Protein AF-A0A5J4UZJ6-F1 (afdb_monomer_lite)

Structure (mmCIF, N/CA/C/O backbone):
data_AF-A0A5J4UZJ6-F1
#
_entry.id   AF-A0A5J4UZJ6-F1
#
loop_
_atom_site.group_PDB
_atom_site.id
_atom_site.type_symbol
_atom_site.label_atom_id
_atom_site.label_alt_id
_atom_site.label_comp_id
_atom_site.label_asym_id
_atom_site.label_entity_id
_atom_site.label_seq_id
_atom_site.pdbx_PDB_ins_code
_atom_site.Cartn_x
_atom_site.Cartn_y
_atom_site.Cartn_z
_atom_site.occupancy
_atom_site.B_iso_or_equiv
_atom_site.auth_seq_id
_atom_site.auth_comp_id
_atom_site.auth_asym_id
_atom_site.auth_atom_id
_atom_site.pdbx_PDB_model_num
ATOM 1 N N . MET A 1 1 ? -66.848 -3.314 4.788 1.00 41.88 1 MET A N 1
ATOM 2 C CA . MET A 1 1 ? -65.732 -2.626 4.099 1.00 41.88 1 MET A CA 1
ATOM 3 C C . MET A 1 1 ? -64.999 -1.683 5.074 1.00 41.88 1 MET A C 1
ATOM 5 O O . MET A 1 1 ? -64.893 -0.493 4.833 1.00 41.88 1 MET A O 1
ATOM 9 N N . LYS A 1 2 ? -64.545 -2.209 6.225 1.00 41.62 2 LYS A N 1
ATOM 10 C CA . LYS A 1 2 ? -63.845 -1.473 7.305 1.00 41.62 2 LYS A CA 1
ATOM 11 C C . LYS A 1 2 ? -62.669 -2.293 7.874 1.00 41.62 2 LYS A C 1
ATOM 13 O O . LYS A 1 2 ? -62.368 -2.218 9.054 1.00 41.62 2 LYS A O 1
ATOM 18 N N . LEU A 1 3 ? -62.040 -3.117 7.031 1.00 38.03 3 LEU A N 1
ATOM 19 C CA . LEU A 1 3 ? -60.885 -3.943 7.417 1.00 38.03 3 LEU A CA 1
ATOM 20 C C . LEU A 1 3 ? -59.631 -3.695 6.559 1.00 38.03 3 LEU A C 1
ATOM 22 O O . LEU A 1 3 ? -58.577 -4.225 6.872 1.00 38.03 3 LEU A O 1
ATOM 26 N N . PHE A 1 4 ? -59.714 -2.868 5.511 1.00 39.38 4 PHE A N 1
ATOM 27 C CA . PHE A 1 4 ? -58.600 -2.650 4.575 1.00 39.38 4 PHE A CA 1
ATOM 28 C C . PHE A 1 4 ? -57.738 -1.411 4.876 1.00 39.38 4 PHE A C 1
ATOM 30 O O . PHE A 1 4 ? -56.701 -1.230 4.253 1.00 39.38 4 PHE A O 1
ATOM 37 N N . GLY A 1 5 ? -58.127 -0.577 5.849 1.00 36.84 5 GLY A N 1
ATOM 38 C CA . GLY A 1 5 ? -57.369 0.624 6.232 1.00 36.84 5 GLY A CA 1
ATOM 39 C C . GLY A 1 5 ? -56.274 0.393 7.279 1.00 36.84 5 GLY A C 1
ATOM 40 O O . GLY A 1 5 ? -55.450 1.272 7.484 1.00 36.84 5 GLY A O 1
ATOM 41 N N . ILE A 1 6 ? -56.251 -0.773 7.936 1.00 41.78 6 ILE A N 1
ATOM 42 C CA . ILE A 1 6 ? -55.268 -1.084 8.993 1.00 41.78 6 ILE A CA 1
ATOM 43 C C . ILE A 1 6 ? -54.065 -1.862 8.431 1.00 41.78 6 ILE A C 1
ATOM 45 O O . ILE A 1 6 ? -52.971 -1.765 8.972 1.00 41.78 6 ILE A O 1
ATOM 49 N N . LEU A 1 7 ? -54.207 -2.552 7.291 1.00 38.56 7 LEU A N 1
ATOM 50 C CA . LEU A 1 7 ? -53.098 -3.312 6.699 1.00 38.56 7 LEU A CA 1
ATOM 51 C C . LEU A 1 7 ? -52.068 -2.432 5.966 1.00 38.56 7 LEU A C 1
ATOM 53 O O . LEU A 1 7 ? -50.896 -2.781 5.922 1.00 38.56 7 LEU A O 1
ATOM 57 N N . VAL A 1 8 ? -52.478 -1.272 5.437 1.00 41.06 8 VAL A N 1
ATOM 58 C CA . VAL A 1 8 ? -51.562 -0.334 4.754 1.00 41.06 8 VAL A CA 1
ATOM 59 C C . VAL A 1 8 ? -50.721 0.468 5.758 1.00 41.06 8 VAL A C 1
ATOM 61 O O . VAL A 1 8 ? -49.598 0.844 5.448 1.00 41.06 8 VAL A O 1
ATOM 64 N N . ALA A 1 9 ? -51.203 0.646 6.992 1.00 35.94 9 ALA A N 1
ATOM 65 C CA . ALA A 1 9 ? -50.406 1.221 8.078 1.00 35.94 9 ALA A CA 1
ATOM 66 C C . ALA A 1 9 ? -49.424 0.208 8.704 1.00 35.94 9 ALA A C 1
ATOM 68 O O . ALA A 1 9 ? -48.411 0.619 9.256 1.00 35.94 9 ALA A O 1
ATOM 69 N N . LEU A 1 10 ? -49.679 -1.105 8.583 1.00 35.75 10 LEU A N 1
ATOM 70 C CA . LEU A 1 10 ? -48.757 -2.147 9.060 1.00 35.75 10 LEU A CA 1
ATOM 71 C C . LEU A 1 10 ? -47.649 -2.514 8.058 1.00 35.75 10 LEU A C 1
ATOM 73 O O . LEU A 1 10 ? -46.630 -3.050 8.473 1.00 35.75 10 LEU A O 1
ATOM 77 N N . PHE A 1 11 ? -47.799 -2.196 6.769 1.00 38.03 11 PHE A N 1
ATOM 78 C CA . PHE A 1 11 ? -46.729 -2.384 5.774 1.00 38.03 11 PHE A CA 1
ATOM 79 C C . PHE A 1 11 ? -45.725 -1.220 5.705 1.00 38.03 11 PHE A C 1
ATOM 81 O O . PHE A 1 11 ? -44.694 -1.357 5.059 1.00 38.03 11 PHE A O 1
ATOM 88 N N . ALA A 1 12 ? -45.978 -0.109 6.404 1.00 37.81 12 ALA A N 1
ATOM 89 C CA . ALA A 1 12 ? -45.024 0.995 6.572 1.00 37.81 12 ALA A CA 1
ATOM 90 C C . ALA A 1 12 ? -44.080 0.811 7.783 1.00 37.81 12 ALA A C 1
ATOM 92 O O . ALA A 1 12 ? -43.342 1.726 8.132 1.00 37.81 12 ALA A O 1
ATOM 93 N N . LEU A 1 13 ? -44.099 -0.365 8.424 1.00 35.41 13 LEU A N 1
ATOM 94 C CA . LEU A 1 13 ? -43.159 -0.771 9.480 1.00 35.41 13 LEU A CA 1
ATOM 95 C C . LEU A 1 13 ? -41.904 -1.477 8.928 1.00 35.41 13 LEU A C 1
ATOM 97 O O . LEU A 1 13 ? -41.103 -2.004 9.692 1.00 35.41 13 LEU A O 1
ATOM 101 N N . SER A 1 14 ? -41.696 -1.475 7.609 1.00 39.59 14 SER A N 1
ATOM 102 C CA . SER A 1 14 ? -40.425 -1.880 7.007 1.00 39.59 14 SER A CA 1
ATOM 103 C C . SER A 1 14 ? -39.364 -0.795 7.245 1.00 39.59 14 SER A C 1
ATOM 105 O O . SER A 1 14 ? -39.393 0.238 6.581 1.00 39.59 14 SER A O 1
ATOM 107 N N . CYS A 1 15 ? -38.452 -1.040 8.192 1.00 44.94 15 CYS A N 1
ATOM 108 C CA . CYS A 1 15 ? -37.263 -0.236 8.506 1.00 44.94 15 CYS A CA 1
ATOM 109 C C . CYS A 1 15 ? -37.521 1.273 8.663 1.00 44.94 15 CYS A C 1
ATOM 111 O O . CYS A 1 15 ? -37.192 2.063 7.779 1.00 44.94 15 CYS A O 1
ATOM 113 N N . ALA A 1 16 ? -38.039 1.700 9.818 1.00 47.34 16 ALA A N 1
ATOM 114 C CA . ALA A 1 16 ? -37.974 3.107 10.206 1.00 47.34 16 ALA A CA 1
ATOM 115 C C . ALA A 1 16 ? -36.500 3.511 10.401 1.00 47.34 16 ALA A C 1
ATOM 117 O O . ALA A 1 16 ? -35.931 3.311 11.466 1.00 47.34 16 ALA A O 1
ATOM 118 N N . GLN A 1 17 ? -35.853 4.025 9.355 1.00 59.16 17 GLN A N 1
ATOM 119 C CA . GLN A 1 17 ? -34.511 4.593 9.450 1.00 59.16 17 GLN A CA 1
ATOM 120 C C . GLN A 1 17 ? -34.620 5.976 10.098 1.00 59.16 17 GLN A C 1
ATOM 122 O O . GLN A 1 17 ? -35.209 6.889 9.522 1.00 59.16 17 GLN A O 1
ATOM 127 N N . TYR A 1 18 ? -34.075 6.120 11.304 1.00 69.25 18 TYR A N 1
ATOM 128 C CA . TYR A 1 18 ? -33.950 7.411 11.975 1.00 69.25 18 TYR A CA 1
ATOM 129 C C . TYR A 1 18 ? -32.582 8.005 11.636 1.00 69.25 18 TYR A C 1
ATOM 131 O O . TYR A 1 18 ? -31.552 7.479 12.060 1.00 69.25 18 TYR A O 1
ATOM 139 N N . GLU A 1 19 ? -32.585 9.077 10.841 1.00 85.31 19 GLU A N 1
ATOM 140 C CA . GLU A 1 19 ? -31.400 9.881 10.536 1.00 85.31 19 GLU A CA 1
ATOM 141 C C . GLU A 1 19 ? -31.436 11.170 11.365 1.00 85.31 19 GLU A C 1
ATOM 143 O O . GLU A 1 19 ? -32.436 11.891 11.377 1.00 85.31 19 GLU A O 1
ATOM 148 N N . HIS A 1 20 ? -30.360 11.430 12.103 1.00 90.56 20 HIS A N 1
ATOM 149 C CA . HIS A 1 20 ? -30.192 12.598 12.953 1.00 90.56 20 HIS A CA 1
ATOM 150 C C . HIS A 1 20 ? -29.047 13.453 12.416 1.00 90.56 20 HIS A C 1
ATOM 152 O O . HIS A 1 20 ? -27.886 13.045 12.456 1.00 90.56 20 HIS A O 1
ATOM 158 N N . GLU A 1 21 ? -29.376 14.632 11.902 1.00 95.31 21 GLU A N 1
ATOM 159 C CA . GLU A 1 21 ? -28.384 15.577 11.399 1.00 95.31 21 GLU A CA 1
ATOM 160 C C . GLU A 1 21 ? -27.681 16.295 12.554 1.00 95.31 21 GLU A C 1
ATOM 162 O O . GLU A 1 21 ? -28.330 16.752 13.496 1.00 95.31 21 GLU A O 1
ATOM 167 N N . VAL A 1 22 ? -26.355 16.412 12.470 1.00 97.00 22 VAL A N 1
ATOM 168 C CA . VAL A 1 22 ? -25.527 17.110 13.459 1.00 97.00 22 VAL A CA 1
ATOM 169 C C . VAL A 1 22 ? -24.540 18.047 12.768 1.00 97.00 22 VAL A C 1
ATOM 171 O O . VAL A 1 22 ? -23.818 17.658 11.850 1.00 97.00 22 VAL A O 1
ATOM 174 N N . ALA A 1 23 ? -24.482 19.290 13.232 1.00 96.75 23 ALA A N 1
ATOM 175 C CA . ALA A 1 23 ? -23.608 20.340 12.717 1.00 96.75 23 ALA A CA 1
ATOM 176 C C . ALA A 1 23 ? -22.619 20.871 13.773 1.00 96.75 23 ALA A C 1
ATOM 178 O O . ALA A 1 23 ? -21.791 21.730 13.465 1.00 96.75 23 ALA A O 1
ATOM 179 N N . ASN A 1 24 ? -22.699 20.402 15.023 1.00 97.69 24 ASN A N 1
ATOM 180 C CA . ASN A 1 24 ? -21.819 20.814 16.121 1.00 97.69 24 ASN A CA 1
ATOM 181 C C . ASN A 1 24 ? -21.677 19.735 17.220 1.00 97.69 24 ASN A C 1
ATOM 183 O O . ASN A 1 24 ? -22.418 18.753 17.249 1.00 97.69 24 ASN A O 1
ATOM 187 N N . ASP A 1 25 ? -20.741 19.944 18.159 1.00 97.00 25 ASP A N 1
ATOM 188 C CA . ASP A 1 25 ? -20.462 19.022 19.279 1.00 97.00 25 ASP A CA 1
ATOM 189 C C . ASP A 1 25 ? -21.683 18.767 20.176 1.00 97.00 25 ASP A C 1
ATOM 191 O O . ASP A 1 25 ? -21.915 17.638 20.604 1.00 97.00 25 ASP A O 1
ATOM 195 N N . SER A 1 26 ? -22.491 19.796 20.452 1.00 96.50 26 SER A N 1
ATOM 196 C CA . SER A 1 26 ? -23.665 19.647 21.324 1.00 96.50 26 SER A CA 1
ATOM 197 C C . SER A 1 26 ? -24.721 18.736 20.698 1.00 96.50 26 SER A C 1
ATOM 199 O O . SER A 1 26 ? -25.264 17.869 21.382 1.00 96.50 26 SER A O 1
ATOM 201 N N . GLU A 1 27 ? -24.968 18.887 19.398 1.00 96.75 27 GLU A N 1
ATOM 202 C CA . GLU A 1 27 ? -25.868 18.022 18.629 1.00 96.75 27 GLU A CA 1
ATOM 203 C C . GLU A 1 27 ? -25.327 16.596 18.515 1.00 96.75 27 GLU A C 1
ATOM 205 O O . GLU A 1 27 ? -26.072 15.647 18.747 1.00 96.75 27 GLU A O 1
ATOM 210 N N . LEU A 1 28 ? -24.023 16.424 18.264 1.00 96.12 28 LEU A N 1
ATOM 211 C CA . LEU A 1 28 ? -23.394 15.100 18.239 1.00 96.12 28 LEU A CA 1
ATOM 212 C C . LEU A 1 28 ? -23.562 14.370 19.580 1.00 96.12 28 LEU A C 1
ATOM 214 O O . LEU A 1 28 ? -23.939 13.198 19.610 1.00 96.12 28 LEU A O 1
ATOM 218 N N . ARG A 1 29 ? -23.334 15.058 20.705 1.00 94.25 29 ARG A N 1
ATOM 219 C CA . ARG A 1 29 ? -23.558 14.492 22.045 1.00 94.25 29 ARG A CA 1
ATOM 220 C C . ARG A 1 29 ? -25.012 14.128 22.275 1.00 94.25 29 ARG A C 1
ATOM 222 O O . ARG A 1 29 ? -25.282 13.035 22.763 1.00 94.25 29 ARG A O 1
ATOM 229 N N . ALA A 1 30 ? -25.933 15.027 21.934 1.00 91.81 30 ALA A N 1
ATOM 230 C CA . ALA A 1 30 ? -27.361 14.774 22.073 1.00 91.81 30 ALA A CA 1
ATOM 231 C C . ALA A 1 30 ? -27.783 13.543 21.257 1.00 91.81 30 ALA A C 1
ATOM 233 O O . ALA A 1 30 ? -28.530 12.707 21.759 1.00 91.81 30 ALA A O 1
ATOM 234 N N . ALA A 1 31 ? -27.233 13.375 20.051 1.00 92.00 31 ALA A N 1
ATOM 235 C CA . ALA A 1 31 ? -27.482 12.216 19.206 1.00 92.00 31 ALA A CA 1
ATOM 236 C C . ALA A 1 31 ? -27.078 10.898 19.887 1.00 92.00 31 ALA A C 1
ATOM 238 O O . ALA A 1 31 ? -27.849 9.945 19.843 1.00 92.00 31 ALA A O 1
ATOM 239 N N . PHE A 1 32 ? -25.915 10.850 20.550 1.00 90.69 32 PHE A N 1
ATOM 240 C CA . PHE A 1 32 ? -25.475 9.674 21.314 1.00 90.69 32 PHE A CA 1
ATOM 241 C C . PHE A 1 32 ? -26.234 9.481 22.635 1.00 90.69 32 PHE A C 1
ATOM 243 O O . PHE A 1 32 ? -26.457 8.350 23.041 1.00 90.69 32 PHE A O 1
ATOM 250 N N . ILE A 1 33 ? -26.673 10.544 23.312 1.00 88.56 33 ILE A N 1
ATOM 251 C CA . ILE A 1 33 ? -27.533 10.404 24.502 1.00 88.56 33 ILE A CA 1
ATOM 252 C C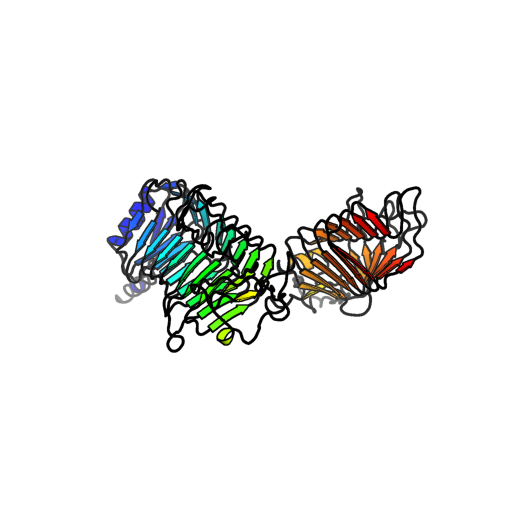 . ILE A 1 33 ? -28.865 9.758 24.105 1.00 88.56 33 ILE A C 1
ATOM 254 O O . ILE A 1 33 ? -29.314 8.812 24.752 1.00 88.56 33 ILE A O 1
ATOM 258 N N . ASN A 1 34 ? -29.451 10.196 22.990 1.00 84.44 34 ASN A N 1
ATOM 259 C CA . ASN A 1 34 ? -30.730 9.680 22.511 1.00 84.44 34 ASN A CA 1
ATOM 260 C C . ASN A 1 34 ? -30.681 8.182 22.160 1.00 84.44 34 ASN A C 1
ATOM 262 O O . ASN A 1 34 ? -31.701 7.507 22.297 1.00 84.44 34 ASN A O 1
ATOM 266 N N . THR A 1 35 ? -29.516 7.630 21.789 1.00 79.19 35 THR A N 1
ATOM 267 C CA . THR A 1 35 ? -29.385 6.177 21.546 1.00 79.19 35 THR A CA 1
ATOM 268 C C . THR A 1 35 ? -29.541 5.333 22.811 1.00 79.19 35 THR A C 1
ATOM 270 O O . THR A 1 35 ? -29.879 4.152 22.717 1.00 79.19 35 THR A O 1
ATOM 273 N N . THR A 1 36 ? -29.323 5.921 23.992 1.00 74.25 36 THR A N 1
ATOM 274 C CA . THR A 1 36 ? -29.398 5.216 25.282 1.00 74.25 36 THR A CA 1
ATOM 275 C C . THR A 1 36 ? -30.802 5.171 25.879 1.00 74.25 36 THR A C 1
ATOM 277 O O . THR A 1 36 ? -31.103 4.256 26.641 1.00 74.25 36 THR A O 1
ATOM 280 N N . GLU A 1 37 ? -31.676 6.122 25.541 1.00 69.50 37 GLU A N 1
ATOM 281 C CA . GLU A 1 37 ? -32.950 6.288 26.249 1.00 69.50 37 GLU A CA 1
ATOM 282 C C . GLU A 1 37 ? -34.117 5.554 25.573 1.00 69.50 37 GLU A C 1
ATOM 284 O O . GLU A 1 37 ? -35.001 5.049 26.266 1.00 69.50 37 GLU A O 1
ATOM 289 N N . TRP A 1 38 ? -34.135 5.464 24.240 1.00 58.12 38 TRP A N 1
ATOM 290 C CA . TRP A 1 38 ? -35.293 4.993 23.471 1.00 58.12 38 TRP A CA 1
ATOM 291 C C . TRP A 1 38 ? -34.843 4.324 22.172 1.00 58.12 38 TRP A C 1
ATOM 293 O O . TRP A 1 38 ? -34.723 4.999 21.150 1.00 58.12 38 TRP A O 1
ATOM 303 N N . PHE A 1 39 ? -34.595 3.008 22.166 1.00 63.34 39 PHE A N 1
ATOM 304 C CA . PHE A 1 39 ? -34.316 2.360 20.884 1.00 63.34 39 PHE A CA 1
ATOM 305 C C . PHE A 1 39 ? -34.577 0.860 20.821 1.00 63.34 39 PHE A C 1
ATOM 307 O O . PHE A 1 39 ? -34.096 0.105 21.669 1.00 63.34 39 PHE A O 1
ATOM 314 N N . ASP A 1 40 ? -35.294 0.478 19.764 1.00 69.06 40 ASP A N 1
ATOM 315 C CA . ASP A 1 40 ? -35.468 -0.889 19.288 1.00 69.06 40 ASP A CA 1
ATOM 316 C C . ASP A 1 40 ? -34.116 -1.419 18.766 1.00 69.06 40 ASP A C 1
ATOM 318 O O . ASP A 1 40 ? -33.532 -0.780 17.885 1.00 69.06 40 ASP A O 1
ATOM 322 N N . PRO A 1 41 ? -33.591 -2.536 19.302 1.00 66.69 41 PRO A N 1
ATOM 323 C CA . PRO A 1 41 ? -32.314 -3.111 18.871 1.00 66.69 41 PRO A CA 1
ATOM 324 C C . PRO A 1 41 ? -32.288 -3.520 17.385 1.00 66.69 41 PRO A C 1
ATOM 326 O O . PRO A 1 41 ? -31.211 -3.679 16.811 1.00 66.69 41 PRO A O 1
ATOM 329 N N . GLU A 1 42 ? -33.444 -3.649 16.722 1.00 70.81 42 GLU A N 1
ATOM 330 C CA . GLU A 1 42 ? -33.506 -3.997 15.296 1.00 70.81 42 GLU A CA 1
ATOM 331 C C . GLU A 1 42 ? -33.276 -2.804 14.348 1.00 70.81 42 GLU A C 1
ATOM 333 O O . GLU A 1 42 ? -33.013 -2.997 13.155 1.00 70.81 42 GLU A O 1
ATOM 338 N N . VAL A 1 43 ? -33.342 -1.564 14.842 1.00 80.75 43 VAL A N 1
ATOM 339 C CA . VAL A 1 43 ? -33.182 -0.358 14.017 1.00 80.75 43 VAL A CA 1
ATOM 340 C C . VAL A 1 43 ? -31.715 0.090 14.014 1.00 80.75 43 VAL A C 1
ATOM 342 O O . VAL A 1 43 ? -30.989 -0.114 14.976 1.00 80.75 43 VAL A O 1
ATOM 345 N N . GLN A 1 44 ? -31.237 0.693 12.922 1.00 85.19 44 GLN A N 1
ATOM 346 C CA . GLN A 1 44 ? -29.920 1.340 12.883 1.00 85.19 44 GLN A CA 1
ATOM 347 C C . GLN A 1 44 ? -30.074 2.843 13.138 1.00 85.19 44 GLN A C 1
ATOM 349 O O . GLN A 1 44 ? -30.811 3.523 12.422 1.00 85.19 44 GLN A O 1
ATOM 354 N N . TRP A 1 45 ? -29.374 3.366 14.144 1.00 90.31 45 TRP A N 1
ATOM 355 C CA . TRP A 1 45 ? -29.339 4.788 14.472 1.00 90.31 45 TRP A CA 1
ATOM 356 C C . TRP A 1 45 ? -28.307 5.506 13.607 1.00 90.31 45 TRP A C 1
ATOM 358 O O . TRP A 1 45 ? -27.107 5.262 13.743 1.00 90.31 45 TRP A O 1
ATOM 368 N N . ARG A 1 46 ? -28.753 6.382 12.705 1.00 93.06 46 ARG A N 1
ATOM 369 C CA . ARG A 1 46 ? -27.875 7.051 11.738 1.00 93.06 46 ARG A CA 1
ATOM 370 C C . ARG A 1 46 ? -27.658 8.500 12.162 1.00 93.06 46 ARG A C 1
ATOM 372 O O . ARG A 1 46 ? -28.612 9.250 12.326 1.00 93.06 46 ARG A O 1
ATOM 379 N N . ILE A 1 47 ? -26.405 8.890 12.354 1.00 95.75 47 ILE A N 1
ATOM 380 C CA . ILE A 1 47 ? -25.982 10.244 12.705 1.00 95.75 47 ILE A CA 1
ATOM 381 C C . ILE A 1 47 ? -25.263 10.821 11.487 1.00 95.75 47 ILE A C 1
ATOM 383 O O . ILE A 1 47 ? -24.164 10.371 11.147 1.00 95.75 47 ILE A O 1
ATOM 387 N N . TYR A 1 48 ? -25.883 11.806 10.840 1.00 96.94 48 TYR A N 1
ATOM 388 C CA . TYR A 1 48 ? -25.344 12.452 9.651 1.00 96.94 48 TYR A CA 1
ATOM 389 C C . TYR A 1 48 ? -24.652 13.768 10.015 1.00 96.94 48 TYR A C 1
ATOM 391 O O . TYR A 1 48 ? -25.284 14.730 10.448 1.00 96.94 48 TYR A O 1
ATOM 399 N N . VAL A 1 49 ? -23.335 13.818 9.840 1.00 97.50 49 VAL A N 1
ATOM 400 C CA . VAL A 1 49 ? -22.506 14.993 10.114 1.00 97.50 49 VAL A CA 1
ATOM 401 C C . VAL A 1 49 ? -22.567 15.942 8.918 1.00 97.50 49 VAL A C 1
ATOM 403 O O . VAL A 1 49 ? -21.986 15.673 7.864 1.00 97.50 49 VAL A O 1
ATOM 406 N N . THR A 1 50 ? -23.264 17.066 9.079 1.00 97.19 50 THR A N 1
ATOM 407 C CA . THR A 1 50 ? -23.547 18.026 7.998 1.00 97.19 50 THR A CA 1
ATOM 408 C C . THR A 1 50 ? -22.572 19.201 7.953 1.00 97.19 50 THR A C 1
ATOM 410 O O . THR A 1 50 ? -22.442 19.850 6.915 1.00 97.19 50 THR A O 1
ATOM 413 N N . ALA A 1 51 ? -21.834 19.454 9.038 1.00 97.00 51 ALA A N 1
ATOM 414 C CA . ALA A 1 51 ? -20.795 20.478 9.104 1.00 97.00 51 ALA A CA 1
ATOM 415 C C . ALA A 1 51 ? -19.552 19.982 9.852 1.00 97.00 51 ALA A C 1
ATOM 417 O O . ALA A 1 51 ? -19.630 19.085 10.687 1.00 97.00 51 ALA A O 1
ATOM 418 N N . SER A 1 52 ? -18.401 20.589 9.559 1.00 98.19 52 SER A N 1
ATOM 419 C CA . SER A 1 52 ? -17.158 20.328 10.290 1.00 98.19 52 SER A CA 1
ATOM 420 C C . SER A 1 52 ? -17.119 21.111 11.606 1.00 98.19 52 SER A C 1
ATOM 422 O O . SER A 1 52 ? -17.443 22.300 11.623 1.00 98.19 52 SER A O 1
ATOM 424 N N . PHE A 1 53 ? -16.691 20.481 12.702 1.00 98.38 53 PHE A N 1
ATOM 425 C CA . PHE A 1 53 ? -16.650 21.114 14.026 1.00 98.38 53 PHE A CA 1
ATOM 426 C C . PHE A 1 53 ? -15.576 20.529 14.949 1.00 98.38 53 PHE A C 1
ATOM 428 O O . PHE A 1 53 ? -14.950 19.509 14.661 1.00 98.38 53 PHE A O 1
ATOM 435 N N . VAL A 1 54 ? -15.364 21.213 16.074 1.00 98.25 54 VAL A N 1
ATOM 436 C CA . VAL A 1 54 ? -14.413 20.834 17.124 1.00 98.25 54 VAL A CA 1
ATOM 437 C C . VAL A 1 54 ? -15.155 20.205 18.301 1.00 98.25 54 VAL A C 1
ATOM 439 O O . VAL A 1 54 ? -16.235 20.667 18.665 1.00 98.25 54 VAL A O 1
ATOM 442 N N . VAL A 1 55 ? -14.560 19.173 18.897 1.00 98.06 55 VAL A N 1
ATOM 443 C CA . VAL A 1 55 ? -15.039 18.489 20.100 1.00 98.06 55 VAL A CA 1
ATOM 444 C C . VAL A 1 55 ? -14.014 18.663 21.222 1.00 98.06 55 VAL A C 1
ATOM 446 O O . VAL A 1 55 ? -12.891 18.170 21.122 1.00 98.06 55 VAL A O 1
ATOM 449 N N . ASP A 1 56 ? -14.399 19.344 22.302 1.00 96.25 56 ASP A N 1
ATOM 450 C CA . ASP A 1 56 ? -13.493 19.681 23.416 1.00 96.25 56 ASP A CA 1
ATOM 451 C C . ASP A 1 56 ? -13.544 18.685 24.587 1.00 96.25 56 ASP A C 1
ATOM 453 O O . ASP A 1 56 ? -12.669 18.683 25.455 1.00 96.25 56 ASP A O 1
ATOM 457 N N . THR A 1 57 ? -14.564 17.825 24.642 1.00 96.19 57 THR A N 1
ATOM 458 C CA . THR A 1 57 ? -14.721 16.828 25.714 1.00 96.19 57 THR A CA 1
ATOM 459 C C . THR A 1 57 ? -14.935 15.431 25.144 1.00 96.19 57 THR A C 1
ATOM 461 O O . THR A 1 57 ? -15.453 15.269 24.046 1.00 96.19 57 THR A O 1
ATOM 464 N N . GLN A 1 58 ? -14.524 14.386 25.858 1.00 97.56 58 GLN A N 1
ATOM 465 C CA . GLN A 1 58 ? -14.718 13.015 25.379 1.00 97.56 58 GLN A CA 1
ATOM 466 C C . GLN A 1 58 ? -16.213 12.687 25.215 1.00 97.56 58 GLN A C 1
ATOM 468 O O . GLN A 1 58 ? -17.047 13.125 26.012 1.00 97.56 58 GLN A O 1
ATOM 473 N N . ILE A 1 59 ? -16.551 11.900 24.194 1.00 97.12 59 ILE A N 1
ATOM 474 C CA . ILE A 1 59 ? -17.858 11.257 24.027 1.00 97.12 59 ILE A CA 1
ATOM 475 C C . ILE A 1 59 ? -17.689 9.793 24.447 1.00 97.12 59 ILE A C 1
ATOM 477 O O . ILE A 1 59 ? -16.969 9.035 23.798 1.00 97.12 59 ILE A O 1
ATOM 481 N N . SER A 1 60 ? -18.292 9.414 25.577 1.00 96.62 60 SER A N 1
ATOM 482 C CA . SER A 1 60 ? -18.041 8.123 26.228 1.00 96.62 60 SER A CA 1
ATOM 483 C C . SER A 1 60 ? -19.334 7.420 26.618 1.00 96.62 60 SER A C 1
ATOM 485 O O . SER A 1 60 ? -20.109 7.956 27.409 1.00 96.62 60 SER A O 1
ATOM 487 N N . PHE A 1 61 ? -19.550 6.222 26.074 1.00 94.12 61 PHE A N 1
ATOM 488 C CA . PHE A 1 61 ? -20.711 5.374 26.342 1.00 94.12 61 PHE A CA 1
ATOM 489 C C . PHE A 1 61 ? -20.296 3.898 26.278 1.00 94.12 61 PHE A C 1
ATOM 491 O O . PHE A 1 61 ? -20.101 3.346 25.200 1.00 94.12 61 PHE A O 1
ATOM 498 N N . THR A 1 62 ? -20.141 3.251 27.435 1.00 89.94 62 THR A N 1
ATOM 499 C CA . THR A 1 62 ? -19.614 1.872 27.536 1.00 89.94 62 THR A CA 1
ATOM 500 C C . THR A 1 62 ? -20.677 0.794 27.742 1.00 89.94 62 THR A C 1
ATOM 502 O O . THR A 1 62 ? -20.318 -0.364 27.922 1.00 89.94 62 THR A O 1
ATOM 505 N N . ASN A 1 63 ? -21.957 1.176 27.741 1.00 87.00 63 ASN A N 1
ATOM 506 C CA . ASN A 1 63 ? -23.099 0.284 27.961 1.00 87.00 63 ASN A CA 1
ATOM 507 C C . ASN A 1 63 ? -24.117 0.429 26.814 1.00 87.00 63 ASN A C 1
ATOM 509 O O . ASN A 1 63 ? -25.310 0.607 27.051 1.00 87.00 63 ASN A O 1
ATOM 513 N N . LEU A 1 64 ? -23.639 0.463 25.568 1.00 90.56 64 LEU A N 1
ATOM 514 C CA . LEU A 1 64 ? -24.477 0.559 24.368 1.00 90.56 64 LEU A CA 1
ATOM 515 C C . LEU A 1 64 ? -24.921 -0.833 23.895 1.00 90.56 64 LEU A C 1
ATOM 517 O O . LEU A 1 64 ? -24.778 -1.168 22.721 1.00 90.56 64 LEU A O 1
ATOM 521 N N . ASP A 1 65 ? -25.421 -1.647 24.823 1.00 90.69 65 ASP A N 1
ATOM 522 C CA . ASP A 1 65 ? -25.779 -3.037 24.546 1.00 90.69 65 ASP A CA 1
ATOM 523 C C . ASP A 1 65 ? -26.866 -3.123 23.459 1.00 90.69 65 ASP A C 1
ATOM 525 O O . ASP A 1 65 ? -27.844 -2.363 23.481 1.00 90.69 65 ASP A O 1
ATOM 529 N N . GLU A 1 66 ? -26.672 -4.039 22.506 1.00 90.56 66 GLU A N 1
ATOM 530 C CA . GLU A 1 66 ? -27.574 -4.322 21.380 1.00 90.56 66 GLU A CA 1
ATOM 531 C C . GLU A 1 66 ? -27.880 -3.088 20.502 1.00 90.56 66 GLU A C 1
ATOM 533 O O . GLU A 1 66 ? -28.937 -2.994 19.872 1.00 90.56 66 GLU A O 1
ATOM 538 N N . LYS A 1 67 ? -26.993 -2.081 20.485 1.00 90.12 67 LYS A N 1
ATOM 539 C CA . LYS A 1 67 ? -27.176 -0.872 19.668 1.00 90.12 67 LYS A CA 1
ATOM 540 C C . LYS A 1 67 ? -26.438 -0.968 18.349 1.00 90.12 67 LYS A C 1
ATOM 542 O O . LYS A 1 67 ? -25.305 -1.423 18.284 1.00 90.12 67 LYS A O 1
ATOM 547 N N . ARG A 1 68 ? -27.065 -0.431 17.303 1.00 92.44 68 ARG A N 1
ATOM 548 C CA . ARG A 1 68 ? -26.488 -0.313 15.963 1.00 92.44 68 ARG A CA 1
ATOM 549 C C . ARG A 1 68 ? -26.411 1.158 15.594 1.00 92.44 68 ARG A C 1
ATOM 551 O O . ARG A 1 68 ? -27.444 1.801 15.425 1.00 92.44 68 ARG A O 1
ATOM 558 N N . ILE A 1 69 ? -25.206 1.709 15.508 1.00 93.69 69 ILE A N 1
ATOM 559 C CA . ILE A 1 69 ? -24.957 3.140 15.314 1.00 93.69 69 ILE A CA 1
ATOM 560 C C . ILE A 1 69 ? -24.120 3.339 14.053 1.00 93.69 69 ILE A C 1
ATOM 562 O O . ILE A 1 69 ? -23.058 2.744 13.904 1.00 93.69 69 ILE A O 1
ATOM 566 N N . MET A 1 70 ? -24.567 4.217 13.160 1.00 95.38 70 MET A N 1
ATOM 567 C CA . MET A 1 70 ? -23.812 4.657 11.991 1.00 95.38 70 MET A CA 1
ATOM 568 C C . MET A 1 70 ? -23.532 6.151 12.100 1.00 95.38 70 MET A C 1
ATOM 570 O O . MET A 1 70 ? -24.455 6.955 12.047 1.00 95.38 70 MET A O 1
ATOM 574 N N . LEU A 1 71 ? -22.264 6.525 12.199 1.00 96.31 71 LEU A N 1
ATOM 575 C CA . LEU A 1 71 ? -21.804 7.905 12.125 1.00 96.31 71 LEU A CA 1
ATOM 576 C C . LEU A 1 71 ? -21.230 8.147 10.723 1.00 96.31 71 LEU A C 1
ATOM 578 O O 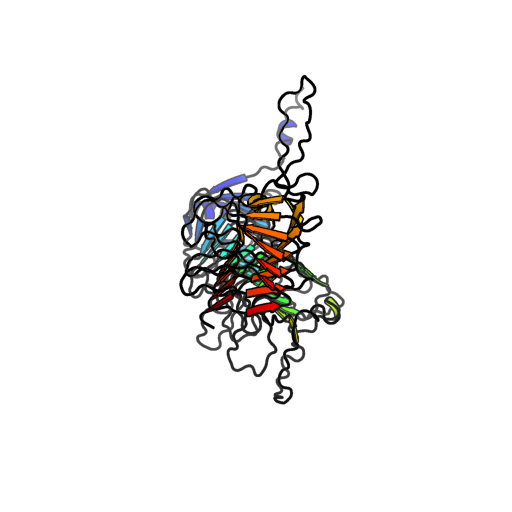. LEU A 1 71 ? -20.260 7.497 10.331 1.00 96.31 71 LEU A O 1
ATOM 582 N N . HIS A 1 72 ? -21.828 9.050 9.945 1.00 95.19 72 HIS A N 1
ATOM 583 C CA . HIS A 1 72 ? -21.413 9.260 8.557 1.00 95.19 72 HIS A CA 1
ATOM 584 C C . HIS A 1 72 ? -21.445 10.721 8.112 1.00 95.19 72 HIS A C 1
ATOM 586 O O . HIS A 1 72 ? -22.160 11.540 8.680 1.00 95.19 72 HIS A O 1
ATOM 592 N N . GLY A 1 73 ? -20.689 11.033 7.060 1.00 91.81 73 GLY A N 1
ATOM 593 C CA . GLY A 1 73 ? -20.710 12.326 6.374 1.00 91.81 73 GLY A CA 1
ATOM 594 C C . GLY A 1 73 ? -19.331 12.743 5.878 1.00 91.81 73 GLY A C 1
ATOM 595 O O . GLY A 1 73 ? -18.331 12.385 6.475 1.00 91.81 73 GLY A O 1
ATOM 596 N N . ALA A 1 74 ? -19.261 13.542 4.813 1.00 88.19 74 ALA A N 1
ATOM 597 C CA . ALA A 1 74 ? -17.997 13.963 4.189 1.00 88.19 74 ALA A CA 1
ATOM 598 C C . ALA A 1 74 ? -17.261 15.099 4.942 1.00 88.19 74 ALA A C 1
ATOM 600 O O . ALA A 1 74 ? -16.514 15.870 4.341 1.00 88.19 74 ALA A O 1
ATOM 601 N N . GLN A 1 75 ? -17.538 15.263 6.236 1.00 95.81 75 GLN A N 1
ATOM 602 C CA . GLN A 1 75 ? -17.083 16.386 7.059 1.00 95.81 75 GLN A CA 1
ATOM 603 C C . GLN A 1 75 ? -15.944 15.981 8.000 1.00 95.81 75 GLN A C 1
ATOM 605 O O . GLN A 1 75 ? -15.606 14.803 8.140 1.00 95.81 75 GLN A O 1
ATOM 610 N N . THR A 1 76 ? -15.366 16.978 8.669 1.00 97.31 76 THR A N 1
ATOM 611 C CA . THR A 1 76 ? -14.274 16.787 9.623 1.00 97.31 76 THR A CA 1
ATOM 612 C C . THR A 1 76 ? -14.736 17.008 11.058 1.00 97.31 76 THR A C 1
ATOM 614 O O . THR A 1 76 ? -15.270 18.069 11.386 1.00 97.31 76 THR A O 1
ATOM 617 N N . ILE A 1 77 ? -14.454 16.047 11.939 1.00 98.38 77 ILE A N 1
ATOM 618 C CA . ILE A 1 77 ? -14.560 16.221 13.391 1.00 98.38 77 ILE A CA 1
ATOM 619 C C . ILE A 1 77 ? -13.147 16.337 13.964 1.00 98.38 77 ILE A C 1
ATOM 621 O O . ILE A 1 77 ? -12.336 15.412 13.879 1.00 98.38 77 ILE A O 1
ATOM 625 N N . THR A 1 78 ? -12.860 17.478 14.581 1.00 98.38 78 THR A N 1
ATOM 626 C CA . THR A 1 78 ? -11.562 17.756 15.197 1.00 98.38 78 THR A CA 1
ATOM 627 C C . THR A 1 78 ? -11.649 17.556 16.705 1.00 98.38 78 THR A C 1
ATOM 629 O O . THR A 1 78 ? -12.325 18.307 17.402 1.00 98.38 78 THR A O 1
ATOM 632 N N . SER A 1 79 ? -10.939 16.565 17.234 1.00 98.06 79 SER A N 1
ATOM 633 C CA . SER A 1 79 ? -10.761 16.374 18.672 1.00 98.06 79 SER A CA 1
ATOM 634 C C . SER A 1 79 ? -9.774 17.401 19.222 1.00 98.06 79 SER A C 1
ATOM 636 O O . SER A 1 79 ? -8.632 17.482 18.767 1.00 98.06 79 SER A O 1
ATOM 638 N N . ASN A 1 80 ? -10.208 18.161 20.223 1.00 96.88 80 ASN A N 1
ATOM 639 C CA . ASN A 1 80 ? -9.409 19.110 20.998 1.00 96.88 80 ASN A CA 1
ATOM 640 C C . ASN A 1 80 ? -9.295 18.658 22.471 1.00 96.88 80 ASN A C 1
ATOM 642 O O . ASN A 1 80 ? -9.040 19.444 23.383 1.00 96.88 80 ASN A O 1
ATOM 646 N N . ILE A 1 81 ? -9.479 17.358 22.713 1.00 96.44 81 ILE A N 1
ATOM 647 C CA . ILE A 1 81 ? -9.441 16.745 24.042 1.00 96.44 81 ILE A CA 1
ATOM 648 C C . ILE A 1 81 ? -7.989 16.503 24.461 1.00 96.44 81 ILE A C 1
ATOM 650 O O . ILE A 1 81 ? -7.213 15.896 23.733 1.00 96.44 81 ILE A O 1
ATOM 654 N N . GLN A 1 82 ? -7.624 16.932 25.670 1.00 94.75 82 GLN A N 1
ATOM 655 C CA . GLN A 1 82 ? -6.224 16.954 26.124 1.00 94.75 82 GLN A CA 1
ATOM 656 C C . GLN A 1 82 ? -5.772 15.732 26.938 1.00 94.75 82 GLN A C 1
ATOM 658 O O . GLN A 1 82 ? -4.584 15.606 27.226 1.00 94.75 82 GLN A O 1
ATOM 663 N N . ALA A 1 83 ? -6.679 14.824 27.316 1.00 93.88 83 ALA A N 1
ATOM 664 C CA . ALA A 1 83 ? -6.333 13.690 28.188 1.00 93.88 83 ALA A CA 1
ATOM 665 C C . ALA A 1 83 ? -6.835 12.312 27.723 1.00 93.88 83 ALA A C 1
ATOM 667 O O . ALA A 1 83 ? -6.274 11.288 28.127 1.00 93.88 83 ALA A O 1
ATOM 668 N N . LEU A 1 84 ? -7.892 12.274 26.912 1.00 96.69 84 LEU A N 1
ATOM 669 C CA . LEU A 1 84 ? -8.680 11.080 26.601 1.00 96.69 84 LEU A CA 1
ATOM 670 C C . LEU A 1 84 ? -8.973 11.013 25.095 1.00 96.69 84 LEU A C 1
ATOM 672 O O . LEU A 1 84 ? -8.956 12.061 24.448 1.00 96.69 84 LEU A O 1
ATOM 676 N N . PRO A 1 85 ? -9.253 9.821 24.536 1.00 97.19 85 PRO A N 1
ATOM 677 C CA . PRO A 1 85 ? -9.628 9.709 23.133 1.00 97.19 85 PRO A CA 1
ATOM 678 C C . PRO A 1 85 ? -10.968 10.398 22.860 1.00 97.19 85 PRO A C 1
ATOM 680 O O . PRO A 1 85 ? -11.786 10.520 23.775 1.00 97.19 85 PRO A O 1
ATOM 683 N N . LEU A 1 86 ? -11.211 10.794 21.606 1.00 98.25 86 LEU A N 1
ATOM 684 C CA . LEU A 1 86 ? -12.477 11.408 21.176 1.00 98.25 86 LEU A CA 1
ATOM 685 C C . LEU A 1 86 ? -13.698 10.559 21.537 1.00 98.25 86 LEU A C 1
ATOM 687 O O . LEU A 1 86 ? -14.610 11.032 22.218 1.00 98.25 86 LEU A O 1
ATOM 691 N N . PHE A 1 87 ? -13.669 9.300 21.120 1.00 98.25 87 PHE A N 1
ATOM 692 C CA . PHE A 1 87 ? -14.713 8.318 21.335 1.00 98.25 87 PHE A CA 1
ATOM 693 C C . PHE A 1 87 ? -14.222 7.205 22.253 1.00 98.25 87 PHE A C 1
ATOM 695 O O . PHE A 1 87 ? -13.169 6.601 22.026 1.00 98.25 87 PHE A O 1
ATOM 702 N N . GLN A 1 88 ? -15.014 6.903 23.278 1.00 97.75 88 GLN A N 1
ATOM 703 C CA . GLN A 1 88 ? -14.855 5.710 24.098 1.00 97.75 88 GLN A CA 1
ATOM 704 C C . GLN A 1 88 ? -16.172 4.947 24.140 1.00 97.75 88 GLN A C 1
ATOM 706 O O . GLN A 1 88 ? -17.107 5.338 24.835 1.00 97.75 88 GLN A O 1
ATOM 711 N N . PHE A 1 89 ? -16.236 3.852 23.394 1.00 97.12 89 PHE A N 1
ATOM 712 C CA . PHE A 1 89 ? -17.466 3.098 23.212 1.00 97.12 89 PHE A CA 1
ATOM 713 C C . PHE A 1 89 ? -17.313 1.642 23.621 1.00 97.12 89 PHE A C 1
ATOM 715 O O . PHE A 1 89 ? -16.236 1.055 23.508 1.00 97.12 89 PHE A O 1
ATOM 722 N N . GLY A 1 90 ? -18.411 1.072 24.099 1.00 94.81 90 GLY A N 1
ATOM 723 C CA . GLY A 1 90 ? -18.516 -0.353 24.344 1.00 94.81 90 GLY A CA 1
ATOM 724 C C . GLY A 1 90 ? -19.937 -0.794 24.652 1.00 94.81 90 GLY A C 1
ATOM 725 O O . GLY A 1 90 ? -20.808 0.028 24.946 1.00 94.81 90 GLY A O 1
ATOM 726 N N . GLY A 1 91 ? -20.146 -2.098 24.548 1.00 91.69 91 GLY A N 1
ATOM 727 C CA . GLY A 1 91 ? -21.418 -2.769 24.783 1.00 91.69 91 GLY A CA 1
ATOM 728 C C . GLY A 1 91 ? -21.362 -4.212 24.288 1.00 91.69 91 GLY A C 1
ATOM 729 O O . GLY A 1 91 ? -20.537 -4.565 23.438 1.00 91.69 91 GLY A O 1
ATOM 730 N N . LEU A 1 92 ? -22.209 -5.070 24.842 1.00 90.31 92 LEU A N 1
ATOM 731 C CA . LEU A 1 92 ? -22.477 -6.394 24.288 1.00 90.31 92 LEU A CA 1
ATOM 732 C C . LEU A 1 92 ? -23.296 -6.224 23.006 1.00 90.31 92 LEU A C 1
ATOM 734 O O . LEU A 1 92 ? -24.267 -5.477 22.998 1.00 90.31 92 LEU A O 1
ATOM 738 N N . ASP A 1 93 ? -22.886 -6.875 21.919 1.00 89.44 93 ASP A N 1
ATOM 739 C CA . ASP A 1 93 ? -23.565 -6.797 20.615 1.00 89.44 93 ASP A CA 1
ATOM 740 C C . ASP A 1 93 ? -23.764 -5.356 20.080 1.00 89.44 93 ASP A C 1
ATOM 742 O O . ASP A 1 93 ? -24.723 -5.062 19.369 1.00 89.44 93 ASP A O 1
ATOM 746 N N . LEU A 1 94 ? -22.846 -4.440 20.421 1.00 94.25 94 LEU A N 1
ATOM 747 C CA . LEU A 1 94 ? -22.771 -3.092 19.847 1.00 94.25 94 LEU A CA 1
ATOM 748 C C . LEU A 1 94 ? -22.216 -3.156 18.419 1.00 94.25 94 LEU A C 1
ATOM 750 O O . LEU A 1 94 ? -21.111 -3.642 18.234 1.00 94.25 94 LEU A O 1
ATOM 754 N N . GLU A 1 95 ? -22.900 -2.579 17.436 1.00 95.50 95 GLU A N 1
ATOM 755 C CA . GLU A 1 95 ? -22.381 -2.340 16.084 1.00 95.50 95 GLU A CA 1
ATOM 756 C C . GLU A 1 95 ? -22.137 -0.836 15.894 1.00 95.50 95 GLU A C 1
ATOM 758 O O . GLU A 1 95 ? -23.077 -0.039 15.923 1.00 95.50 95 GLU A O 1
ATOM 763 N N . LEU A 1 96 ? -20.884 -0.425 15.683 1.00 96.50 96 LEU A N 1
ATOM 764 C CA . LEU A 1 96 ? -20.521 0.950 15.337 1.00 96.50 96 LEU A CA 1
ATOM 765 C C . LEU A 1 96 ? -19.932 1.005 13.930 1.00 96.50 96 LEU A C 1
ATOM 767 O O . LEU A 1 96 ? -18.846 0.487 13.691 1.00 96.50 96 LEU A O 1
ATOM 771 N N . THR A 1 97 ? -20.604 1.717 13.030 1.00 96.19 97 THR A N 1
ATOM 772 C CA . THR A 1 97 ? -20.113 2.019 11.683 1.00 96.19 97 THR A CA 1
ATOM 773 C C . THR A 1 97 ? -19.701 3.487 11.568 1.00 96.19 97 THR A C 1
ATOM 775 O O . THR A 1 97 ? -20.482 4.379 11.892 1.00 96.19 97 THR A O 1
ATOM 778 N N . ILE A 1 98 ? -18.501 3.754 11.055 1.00 95.44 98 ILE A N 1
ATOM 779 C CA . ILE A 1 98 ? -18.013 5.085 10.671 1.00 95.44 98 ILE A CA 1
ATOM 780 C C . ILE A 1 98 ? -17.803 5.112 9.157 1.00 95.44 98 ILE A C 1
ATOM 782 O O . ILE A 1 98 ? -17.162 4.216 8.608 1.00 95.44 98 ILE A O 1
ATOM 786 N N . LYS A 1 99 ? -18.323 6.138 8.477 1.00 93.00 99 LYS A N 1
ATOM 787 C CA . LYS A 1 99 ? -18.270 6.230 7.013 1.00 93.00 99 LYS A CA 1
ATOM 788 C C . LYS A 1 99 ? -18.022 7.652 6.515 1.00 93.00 99 LYS A C 1
ATOM 790 O O . LYS A 1 99 ? -18.708 8.581 6.928 1.00 93.00 99 LYS A O 1
ATOM 795 N N . GLU A 1 100 ? -17.093 7.795 5.571 1.00 88.94 100 GLU A N 1
ATOM 796 C CA . GLU A 1 100 ? -16.779 9.033 4.831 1.00 88.94 100 GLU A CA 1
ATOM 797 C C . GLU A 1 100 ? -16.272 10.209 5.683 1.00 88.94 100 GLU A C 1
ATOM 799 O O . GLU A 1 100 ? -16.076 11.302 5.158 1.00 88.94 100 GLU A O 1
ATOM 804 N N . LEU A 1 101 ? -15.986 9.987 6.967 1.00 92.75 101 LEU A N 1
ATOM 805 C CA . LEU A 1 101 ? -15.614 11.042 7.907 1.00 92.75 101 LEU A CA 1
ATOM 806 C C . LEU A 1 101 ? -14.110 11.240 8.012 1.00 92.75 101 LEU A C 1
ATOM 808 O O . LEU A 1 101 ? -13.332 10.287 8.010 1.00 92.75 101 LEU A O 1
ATOM 812 N N . SER A 1 102 ? -13.706 12.493 8.201 1.00 95.31 102 SER A N 1
ATOM 813 C CA . SER A 1 102 ? -12.340 12.819 8.604 1.00 95.31 102 SER A CA 1
ATOM 814 C C . SER A 1 102 ? -12.278 13.091 10.104 1.00 95.31 102 SER A C 1
ATOM 816 O O . SER A 1 102 ? -13.028 13.920 10.617 1.00 95.31 102 SER A O 1
ATOM 818 N N . LEU A 1 103 ? -11.383 12.412 10.819 1.00 97.62 103 LEU A N 1
ATOM 819 C CA . LEU A 1 103 ? -11.163 12.615 12.251 1.00 97.62 103 LEU A CA 1
ATOM 820 C C . LEU A 1 103 ? -9.737 13.120 12.498 1.00 97.62 103 LEU A C 1
ATOM 822 O O . LEU A 1 103 ? -8.769 12.516 12.033 1.00 97.62 103 LEU A O 1
ATOM 826 N N . ILE A 1 104 ? -9.610 14.214 13.251 1.00 97.25 104 ILE A N 1
ATOM 827 C CA . ILE A 1 104 ? -8.318 14.844 13.564 1.00 97.25 104 ILE A CA 1
ATOM 828 C C . ILE A 1 104 ? -8.082 14.829 15.072 1.00 97.25 104 ILE A C 1
ATOM 830 O O . ILE A 1 104 ? -8.903 15.335 15.832 1.00 97.25 104 ILE A O 1
ATOM 834 N N . ASP A 1 105 ? -6.945 14.294 15.512 1.00 96.75 105 ASP A N 1
ATOM 835 C CA . ASP A 1 105 ? -6.515 14.311 16.914 1.00 96.75 105 ASP A CA 1
ATOM 836 C C . ASP A 1 105 ? -5.524 15.453 17.194 1.00 96.75 105 ASP A C 1
ATOM 838 O O . ASP A 1 105 ? -4.314 15.306 17.006 1.00 96.75 105 ASP A O 1
ATOM 842 N N . SER A 1 106 ? -6.026 16.601 17.660 1.00 96.06 106 SER A N 1
ATOM 843 C CA . SER A 1 106 ? -5.216 17.826 17.814 1.00 96.06 106 SER A CA 1
ATOM 844 C C . SER A 1 106 ? -4.231 17.790 18.982 1.00 96.06 106 SER A C 1
ATOM 846 O O . SER A 1 106 ? -3.323 18.617 19.033 1.00 96.06 106 SER A O 1
ATOM 848 N N . TYR A 1 107 ? -4.395 16.857 19.924 1.00 95.06 107 TYR A N 1
ATOM 849 C CA . TYR A 1 107 ? -3.532 16.737 21.105 1.00 95.06 107 TYR A CA 1
ATOM 850 C C . TYR A 1 107 ? -2.905 15.351 21.267 1.00 95.06 107 TYR A C 1
ATOM 852 O O . TYR A 1 107 ? -2.249 15.096 22.281 1.00 95.06 107 TYR A O 1
ATOM 860 N N . GLY A 1 108 ? -3.070 14.462 20.286 1.00 95.19 108 GL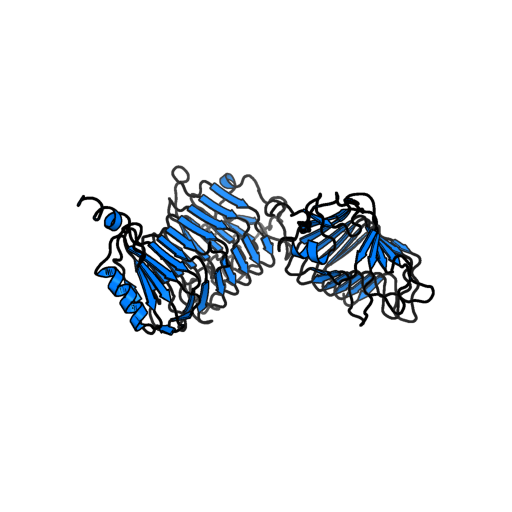Y A N 1
ATOM 861 C CA . GLY A 1 108 ? -2.449 13.140 20.299 1.00 95.19 108 GLY A CA 1
ATOM 862 C C . GLY A 1 108 ? -2.984 12.246 21.414 1.00 95.19 108 GLY A C 1
ATOM 863 O O . GLY A 1 108 ? -2.209 11.513 22.024 1.00 95.19 108 GLY A O 1
ATOM 864 N N . GLN A 1 109 ? -4.267 12.350 21.764 1.00 96.69 109 GLN A N 1
ATOM 865 C CA . GLN A 1 109 ? -4.872 11.569 22.849 1.00 96.69 109 GLN A CA 1
ATOM 866 C C . GLN A 1 109 ? -5.613 10.311 22.384 1.00 96.69 109 GLN A C 1
ATOM 868 O O . GLN A 1 109 ? -6.055 9.519 23.221 1.00 96.69 109 GLN A O 1
ATOM 873 N N . GLY A 1 110 ? -5.680 10.094 21.074 1.00 96.81 110 GLY A N 1
ATOM 874 C CA . GLY A 1 110 ? -6.425 9.039 20.410 1.00 96.81 110 GLY A CA 1
ATOM 875 C C . GLY A 1 110 ? -7.780 9.517 19.890 1.00 96.81 110 GLY A C 1
ATOM 876 O O . GLY A 1 110 ? -8.323 10.541 20.308 1.00 96.81 110 GLY A O 1
ATOM 877 N N . LEU A 1 111 ? -8.360 8.745 18.976 1.00 98.00 111 LEU A N 1
ATOM 878 C CA . LEU A 1 111 ? -9.661 9.045 18.377 1.00 98.00 111 LEU A CA 1
ATOM 879 C C . LEU A 1 111 ? -10.721 8.049 18.823 1.00 98.00 111 LEU A C 1
ATOM 881 O O . LEU A 1 111 ? -11.796 8.454 19.240 1.00 98.00 111 LEU A O 1
ATOM 885 N N . ILE A 1 112 ? -10.432 6.755 18.764 1.00 98.44 112 ILE A N 1
ATOM 886 C CA . ILE A 1 112 ? -11.408 5.701 19.022 1.00 98.44 112 ILE A CA 1
ATOM 887 C C . ILE A 1 112 ? -10.803 4.696 19.990 1.00 98.44 112 ILE A C 1
ATOM 889 O O . ILE A 1 112 ? -9.754 4.112 19.728 1.00 98.44 112 ILE A O 1
ATOM 893 N N . ASN A 1 113 ? -11.499 4.464 21.097 1.00 98.31 113 ASN A N 1
ATOM 894 C CA . ASN A 1 113 ? -11.279 3.331 21.980 1.00 98.31 113 ASN A CA 1
ATOM 895 C C . ASN A 1 113 ? -12.580 2.527 22.074 1.00 98.31 113 ASN A C 1
ATOM 897 O O . ASN A 1 113 ? -13.532 2.963 22.719 1.00 98.31 113 ASN A O 1
ATOM 9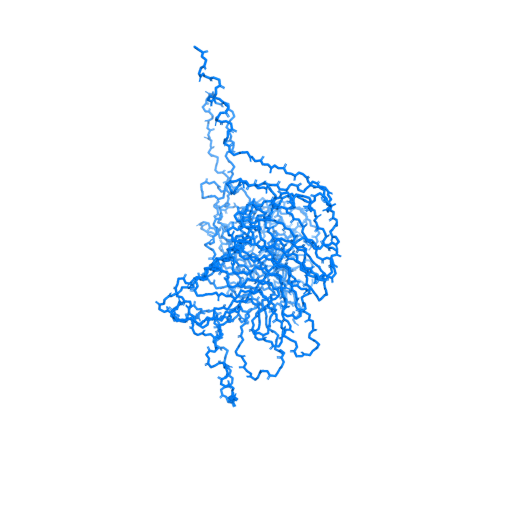01 N N . PHE A 1 114 ? -12.614 1.383 21.400 1.00 98.25 114 PHE A N 1
ATOM 902 C CA . PHE A 1 114 ? -13.786 0.531 21.243 1.00 98.25 114 PHE A CA 1
ATOM 903 C C . PHE A 1 114 ? -13.587 -0.804 21.971 1.00 98.25 114 PHE A C 1
ATOM 905 O O . PHE A 1 114 ? -12.516 -1.413 21.888 1.00 98.25 114 PHE A O 1
ATOM 912 N N . ILE A 1 115 ? -14.592 -1.242 22.727 1.00 96.19 115 ILE A N 1
ATOM 913 C CA . ILE A 1 115 ? -14.511 -2.428 23.585 1.00 96.19 115 ILE A CA 1
ATOM 914 C C . ILE A 1 115 ? -15.777 -3.261 23.414 1.00 96.19 115 ILE A C 1
ATOM 916 O O . ILE A 1 115 ? -16.845 -2.795 23.801 1.00 96.19 115 ILE A O 1
ATOM 920 N N . SER A 1 116 ? -15.634 -4.516 22.970 1.00 93.38 116 SER A N 1
ATOM 921 C CA . SER A 1 116 ? -16.751 -5.447 22.725 1.00 93.38 116 SER A CA 1
ATOM 922 C C . SER A 1 116 ? -17.687 -5.009 21.585 1.00 93.38 116 SER A C 1
ATOM 924 O O . SER A 1 116 ? -17.853 -3.821 21.328 1.00 93.38 116 SER A O 1
ATOM 926 N N . GLY A 1 117 ? -18.265 -5.976 20.868 1.00 94.31 117 GLY A N 1
ATOM 927 C CA . GLY A 1 117 ? -19.114 -5.734 19.694 1.00 94.31 117 GLY A CA 1
ATOM 928 C C . GLY A 1 117 ? -18.340 -5.617 18.373 1.00 94.31 117 GLY A C 1
ATOM 929 O O . GLY A 1 117 ? -17.185 -6.033 18.281 1.00 94.31 117 GLY A O 1
ATOM 930 N N . GLU A 1 118 ? -18.972 -5.042 17.356 1.00 96.88 118 GLU A N 1
ATOM 931 C CA . GLU A 1 118 ? -18.453 -4.834 16.005 1.00 96.88 118 GLU A CA 1
ATOM 932 C C . GLU A 1 118 ? -18.084 -3.360 15.756 1.00 96.88 118 GLU A C 1
ATOM 934 O O . GLU A 1 118 ? -18.904 -2.455 15.924 1.00 96.88 118 GLU A O 1
ATOM 939 N N . LEU A 1 119 ? -16.849 -3.114 15.313 1.00 97.94 119 LEU A N 1
ATOM 940 C CA . LEU A 1 119 ? -16.383 -1.816 14.823 1.00 97.94 119 LEU A CA 1
ATOM 941 C C . LEU A 1 119 ? -16.121 -1.899 13.320 1.00 97.94 119 LEU A C 1
ATOM 943 O O . LEU A 1 119 ? -15.198 -2.590 12.885 1.00 97.94 119 LEU A O 1
ATOM 947 N N . ARG A 1 120 ? -16.854 -1.106 12.541 1.00 97.50 120 ARG A N 1
ATOM 948 C CA . ARG A 1 120 ? -16.650 -0.940 11.104 1.00 97.50 120 ARG A CA 1
ATOM 949 C C . ARG A 1 120 ? -16.277 0.499 10.770 1.00 97.50 120 ARG A C 1
ATOM 951 O O . ARG A 1 120 ? -16.981 1.432 11.135 1.00 97.50 120 ARG A O 1
ATOM 958 N N . ILE A 1 121 ? -15.179 0.704 10.057 1.00 97.31 121 ILE A N 1
ATOM 959 C CA . ILE A 1 121 ? -14.764 2.020 9.561 1.00 97.31 121 ILE A CA 1
ATOM 960 C C . ILE A 1 121 ? -14.602 1.908 8.050 1.00 97.31 121 ILE A C 1
ATOM 962 O O . ILE A 1 121 ? -13.553 1.490 7.594 1.00 97.31 121 ILE A O 1
ATOM 966 N N . GLU A 1 122 ? -15.622 2.256 7.270 1.00 90.12 122 GLU A N 1
ATOM 967 C CA . GLU A 1 122 ? -15.647 1.963 5.828 1.00 90.12 122 GLU A CA 1
ATOM 968 C C . GLU A 1 122 ? -14.693 2.848 5.013 1.00 90.12 122 GLU A C 1
ATOM 970 O O . GLU A 1 122 ? -14.047 2.391 4.071 1.00 90.12 122 GLU A O 1
ATOM 975 N N . SER A 1 123 ? -14.626 4.136 5.345 1.00 85.25 123 SER A N 1
ATOM 976 C CA . SER A 1 123 ? -13.836 5.135 4.623 1.00 85.25 123 SER A CA 1
ATOM 977 C C . SER A 1 123 ? -13.637 6.385 5.475 1.00 85.25 123 SER A C 1
ATOM 979 O O . SER A 1 123 ? -14.385 6.623 6.428 1.00 85.25 123 SER A O 1
ATOM 981 N N . GLY A 1 124 ? -12.636 7.192 5.126 1.00 87.88 124 GLY A N 1
ATOM 982 C CA . GLY A 1 124 ? -12.319 8.418 5.848 1.00 87.88 124 GLY A CA 1
ATOM 983 C C . GLY A 1 124 ? -10.829 8.729 5.878 1.00 87.88 124 GLY A C 1
ATOM 984 O O . GLY A 1 124 ? -10.012 7.987 5.326 1.00 87.88 124 GLY A O 1
ATOM 985 N N . THR A 1 125 ? -10.489 9.810 6.573 1.00 91.75 125 THR A N 1
ATOM 986 C CA . THR A 1 125 ? -9.102 10.238 6.787 1.00 91.75 125 THR A CA 1
ATOM 987 C C . THR A 1 125 ? -8.856 10.459 8.272 1.00 91.75 125 THR A C 1
ATOM 989 O O . THR A 1 125 ? -9.573 11.218 8.921 1.00 91.75 125 THR A O 1
ATOM 992 N N . PHE A 1 126 ? -7.829 9.816 8.817 1.00 96.75 126 PHE A N 1
ATOM 993 C CA . PHE A 1 126 ? -7.490 9.881 10.234 1.00 96.75 126 PHE A CA 1
ATOM 994 C C . PHE A 1 126 ? -6.094 10.473 10.384 1.00 96.75 126 PHE A C 1
ATOM 996 O O . PHE A 1 126 ? -5.106 9.899 9.925 1.00 96.75 126 PHE A O 1
ATOM 1003 N N . THR A 1 127 ? -6.006 11.630 11.031 1.00 93.56 127 THR A N 1
ATOM 1004 C CA . THR A 1 127 ? -4.733 12.321 11.263 1.00 93.56 127 THR A CA 1
ATOM 1005 C C . THR A 1 127 ? -4.596 12.723 12.723 1.00 93.56 127 THR A C 1
ATOM 1007 O O . THR A 1 127 ? -5.536 12.655 13.518 1.00 93.56 127 THR A O 1
ATOM 1010 N N . GLY A 1 128 ? -3.391 13.129 13.099 1.00 90.94 128 GLY A N 1
ATOM 1011 C CA . GLY A 1 128 ? -3.094 13.583 14.445 1.00 90.94 128 GLY A CA 1
ATOM 1012 C C . GLY A 1 128 ? -1.829 14.419 14.472 1.00 90.94 128 GLY A C 1
ATOM 1013 O O . GLY A 1 128 ? -1.300 14.828 13.437 1.00 90.94 128 GLY A O 1
ATOM 1014 N N . ILE A 1 129 ? -1.328 14.676 15.672 1.00 88.88 129 ILE A N 1
ATOM 1015 C CA . ILE A 1 129 ? -0.109 15.459 15.843 1.00 88.88 129 ILE A CA 1
ATOM 1016 C C . ILE A 1 129 ? 1.151 14.676 15.471 1.00 88.88 129 ILE A C 1
ATOM 1018 O O . ILE A 1 129 ? 1.276 13.465 15.655 1.00 88.88 129 ILE A O 1
ATOM 1022 N N . THR A 1 130 ? 2.165 15.414 15.038 1.00 86.62 130 THR A N 1
ATOM 1023 C CA . THR A 1 130 ? 3.478 14.872 14.683 1.00 86.62 130 THR A CA 1
ATOM 1024 C C . THR A 1 130 ? 4.399 14.703 15.894 1.00 86.62 130 THR A C 1
ATOM 1026 O O . THR A 1 130 ? 5.612 14.631 15.718 1.00 86.62 130 THR A O 1
ATOM 1029 N N . THR A 1 131 ? 3.868 14.690 17.122 1.00 85.31 131 THR A N 1
ATOM 1030 C CA . THR A 1 131 ? 4.657 14.571 18.359 1.00 85.31 131 THR A CA 1
ATOM 1031 C C . THR A 1 131 ? 3.883 13.846 19.460 1.00 85.31 131 THR A C 1
ATOM 1033 O O . THR A 1 131 ? 2.896 14.372 19.952 1.00 85.31 131 THR A O 1
ATOM 1036 N N . ASN A 1 132 ? 4.386 12.707 19.935 1.00 86.75 132 ASN A N 1
ATOM 1037 C CA . ASN A 1 132 ? 3.888 11.997 21.124 1.00 86.75 132 ASN A CA 1
ATOM 1038 C C . ASN A 1 132 ? 2.399 11.607 21.078 1.00 86.75 132 ASN A C 1
ATOM 1040 O O . ASN A 1 132 ? 1.700 11.686 22.087 1.00 86.75 132 ASN A O 1
ATOM 1044 N N . SER A 1 133 ? 1.901 11.197 19.912 1.00 93.50 133 SER A N 1
ATOM 1045 C CA . SER A 1 133 ? 0.525 10.725 19.791 1.00 93.50 133 SER A CA 1
ATOM 1046 C C . SER A 1 133 ? 0.333 9.390 20.509 1.00 93.50 133 SER A C 1
ATOM 1048 O O . SER A 1 133 ? 1.157 8.477 20.385 1.00 93.50 133 SER A O 1
ATOM 1050 N N . LYS A 1 134 ? -0.791 9.258 21.211 1.00 95.69 134 LYS A N 1
ATOM 1051 C CA . LYS A 1 134 ? -1.363 7.977 21.630 1.00 95.69 134 LYS A CA 1
ATOM 1052 C C . LYS A 1 134 ? -1.963 7.247 20.431 1.00 95.69 134 LYS A C 1
ATOM 1054 O O . LYS A 1 134 ? -2.020 7.781 19.320 1.00 95.69 134 LYS A O 1
ATOM 1059 N N . THR A 1 135 ? -2.404 6.014 20.666 1.00 96.81 135 THR A N 1
ATOM 1060 C CA . THR A 1 135 ? -3.055 5.210 19.636 1.00 96.81 135 THR A CA 1
ATOM 1061 C C . THR A 1 135 ? -4.315 5.877 19.098 1.00 96.81 135 THR A C 1
ATOM 1063 O O . THR A 1 135 ? -5.189 6.231 19.888 1.00 96.81 135 THR A O 1
ATOM 1066 N N . LEU A 1 136 ? -4.429 6.013 17.771 1.00 97.31 136 LEU A N 1
ATOM 1067 C CA . LEU A 1 136 ? -5.611 6.628 17.160 1.00 97.31 136 LEU A CA 1
ATOM 1068 C C . LEU A 1 136 ? -6.835 5.730 17.278 1.00 97.31 136 LEU A C 1
ATOM 1070 O O . LEU A 1 136 ? -7.869 6.183 17.757 1.00 97.31 136 LEU A O 1
ATOM 1074 N N . ILE A 1 137 ? -6.720 4.478 16.839 1.00 98.44 137 ILE A N 1
ATOM 1075 C CA . ILE A 1 137 ? -7.818 3.516 16.826 1.00 98.44 137 ILE A CA 1
ATOM 1076 C C . ILE A 1 137 ? -7.392 2.304 17.641 1.00 98.44 137 ILE A C 1
ATOM 1078 O O . ILE A 1 137 ? -6.458 1.585 17.287 1.00 98.44 137 ILE A O 1
ATOM 1082 N N . LYS A 1 138 ? -8.087 2.077 18.748 1.00 98.38 138 LYS A N 1
ATOM 1083 C CA . LYS A 1 138 ? -7.919 0.906 19.597 1.00 98.38 138 LYS A CA 1
ATOM 1084 C C . LYS A 1 138 ? -9.227 0.135 19.650 1.00 98.38 138 LYS A C 1
ATOM 1086 O O . LYS A 1 138 ? -10.247 0.702 20.030 1.00 98.38 138 LYS A O 1
ATOM 1091 N N . ALA A 1 139 ? -9.170 -1.155 19.343 1.00 98.06 139 ALA A N 1
ATOM 1092 C CA . ALA A 1 139 ? -10.288 -2.074 19.513 1.00 98.06 139 ALA A CA 1
ATOM 1093 C C . ALA A 1 139 ? -9.863 -3.266 20.378 1.00 98.06 139 ALA A C 1
ATOM 1095 O O . ALA A 1 139 ? -8.770 -3.813 20.208 1.00 98.06 139 ALA A O 1
ATOM 1096 N N . THR A 1 140 ? -10.697 -3.632 21.353 1.00 96.38 140 THR A N 1
ATOM 1097 C CA . THR A 1 140 ? -10.419 -4.726 22.294 1.00 96.38 140 THR A CA 1
ATOM 1098 C C . THR A 1 140 ? -11.603 -5.679 22.388 1.00 96.38 140 THR A C 1
ATOM 1100 O O . THR A 1 140 ? -12.704 -5.244 22.715 1.00 96.38 140 THR A O 1
ATOM 1103 N N . ASN A 1 141 ? -11.358 -6.978 22.185 1.00 94.25 141 ASN A N 1
ATOM 1104 C CA . ASN A 1 141 ? -12.381 -8.035 22.218 1.00 94.25 141 ASN A CA 1
ATOM 1105 C C . ASN A 1 141 ? -13.567 -7.759 21.277 1.00 94.25 141 ASN A C 1
ATOM 1107 O O . ASN A 1 141 ? -14.717 -7.971 21.650 1.00 94.25 141 ASN A O 1
ATOM 1111 N N . SER A 1 142 ? -13.277 -7.251 20.081 1.00 94.56 142 SER A N 1
ATOM 1112 C CA . SER A 1 142 ? -14.277 -6.831 19.096 1.00 94.56 142 SER A CA 1
ATOM 1113 C C . SER A 1 142 ? -14.106 -7.578 17.776 1.00 94.56 142 SER A C 1
ATOM 1115 O O . SER A 1 142 ? -13.030 -8.113 17.503 1.00 94.56 142 SER A O 1
ATOM 1117 N N . ASP A 1 143 ? -15.139 -7.563 16.944 1.00 96.31 143 ASP A N 1
ATOM 1118 C CA . ASP A 1 143 ? -15.025 -7.856 15.517 1.00 96.31 143 ASP A CA 1
ATOM 1119 C C . ASP A 1 143 ? -14.752 -6.545 14.778 1.00 96.31 143 ASP A C 1
ATOM 1121 O O . ASP A 1 143 ? -15.436 -5.546 14.989 1.00 96.31 143 ASP A O 1
ATOM 1125 N N . VAL A 1 144 ? -13.680 -6.494 13.989 1.00 97.88 144 VAL A N 1
ATOM 1126 C CA . VAL A 1 144 ? -13.175 -5.233 13.439 1.00 97.88 144 VAL A CA 1
ATOM 1127 C C . VAL A 1 144 ? -13.046 -5.313 11.930 1.00 97.88 144 VAL A C 1
ATOM 1129 O O . VAL A 1 144 ? -12.373 -6.200 11.414 1.00 97.88 144 VAL A O 1
ATOM 1132 N N . THR A 1 145 ? -13.615 -4.325 11.244 1.00 97.81 145 THR A N 1
ATOM 1133 C CA . THR A 1 145 ? -13.384 -4.057 9.822 1.00 97.81 145 THR A CA 1
ATOM 1134 C C . THR A 1 145 ? -12.933 -2.610 9.647 1.00 97.81 145 THR A C 1
ATOM 1136 O O . THR A 1 145 ? -13.660 -1.683 9.994 1.00 97.81 145 THR A O 1
ATOM 1139 N N . ILE A 1 146 ? -11.733 -2.390 9.113 1.00 97.31 146 ILE A N 1
ATOM 1140 C CA . ILE A 1 146 ? -11.224 -1.055 8.769 1.00 97.31 146 ILE A CA 1
ATOM 1141 C C . ILE A 1 146 ? -10.956 -1.007 7.268 1.00 97.31 146 ILE A C 1
ATOM 1143 O O . ILE A 1 146 ? -10.252 -1.852 6.716 1.00 97.31 146 ILE A O 1
ATOM 1147 N N . GLY A 1 147 ? -11.515 0.014 6.635 1.00 86.06 147 GLY A N 1
ATOM 1148 C CA . GLY A 1 147 ? -11.717 0.119 5.202 1.00 86.06 147 GLY A CA 1
ATOM 1149 C C . GLY A 1 147 ? -12.914 -0.719 4.739 1.00 86.06 147 GLY A C 1
ATOM 1150 O O . GLY A 1 147 ? -13.873 -0.865 5.491 1.00 86.06 147 GLY A O 1
ATOM 1151 N N . ASP A 1 148 ? -12.861 -1.258 3.517 1.00 76.44 148 ASP A N 1
ATOM 1152 C CA . ASP A 1 148 ? -13.975 -1.924 2.797 1.00 76.44 148 ASP A CA 1
ATOM 1153 C C . ASP A 1 148 ? -14.936 -0.986 2.027 1.00 76.44 148 ASP A C 1
ATOM 1155 O O . ASP A 1 148 ? -15.847 -1.431 1.329 1.00 76.44 148 ASP A O 1
ATOM 1159 N N . GLY A 1 149 ? -14.703 0.328 2.076 1.00 63.53 149 GLY A N 1
ATOM 1160 C CA . GLY A 1 149 ? -15.402 1.307 1.244 1.00 63.53 149 GLY A CA 1
ATOM 1161 C C . GLY A 1 149 ? -14.965 1.316 -0.231 1.00 63.53 149 GLY A C 1
ATOM 1162 O O . GLY A 1 149 ? -14.026 0.640 -0.662 1.00 63.53 149 GLY A O 1
ATOM 1163 N N . LEU A 1 150 ? -15.651 2.137 -1.038 1.00 61.28 150 LEU A N 1
ATOM 1164 C CA . LEU A 1 150 ? -15.258 2.394 -2.434 1.00 61.28 150 LEU A CA 1
ATOM 1165 C C . LEU A 1 150 ? -13.919 3.137 -2.527 1.00 61.28 150 LEU A C 1
ATOM 1167 O O . LEU A 1 150 ? -13.137 2.880 -3.440 1.00 61.28 150 LEU A O 1
ATOM 1171 N N . ASN A 1 151 ? -13.665 4.029 -1.569 1.00 64.94 151 ASN A N 1
ATOM 1172 C CA . ASN A 1 151 ? -12.468 4.857 -1.501 1.00 64.94 151 ASN A CA 1
ATOM 1173 C C . ASN A 1 151 ? -11.465 4.277 -0.502 1.00 64.94 151 ASN A C 1
ATOM 1175 O O . ASN A 1 151 ? -11.862 3.700 0.510 1.00 64.94 151 ASN A O 1
ATOM 1179 N N . LEU A 1 152 ? -10.175 4.496 -0.768 1.00 70.44 152 LEU A N 1
ATOM 1180 C CA . LEU A 1 152 ? -9.100 4.172 0.165 1.00 70.44 152 LEU A CA 1
ATOM 1181 C C . LEU A 1 152 ? -9.288 4.956 1.475 1.00 70.44 152 LEU A C 1
ATOM 1183 O O . LEU A 1 152 ? -9.450 6.177 1.446 1.00 70.44 152 LEU A O 1
ATOM 1187 N N . LEU A 1 153 ? -9.246 4.263 2.613 1.00 87.25 153 LEU A N 1
ATOM 1188 C CA . LEU A 1 153 ? -9.148 4.900 3.926 1.00 87.25 153 LEU A CA 1
ATOM 1189 C C . LEU A 1 153 ? -7.691 5.279 4.191 1.00 87.25 153 LEU A C 1
ATOM 1191 O O . LEU A 1 153 ? -6.804 4.449 3.997 1.00 87.25 153 LEU A O 1
ATOM 1195 N N . THR A 1 154 ? -7.438 6.489 4.687 1.00 89.25 154 THR A N 1
ATOM 1196 C CA . THR A 1 154 ? -6.067 6.981 4.892 1.00 89.25 154 THR A CA 1
ATOM 1197 C C . THR A 1 154 ? -5.774 7.293 6.356 1.00 89.25 154 THR A C 1
ATOM 1199 O O . THR A 1 154 ? -6.543 7.991 7.018 1.00 89.25 154 THR A O 1
ATOM 1202 N N . ILE A 1 155 ? -4.625 6.821 6.850 1.00 96.94 155 ILE A N 1
ATOM 1203 C CA . ILE A 1 155 ? -4.045 7.202 8.142 1.00 96.94 155 ILE A CA 1
ATOM 1204 C C . ILE A 1 155 ? -2.614 7.677 7.915 1.00 96.94 155 ILE A C 1
ATOM 1206 O O . ILE A 1 155 ? -1.774 6.905 7.446 1.00 96.94 155 ILE A O 1
ATOM 1210 N N . GLU A 1 156 ? -2.313 8.932 8.248 1.00 93.75 156 GLU A N 1
ATOM 1211 C CA . GLU A 1 156 ? -1.044 9.521 7.817 1.00 93.75 156 GLU A CA 1
ATOM 1212 C C . GLU A 1 156 ? -0.428 10.569 8.744 1.00 93.75 156 GLU A C 1
ATOM 1214 O O . GLU A 1 156 ? -1.121 11.261 9.486 1.00 93.75 156 GLU A O 1
ATOM 1219 N N . ASN A 1 157 ? 0.896 10.724 8.617 1.00 91.25 157 ASN A N 1
ATOM 1220 C CA . ASN A 1 157 ? 1.687 11.847 9.136 1.00 91.25 157 ASN A CA 1
ATOM 1221 C C . ASN A 1 157 ? 1.654 12.019 10.668 1.00 91.25 157 ASN A C 1
ATOM 1223 O O . ASN A 1 157 ? 1.580 13.135 11.176 1.00 91.25 157 ASN A O 1
ATOM 1227 N N . ILE A 1 158 ? 1.765 10.918 11.417 1.00 93.94 158 ILE A N 1
ATOM 1228 C CA . ILE A 1 158 ? 1.707 10.918 12.890 1.00 93.94 158 ILE A CA 1
ATOM 1229 C C . ILE A 1 158 ? 3.005 10.387 13.486 1.00 93.94 158 ILE A C 1
ATOM 1231 O O . ILE A 1 158 ? 3.615 9.449 12.963 1.00 93.94 158 ILE A O 1
ATOM 1235 N N . GLN A 1 159 ? 3.403 10.964 14.623 1.00 94.06 159 GLN A N 1
ATOM 1236 C CA . GLN A 1 159 ? 4.493 10.438 15.437 1.00 94.06 159 GLN A CA 1
ATOM 1237 C C . GLN A 1 159 ? 3.977 9.913 16.780 1.00 94.06 159 GLN A C 1
ATOM 1239 O O . GLN A 1 159 ? 3.526 10.688 17.623 1.00 94.06 159 GLN A O 1
ATOM 1244 N N . PHE A 1 160 ? 4.093 8.607 17.000 1.00 93.88 160 PHE A N 1
ATOM 1245 C CA . PHE A 1 160 ? 3.590 7.911 18.179 1.00 93.88 160 PHE A CA 1
ATOM 1246 C C . PHE A 1 160 ? 4.592 7.886 19.331 1.00 93.88 160 PHE A C 1
ATOM 1248 O O . PHE A 1 160 ? 5.786 7.631 19.137 1.00 93.88 160 PHE A O 1
ATOM 1255 N N . GLY A 1 161 ? 4.077 8.130 20.534 1.00 91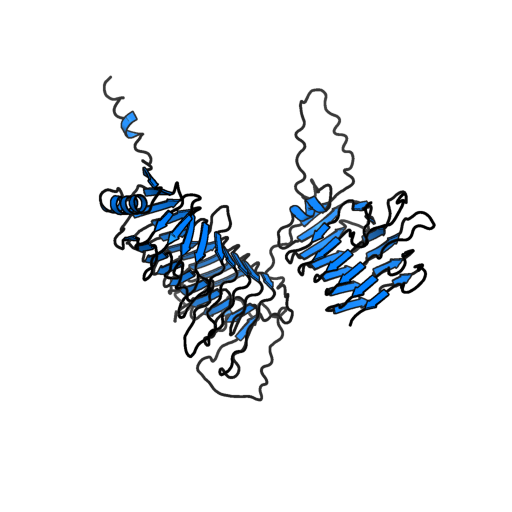.00 161 GLY A N 1
ATOM 1256 C CA . GLY A 1 161 ? 4.802 7.937 21.785 1.00 91.00 161 GLY A CA 1
ATOM 1257 C C . GLY A 1 161 ? 4.954 6.456 22.165 1.00 91.00 161 GLY A C 1
ATOM 1258 O O . GLY A 1 161 ? 4.598 5.559 21.390 1.00 91.00 161 GLY A O 1
ATOM 1259 N N . PRO A 1 162 ? 5.469 6.174 23.372 1.00 88.25 162 PRO A N 1
ATOM 1260 C CA . PRO A 1 162 ? 5.584 4.815 23.890 1.00 88.25 162 PRO A CA 1
ATOM 1261 C C . PRO A 1 162 ? 4.247 4.065 23.870 1.00 88.25 162 PRO A C 1
ATOM 1263 O O . PRO A 1 162 ? 3.179 4.644 24.081 1.00 88.25 162 PRO A O 1
ATOM 1266 N N . LEU A 1 163 ? 4.315 2.753 23.630 1.00 88.56 163 LEU A N 1
ATOM 1267 C CA . LEU A 1 163 ? 3.164 1.838 23.615 1.00 88.56 163 LEU A CA 1
ATOM 1268 C C . LEU A 1 163 ? 1.976 2.285 22.730 1.00 88.56 163 LEU A C 1
ATOM 1270 O O . LEU A 1 163 ? 0.832 1.945 23.027 1.00 88.56 163 LEU A O 1
ATOM 1274 N N . SER A 1 164 ? 2.244 3.038 21.658 1.00 92.62 164 SER A N 1
ATOM 1275 C CA . SER A 1 164 ? 1.221 3.644 20.794 1.00 92.62 164 SER A CA 1
ATOM 1276 C C . SER A 1 164 ? 1.482 3.379 19.305 1.00 92.62 164 SER A C 1
ATOM 1278 O O . SER A 1 164 ? 2.625 3.165 18.900 1.00 92.62 164 SER A O 1
ATOM 1280 N N . CYS A 1 165 ? 0.419 3.382 18.496 1.00 95.62 165 CYS A N 1
ATOM 1281 C CA . CYS A 1 165 ? 0.429 3.130 17.045 1.00 95.62 165 CYS A CA 1
ATOM 1282 C C . CYS A 1 165 ? -0.852 3.666 16.380 1.00 95.62 165 CYS A C 1
ATOM 1284 O O . CYS A 1 165 ? -1.782 4.049 17.077 1.00 95.62 165 CYS A O 1
ATOM 1286 N N . ALA A 1 166 ? -0.965 3.671 15.053 1.00 97.75 166 ALA A N 1
ATOM 1287 C CA . ALA A 1 166 ? -2.198 4.111 14.396 1.00 97.75 166 ALA A CA 1
ATOM 1288 C C . ALA A 1 166 ? -3.378 3.194 14.736 1.00 97.75 166 ALA A C 1
ATOM 1290 O O . ALA A 1 166 ? -4.407 3.674 15.214 1.00 97.75 166 ALA A O 1
ATOM 1291 N N . VAL A 1 167 ? -3.209 1.885 14.546 1.00 98.56 167 VAL A N 1
ATOM 1292 C CA . VAL A 1 167 ? -4.247 0.890 14.831 1.00 98.56 167 VAL A CA 1
ATOM 1293 C C . VAL A 1 167 ? -3.706 -0.185 15.769 1.00 98.56 167 VAL A C 1
ATOM 1295 O O . VAL A 1 167 ? -2.689 -0.824 15.481 1.00 98.56 167 VAL A O 1
ATOM 1298 N N . LEU A 1 168 ? -4.399 -0.382 16.893 1.00 98.00 168 LEU A N 1
ATOM 1299 C CA . LEU A 1 168 ? -4.142 -1.441 17.866 1.00 98.00 168 LEU A CA 1
ATOM 1300 C C . LEU A 1 168 ? -5.368 -2.343 18.002 1.00 98.00 168 LEU A C 1
ATOM 1302 O O . LEU A 1 168 ? -6.400 -1.911 18.519 1.00 98.00 168 LEU A O 1
ATOM 1306 N N . LEU A 1 169 ? -5.222 -3.607 17.613 1.00 97.50 169 LEU A N 1
ATOM 1307 C CA . LEU A 1 169 ? -6.261 -4.625 17.764 1.00 97.50 169 LEU A CA 1
ATOM 1308 C C . LEU A 1 169 ? -5.809 -5.654 18.798 1.00 97.50 169 LEU A C 1
ATOM 1310 O O . LEU A 1 169 ? -4.732 -6.233 18.662 1.00 97.50 169 LEU A O 1
ATOM 1314 N N . ALA A 1 170 ? -6.604 -5.875 19.842 1.00 94.44 170 ALA A N 1
ATOM 1315 C CA . ALA A 1 170 ? -6.252 -6.796 20.921 1.00 94.44 170 ALA A CA 1
ATOM 1316 C C . ALA A 1 170 ? -7.411 -7.739 21.252 1.00 94.44 170 ALA A C 1
ATOM 1318 O O . ALA A 1 170 ? -8.519 -7.291 21.534 1.00 94.44 170 ALA A O 1
ATOM 1319 N N . GLY A 1 171 ? -7.164 -9.050 21.217 1.00 90.44 171 GLY A N 1
ATOM 1320 C CA . GLY A 1 171 ? -8.166 -10.068 21.558 1.00 90.44 171 GLY A CA 1
ATOM 1321 C C . GLY A 1 171 ? -9.387 -10.097 20.631 1.00 90.44 171 GLY A C 1
ATOM 1322 O O . GLY A 1 171 ? -10.414 -10.653 21.000 1.00 90.44 171 GLY A O 1
ATOM 1323 N N . CYS A 1 172 ? -9.298 -9.474 19.454 1.00 92.75 172 CYS A N 1
ATOM 1324 C CA . CYS A 1 172 ? -10.382 -9.423 18.473 1.00 92.75 172 CYS A CA 1
ATOM 1325 C C . CYS A 1 172 ? -10.644 -10.818 17.891 1.00 92.75 172 CYS A C 1
ATOM 1327 O O . CYS A 1 172 ? -9.693 -11.567 17.662 1.00 92.75 172 CYS A O 1
ATOM 1329 N N . LYS A 1 173 ? -11.907 -11.177 17.651 1.00 90.75 173 LYS A N 1
ATOM 1330 C CA . LYS A 1 173 ? -12.253 -12.480 17.061 1.00 90.75 173 LYS A CA 1
ATOM 1331 C C . LYS A 1 173 ? -12.100 -12.447 15.538 1.00 90.75 173 LYS A C 1
ATOM 1333 O O . LYS A 1 173 ? -11.508 -13.364 14.978 1.00 90.75 173 LYS A O 1
ATOM 1338 N N . SER A 1 174 ? -12.502 -11.367 14.877 1.00 93.88 174 SER A N 1
ATOM 1339 C CA . SER A 1 174 ? -12.081 -11.077 13.501 1.00 93.88 174 SER A CA 1
ATOM 1340 C C . SER A 1 174 ? -11.419 -9.709 13.366 1.00 93.88 174 SER A C 1
ATOM 1342 O O . SER A 1 174 ? -11.852 -8.740 13.988 1.00 93.88 174 SER A O 1
ATOM 1344 N N . ALA A 1 175 ? -10.392 -9.626 12.522 1.00 96.38 175 ALA A N 1
ATOM 1345 C CA . ALA A 1 175 ? -9.727 -8.385 12.145 1.00 96.38 175 ALA A CA 1
ATOM 1346 C C . ALA A 1 175 ? -9.548 -8.319 10.621 1.00 96.38 175 ALA A C 1
ATOM 1348 O O . ALA A 1 175 ? -8.675 -8.984 10.064 1.00 96.38 175 ALA A O 1
ATOM 1349 N N . THR A 1 176 ? -10.354 -7.488 9.966 1.00 97.62 176 THR A N 1
ATOM 1350 C CA . THR A 1 176 ? -10.307 -7.230 8.524 1.00 97.62 176 THR A CA 1
ATOM 1351 C C . THR A 1 176 ? -9.773 -5.826 8.268 1.00 97.62 176 THR A C 1
ATOM 1353 O O . THR A 1 176 ? -10.350 -4.842 8.727 1.00 97.62 176 THR A O 1
ATOM 1356 N N . ILE A 1 177 ? -8.682 -5.719 7.517 1.00 97.94 177 ILE A N 1
ATOM 1357 C CA . ILE A 1 177 ? -8.100 -4.457 7.057 1.00 97.94 177 ILE A CA 1
ATOM 1358 C C . ILE A 1 177 ? -8.109 -4.494 5.532 1.00 97.94 177 ILE A C 1
ATOM 1360 O O . ILE A 1 177 ? -7.393 -5.295 4.942 1.00 97.94 177 ILE A O 1
ATOM 1364 N N . ASN A 1 178 ? -8.931 -3.666 4.892 1.00 92.12 178 ASN A N 1
ATOM 1365 C CA . ASN A 1 178 ? -9.151 -3.738 3.449 1.00 92.12 178 ASN A CA 1
ATOM 1366 C C . ASN A 1 178 ? -9.101 -2.352 2.802 1.00 92.12 178 ASN A C 1
ATOM 1368 O O . ASN A 1 178 ? -9.886 -1.496 3.188 1.00 92.12 178 ASN A O 1
ATOM 1372 N N . LYS A 1 179 ? -8.249 -2.116 1.796 1.00 84.81 179 LYS A N 1
ATOM 1373 C CA . LYS A 1 179 ? -8.119 -0.792 1.140 1.00 84.81 179 LYS A CA 1
ATOM 1374 C C . LYS A 1 179 ? -7.807 0.334 2.131 1.00 84.81 179 LYS A C 1
ATOM 1376 O O . LYS A 1 179 ? -8.488 1.362 2.191 1.00 84.81 179 LYS A O 1
ATOM 1381 N N . VAL A 1 180 ? -6.746 0.134 2.906 1.00 91.56 180 VAL A N 1
ATOM 1382 C CA . VAL A 1 180 ? -6.257 1.117 3.885 1.00 91.56 180 VAL A CA 1
ATOM 1383 C C . VAL A 1 180 ? -4.827 1.521 3.556 1.00 91.56 180 VAL A C 1
ATOM 1385 O O . VAL A 1 180 ? -3.973 0.652 3.383 1.00 91.56 180 VAL A O 1
ATOM 1388 N N . GLY A 1 181 ? -4.574 2.826 3.496 1.00 91.56 181 GLY A N 1
ATOM 1389 C CA . GLY A 1 181 ? -3.253 3.424 3.352 1.00 91.56 181 GLY A CA 1
ATOM 1390 C C . GLY A 1 181 ? -2.699 3.919 4.690 1.00 91.56 181 GLY A C 1
ATOM 1391 O O . GLY A 1 181 ? -3.306 4.767 5.345 1.00 91.56 181 GLY A O 1
ATOM 1392 N N . PHE A 1 182 ? -1.533 3.407 5.079 1.00 97.44 182 PHE A N 1
ATOM 1393 C CA . PHE A 1 182 ? -0.764 3.804 6.256 1.00 97.44 182 PHE A CA 1
ATOM 1394 C C . PHE A 1 182 ? 0.509 4.533 5.815 1.00 97.44 182 PHE A C 1
ATOM 1396 O O . PHE A 1 182 ? 1.470 3.889 5.373 1.00 97.44 182 PHE A O 1
ATOM 1403 N N . TYR A 1 183 ? 0.528 5.862 5.950 1.00 92.19 183 TYR A N 1
ATOM 1404 C CA . TYR A 1 183 ? 1.570 6.704 5.358 1.00 92.19 183 TYR A CA 1
ATOM 1405 C C . TYR A 1 183 ? 2.368 7.504 6.385 1.00 92.19 183 TYR A C 1
ATOM 1407 O O . TYR A 1 183 ? 1.823 8.255 7.194 1.00 92.19 183 TYR A O 1
ATOM 1415 N N . ASN A 1 184 ? 3.696 7.434 6.294 1.00 91.88 184 ASN A N 1
ATOM 1416 C CA . ASN A 1 184 ? 4.614 8.273 7.071 1.00 91.88 184 ASN A CA 1
ATOM 1417 C C . ASN A 1 184 ? 4.390 8.216 8.595 1.00 91.88 184 ASN A C 1
ATOM 1419 O O . ASN A 1 184 ? 4.622 9.203 9.297 1.00 91.88 184 ASN A O 1
ATOM 1423 N N . LEU A 1 185 ? 3.965 7.066 9.121 1.00 96.56 185 LEU A N 1
ATOM 1424 C CA . LEU A 1 185 ? 3.740 6.866 10.549 1.00 96.56 185 LEU A CA 1
ATOM 1425 C C . LEU A 1 185 ? 5.050 6.509 11.238 1.00 96.56 185 LEU A C 1
ATOM 1427 O O . LEU A 1 185 ? 5.790 5.633 10.790 1.00 96.56 185 LEU A O 1
ATOM 1431 N N . ARG A 1 186 ? 5.377 7.196 12.331 1.00 93.88 186 ARG A N 1
ATOM 1432 C CA . ARG A 1 186 ? 6.696 7.062 12.962 1.00 93.88 186 ARG A CA 1
ATOM 1433 C C . ARG A 1 186 ? 6.572 6.888 14.457 1.00 93.88 186 ARG A C 1
ATOM 1435 O O . ARG A 1 186 ? 5.687 7.465 15.070 1.00 93.88 186 ARG A O 1
ATOM 1442 N N . THR A 1 187 ? 7.482 6.155 15.077 1.00 90.38 187 THR A N 1
ATOM 1443 C CA . THR A 1 187 ? 7.668 6.277 16.526 1.00 90.38 187 THR A CA 1
ATOM 1444 C C . THR A 1 187 ? 8.515 7.511 16.827 1.00 90.38 187 THR A C 1
ATOM 1446 O O . THR A 1 187 ? 9.265 8.006 15.975 1.00 90.38 187 THR A O 1
ATOM 1449 N N . GLN A 1 188 ? 8.427 8.021 18.051 1.00 86.19 188 GLN A N 1
ATOM 1450 C CA . GLN A 1 188 ? 9.368 9.031 18.515 1.00 86.19 188 GLN A CA 1
ATOM 1451 C C . GLN A 1 188 ? 10.813 8.530 18.471 1.00 86.19 188 GLN A C 1
ATOM 1453 O O . GLN A 1 188 ? 11.093 7.330 18.553 1.00 86.19 188 GLN A O 1
ATOM 1458 N N . THR A 1 189 ? 11.737 9.472 18.291 1.00 73.94 189 THR A N 1
ATOM 1459 C CA . THR A 1 189 ? 13.163 9.205 18.464 1.00 73.94 189 THR A CA 1
ATOM 1460 C C . THR A 1 189 ? 13.402 8.906 19.938 1.00 73.94 189 THR A C 1
ATOM 1462 O O . THR A 1 189 ? 13.033 9.713 20.788 1.00 73.94 189 THR A O 1
ATOM 1465 N N . GLN A 1 190 ? 13.999 7.752 20.232 1.00 64.88 190 GLN A N 1
ATOM 1466 C CA . GLN A 1 190 ? 14.168 7.278 21.602 1.00 64.88 190 GLN A CA 1
ATOM 1467 C C . GLN A 1 190 ? 14.859 8.288 22.528 1.00 64.88 190 GLN A C 1
ATOM 1469 O O . GLN A 1 190 ? 15.943 8.791 22.229 1.00 64.88 190 GLN A O 1
ATOM 1474 N N . LEU A 1 191 ? 14.261 8.475 23.707 1.00 59.84 191 LEU A N 1
ATOM 1475 C CA . LEU A 1 191 ? 14.846 9.126 24.878 1.00 59.84 191 LEU A CA 1
ATOM 1476 C C . LEU A 1 191 ? 14.881 8.124 26.057 1.00 59.84 191 LEU A C 1
ATOM 1478 O O . LEU A 1 191 ? 14.266 8.359 27.088 1.00 59.84 191 LEU A O 1
ATOM 1482 N N . GLY A 1 192 ? 15.568 6.979 25.918 1.00 64.38 192 GLY A N 1
ATOM 1483 C CA . GLY A 1 192 ? 15.760 5.999 27.011 1.00 64.38 192 GLY A CA 1
ATOM 1484 C C . GLY A 1 192 ? 15.213 4.587 26.742 1.00 64.38 192 GLY A C 1
ATOM 1485 O O . GLY A 1 192 ? 15.151 4.158 25.591 1.00 64.38 192 GLY A O 1
ATOM 1486 N N . ASP A 1 193 ? 14.824 3.867 27.806 1.00 65.00 193 ASP A N 1
ATOM 1487 C CA . ASP A 1 193 ? 14.416 2.439 27.803 1.00 65.00 193 ASP A CA 1
ATOM 1488 C C . ASP A 1 193 ? 12.934 2.204 27.436 1.00 65.00 193 ASP A C 1
ATOM 1490 O O . ASP A 1 193 ? 12.322 1.183 27.766 1.00 65.00 193 ASP A O 1
ATOM 1494 N N . GLU A 1 194 ? 12.309 3.175 26.779 1.00 69.81 194 GLU A N 1
ATOM 1495 C CA . GLU A 1 194 ? 10.892 3.122 26.438 1.00 69.81 194 GLU A CA 1
ATOM 1496 C C . GLU A 1 194 ? 10.595 2.056 25.372 1.00 69.81 194 GLU A C 1
ATOM 1498 O O . GLU A 1 194 ? 11.319 1.899 24.379 1.00 69.81 194 GLU A O 1
ATOM 1503 N N . LYS A 1 195 ? 9.479 1.339 25.567 1.00 77.00 195 LYS A N 1
ATOM 1504 C CA . LYS A 1 195 ? 8.964 0.339 24.625 1.00 77.00 195 LYS A CA 1
ATOM 1505 C C . LYS A 1 195 ? 7.946 0.971 23.684 1.00 77.00 195 LYS A C 1
ATOM 1507 O O . LYS A 1 195 ? 7.003 1.631 24.119 1.00 77.00 195 LYS A O 1
ATOM 1512 N N . TYR A 1 196 ? 8.105 0.693 22.398 1.00 80.62 196 TYR A N 1
ATOM 1513 C CA . TYR A 1 196 ? 7.240 1.193 21.336 1.00 80.62 196 TYR A CA 1
ATOM 1514 C C . TYR A 1 196 ? 6.521 0.035 20.643 1.00 80.62 196 TYR A C 1
ATOM 1516 O O . TYR A 1 196 ? 7.029 -1.091 20.615 1.00 80.62 196 TYR A O 1
ATOM 1524 N N . LEU A 1 197 ? 5.350 0.330 20.078 1.00 88.19 197 LEU A N 1
ATOM 1525 C CA . LEU A 1 197 ? 4.648 -0.558 19.153 1.00 88.19 197 LEU A CA 1
ATOM 1526 C C . LEU A 1 197 ? 5.037 -0.219 17.710 1.00 88.19 197 LEU A C 1
ATOM 1528 O O . LEU A 1 197 ? 5.593 0.847 17.440 1.00 88.19 197 LEU A O 1
ATOM 1532 N N . THR A 1 198 ? 4.744 -1.132 16.785 1.00 89.94 198 THR A N 1
ATOM 1533 C CA . THR A 1 198 ? 4.876 -0.859 15.347 1.00 89.94 198 THR A CA 1
ATOM 1534 C C . THR A 1 198 ? 3.918 0.276 14.975 1.00 89.94 198 THR A C 1
ATOM 1536 O O . THR A 1 198 ? 2.736 0.179 15.307 1.00 89.94 198 THR A O 1
ATOM 1539 N N . PRO A 1 199 ? 4.386 1.352 14.313 1.00 92.75 199 PRO A N 1
ATOM 1540 C CA . PRO A 1 199 ? 3.644 2.608 14.244 1.00 92.75 199 PRO A CA 1
ATOM 1541 C C . PRO A 1 199 ? 2.380 2.542 13.381 1.00 92.75 199 PRO A C 1
ATOM 1543 O O . PRO A 1 199 ? 1.456 3.301 13.654 1.00 92.75 199 PRO A O 1
ATOM 1546 N N . ALA A 1 200 ? 2.302 1.661 12.379 1.00 97.38 200 ALA A N 1
ATOM 1547 C CA . ALA A 1 200 ? 1.113 1.534 11.536 1.00 97.38 200 ALA A CA 1
ATOM 1548 C C . ALA A 1 200 ? 0.071 0.573 12.134 1.00 97.38 200 ALA A C 1
ATOM 1550 O O . ALA A 1 200 ? -0.930 1.028 12.690 1.00 97.38 200 ALA A O 1
ATOM 1551 N N . LEU A 1 201 ? 0.309 -0.740 12.081 1.00 98.19 201 LEU A N 1
ATOM 1552 C CA . LEU A 1 201 ? -0.657 -1.738 12.548 1.00 98.19 201 LEU A CA 1
ATOM 1553 C C . LEU A 1 201 ? -0.010 -2.734 13.515 1.00 98.19 201 LEU A C 1
ATOM 1555 O O . LEU A 1 201 ? 0.978 -3.392 13.188 1.00 98.19 201 LEU A O 1
ATOM 1559 N N . THR A 1 202 ? -0.588 -2.845 14.714 1.00 96.44 202 THR A N 1
ATOM 1560 C CA . THR A 1 202 ? -0.206 -3.837 15.729 1.00 96.44 202 THR A CA 1
ATOM 1561 C C . THR A 1 202 ? -1.425 -4.680 16.104 1.00 96.44 202 THR A C 1
ATOM 1563 O O . THR A 1 202 ? -2.448 -4.138 16.529 1.00 96.44 202 THR A O 1
ATOM 1566 N N . ILE A 1 203 ? -1.307 -6.004 15.981 1.00 94.88 203 ILE A N 1
ATOM 1567 C CA . ILE A 1 203 ? -2.363 -6.962 16.326 1.00 94.88 203 ILE A CA 1
ATOM 1568 C C . ILE A 1 203 ? -1.852 -7.955 17.374 1.00 94.88 203 ILE A C 1
ATOM 1570 O O . ILE A 1 203 ? -0.877 -8.667 17.140 1.00 94.88 203 ILE A O 1
ATOM 1574 N N . PHE A 1 204 ? -2.547 -8.027 18.509 1.00 92.50 204 PHE A N 1
ATOM 1575 C CA . PHE A 1 204 ? -2.391 -9.068 19.524 1.00 92.50 204 PHE A CA 1
ATOM 1576 C C . PHE A 1 204 ? -3.589 -10.021 19.446 1.00 92.50 204 PHE A C 1
ATOM 1578 O O . PHE A 1 204 ? -4.665 -9.737 19.981 1.00 92.50 204 PHE A O 1
ATOM 1585 N N . ALA A 1 205 ? -3.409 -11.132 18.741 1.00 88.38 205 ALA A N 1
ATOM 1586 C CA . ALA A 1 205 ? -4.443 -12.111 18.439 1.00 88.38 205 ALA A CA 1
ATOM 1587 C C . ALA A 1 205 ? -4.703 -13.086 19.604 1.00 88.38 205 ALA A C 1
ATOM 1589 O O . ALA A 1 205 ? -3.789 -13.484 20.334 1.00 88.38 205 ALA A O 1
ATOM 1590 N N . SER A 1 206 ? -5.967 -13.485 19.755 1.00 84.00 206 SER A N 1
ATOM 1591 C CA . SER A 1 206 ? -6.420 -14.571 20.626 1.00 84.00 206 SER A CA 1
ATOM 1592 C C . SER A 1 206 ? -6.329 -15.931 19.912 1.00 84.00 206 SER A C 1
ATOM 1594 O O . SER A 1 206 ? -5.880 -16.042 18.771 1.00 84.00 206 SER A O 1
ATOM 1596 N N . ASN A 1 207 ? -6.754 -16.993 20.595 1.00 78.69 207 ASN A N 1
ATOM 1597 C CA . ASN A 1 207 ? -6.787 -18.368 20.085 1.00 78.69 207 ASN A CA 1
ATOM 1598 C C . ASN A 1 207 ? -7.909 -18.649 19.070 1.00 78.69 207 ASN A C 1
ATOM 1600 O O . ASN A 1 207 ? -8.014 -19.779 18.601 1.00 78.69 207 ASN A O 1
ATOM 1604 N N . GLU A 1 208 ? -8.733 -17.653 18.756 1.00 81.12 208 GLU A N 1
ATOM 1605 C CA . GLU A 1 208 ? -9.846 -17.755 17.805 1.00 81.12 208 GLU A CA 1
ATOM 1606 C C . GLU A 1 208 ? -9.785 -16.658 16.732 1.00 81.12 208 GLU A C 1
ATOM 1608 O O . GLU A 1 208 ? -10.677 -16.577 15.891 1.00 81.12 208 GLU A O 1
ATOM 1613 N N . THR A 1 209 ? -8.749 -15.808 16.751 1.00 87.31 209 THR A N 1
ATOM 1614 C CA . THR A 1 209 ? -8.658 -14.663 15.843 1.00 87.31 209 THR A CA 1
ATOM 1615 C C . THR A 1 209 ? -8.468 -15.095 14.392 1.00 87.31 209 THR A C 1
ATOM 1617 O O . THR A 1 209 ? -7.525 -15.818 14.071 1.00 87.31 209 THR A O 1
ATOM 1620 N N . ILE A 1 210 ? -9.299 -14.555 13.506 1.00 91.62 210 ILE A N 1
ATOM 1621 C CA . ILE A 1 210 ? -9.121 -14.604 12.052 1.00 91.62 210 ILE A CA 1
ATOM 1622 C C . ILE A 1 210 ? -8.668 -13.224 11.573 1.00 91.62 210 ILE A C 1
ATOM 1624 O O . ILE A 1 210 ? -9.330 -12.222 11.856 1.00 91.62 210 ILE A O 1
ATOM 1628 N N . ILE A 1 211 ? -7.540 -13.161 10.862 1.00 94.88 211 ILE A N 1
ATOM 1629 C CA . ILE A 1 211 ? -6.970 -11.911 10.341 1.00 94.88 211 ILE A CA 1
ATOM 1630 C C . ILE A 1 211 ? -6.981 -11.932 8.814 1.00 94.88 211 ILE A C 1
ATOM 1632 O O . ILE A 1 211 ? -6.463 -12.867 8.210 1.00 94.88 211 ILE A O 1
ATOM 1636 N N . SER A 1 212 ? -7.495 -10.863 8.205 1.00 95.88 212 SER A N 1
ATOM 1637 C CA . SER A 1 212 ? -7.427 -10.617 6.763 1.00 95.88 212 SER A CA 1
ATOM 1638 C C . SER A 1 212 ? -6.935 -9.198 6.491 1.00 95.88 212 SER A C 1
ATOM 1640 O O . SER A 1 212 ? -7.526 -8.229 6.966 1.00 95.88 212 SER A O 1
ATOM 1642 N N . ILE A 1 213 ? -5.841 -9.065 5.745 1.00 96.44 213 ILE A N 1
ATOM 1643 C CA . ILE A 1 213 ? -5.272 -7.785 5.313 1.00 96.44 213 ILE A CA 1
ATOM 1644 C C . ILE A 1 213 ? -5.197 -7.803 3.785 1.00 96.44 213 ILE A C 1
ATOM 1646 O O . ILE A 1 213 ? -4.408 -8.557 3.210 1.00 96.44 213 ILE A O 1
ATOM 1650 N N . THR A 1 214 ? -6.027 -6.998 3.123 1.00 89.50 214 THR A N 1
ATOM 1651 C CA . THR A 1 214 ? -6.231 -7.035 1.669 1.00 89.50 214 THR A CA 1
ATOM 1652 C C . THR A 1 214 ? -6.127 -5.656 1.035 1.00 89.50 214 THR A C 1
ATOM 1654 O O . THR A 1 214 ? -6.654 -4.680 1.560 1.00 89.50 214 THR A O 1
ATOM 1657 N N . ASP A 1 215 ? -5.468 -5.567 -0.122 1.00 81.00 215 ASP A N 1
ATOM 1658 C CA . ASP A 1 215 ? -5.399 -4.333 -0.924 1.00 81.00 215 ASP A CA 1
ATOM 1659 C C . ASP A 1 215 ? -4.953 -3.089 -0.115 1.00 81.00 215 ASP A C 1
ATOM 1661 O O . ASP A 1 215 ? -5.367 -1.963 -0.390 1.00 81.00 215 ASP A O 1
ATOM 1665 N N . SER A 1 216 ? -4.126 -3.291 0.915 1.00 89.25 216 SER A N 1
ATOM 1666 C CA . SER A 1 216 ? -3.632 -2.235 1.804 1.00 89.25 216 SER A CA 1
ATOM 1667 C C . SER A 1 216 ? -2.232 -1.778 1.420 1.00 89.25 216 SER A C 1
ATOM 1669 O O . SER A 1 216 ? -1.417 -2.552 0.912 1.00 89.25 216 SER A O 1
ATOM 1671 N N . GLU A 1 217 ? -1.924 -0.522 1.729 1.00 88.38 217 GLU A N 1
ATOM 1672 C CA . GLU A 1 217 ? -0.628 0.088 1.462 1.00 88.38 217 GLU A CA 1
ATOM 1673 C C . GLU A 1 217 ? 0.024 0.592 2.748 1.00 88.38 217 GLU A C 1
ATOM 1675 O O . GLU A 1 217 ? -0.593 1.281 3.555 1.00 88.38 217 GLU A O 1
ATOM 1680 N N . PHE A 1 218 ? 1.296 0.253 2.929 1.00 96.00 218 PHE A N 1
ATOM 1681 C CA . PHE A 1 218 ? 2.131 0.716 4.026 1.00 96.00 218 PHE A CA 1
ATOM 1682 C C . PHE A 1 218 ? 3.359 1.404 3.430 1.00 96.00 218 PHE A C 1
ATOM 1684 O O . PHE A 1 218 ? 4.253 0.708 2.941 1.00 96.00 218 PHE A O 1
ATOM 1691 N N . ASP A 1 219 ? 3.432 2.736 3.472 1.00 91.88 219 ASP A N 1
ATOM 1692 C CA . ASP A 1 219 ? 4.558 3.489 2.898 1.00 91.88 219 ASP A CA 1
ATOM 1693 C C . ASP A 1 219 ? 5.197 4.488 3.872 1.00 91.88 219 ASP A C 1
ATOM 1695 O O . ASP A 1 219 ? 4.533 5.250 4.576 1.00 91.88 219 ASP A O 1
ATOM 1699 N N . GLY A 1 220 ? 6.529 4.485 3.909 1.00 89.12 220 GLY A N 1
ATOM 1700 C CA . GLY A 1 220 ? 7.329 5.465 4.643 1.00 89.12 220 GLY A CA 1
ATOM 1701 C C . GLY A 1 220 ? 7.226 5.369 6.169 1.00 89.12 220 GLY A C 1
ATOM 1702 O O . GLY A 1 220 ? 7.605 6.315 6.870 1.00 89.12 220 GLY A O 1
ATOM 1703 N N . ASN A 1 221 ? 6.723 4.254 6.706 1.00 96.31 221 ASN A N 1
ATOM 1704 C CA . ASN A 1 221 ? 6.560 4.082 8.147 1.00 96.31 221 ASN A CA 1
ATOM 1705 C C . ASN A 1 221 ? 7.900 3.753 8.826 1.00 96.31 221 ASN A C 1
ATOM 1707 O O . ASN A 1 221 ? 8.724 3.021 8.277 1.00 96.31 221 ASN A O 1
ATOM 1711 N N . SER A 1 222 ? 8.149 4.292 10.022 1.00 93.25 222 SER A N 1
ATOM 1712 C CA . SER A 1 222 ? 9.449 4.181 10.699 1.00 93.25 222 SER A CA 1
ATOM 1713 C C . SER A 1 222 ? 9.322 3.850 12.181 1.00 93.25 222 SER A C 1
ATOM 1715 O O . SER A 1 222 ? 8.860 4.658 12.983 1.00 93.25 222 SER A O 1
ATOM 1717 N N . PHE A 1 223 ? 9.845 2.696 12.566 1.00 89.81 223 PHE A N 1
ATOM 1718 C CA . PHE A 1 223 ? 9.984 2.258 13.944 1.00 89.81 223 PHE A CA 1
ATOM 1719 C C . PHE A 1 223 ? 11.422 2.445 14.438 1.00 89.81 223 PHE A C 1
ATOM 1721 O O . PHE A 1 223 ? 12.367 1.912 13.860 1.00 89.81 223 PHE A O 1
ATOM 1728 N N . ASN A 1 224 ? 11.564 3.175 15.544 1.00 80.44 224 ASN A N 1
ATOM 1729 C CA . ASN A 1 224 ? 12.830 3.540 16.187 1.00 80.44 224 ASN A CA 1
ATOM 1730 C C . ASN A 1 224 ? 12.886 3.094 17.667 1.00 80.44 224 ASN A C 1
ATOM 1732 O O . ASN A 1 224 ? 13.463 3.792 18.497 1.00 80.44 224 ASN A O 1
ATOM 1736 N N . GLY A 1 225 ? 12.265 1.962 18.022 1.00 72.19 225 GLY A N 1
ATOM 1737 C CA . GLY A 1 225 ? 12.299 1.400 19.380 1.00 72.19 225 GLY A CA 1
ATOM 1738 C C . GLY A 1 225 ? 13.374 0.322 19.594 1.00 72.19 225 GLY A C 1
ATOM 1739 O O . GLY A 1 225 ? 13.914 -0.242 18.644 1.00 72.19 225 GLY A O 1
ATOM 1740 N N . GLN A 1 226 ? 13.650 -0.000 20.863 1.00 71.81 226 GLN A N 1
ATOM 1741 C CA . GLN A 1 226 ? 14.584 -1.067 21.272 1.00 71.81 226 GLN A CA 1
ATOM 1742 C C . GLN A 1 226 ? 14.018 -2.488 21.137 1.00 71.81 226 GLN A C 1
ATOM 1744 O O . GLN A 1 226 ? 14.779 -3.454 21.109 1.00 71.81 226 GLN A O 1
ATOM 1749 N N . SER A 1 227 ? 12.693 -2.648 21.080 1.00 73.00 227 SER A N 1
ATOM 1750 C CA . SER A 1 227 ? 12.075 -3.955 20.854 1.00 73.00 227 SER A CA 1
ATOM 1751 C C . SER A 1 227 ? 12.301 -4.431 19.420 1.00 73.00 227 SER A C 1
ATOM 1753 O O . SER A 1 227 ? 12.547 -3.637 18.512 1.00 73.00 227 SER A O 1
ATOM 1755 N N . ALA A 1 228 ? 12.196 -5.742 19.208 1.00 73.19 228 ALA A N 1
ATOM 1756 C CA . ALA A 1 228 ? 12.141 -6.327 17.876 1.00 73.19 228 ALA A CA 1
ATOM 1757 C C . ALA A 1 228 ? 10.802 -5.956 17.213 1.00 73.19 228 ALA A C 1
ATOM 1759 O O . ALA A 1 228 ? 9.786 -6.605 17.445 1.00 73.19 228 ALA A O 1
ATOM 1760 N N . GLY A 1 229 ? 10.804 -4.869 16.443 1.00 77.44 229 GLY A N 1
ATOM 1761 C CA . GLY A 1 229 ? 9.627 -4.259 15.839 1.00 77.44 229 GLY A CA 1
ATOM 1762 C C . GLY A 1 229 ? 9.785 -4.052 14.337 1.00 77.44 229 GLY A C 1
ATOM 1763 O O . GLY A 1 229 ? 10.898 -4.067 13.793 1.00 77.44 229 GLY A O 1
ATOM 1764 N N . SER A 1 230 ? 8.641 -3.856 13.683 1.00 89.44 230 SER A N 1
ATOM 1765 C CA . SER A 1 230 ? 8.550 -3.559 12.258 1.00 89.44 230 SER A CA 1
ATOM 1766 C C . SER A 1 230 ? 8.234 -2.088 12.013 1.00 89.44 230 SER A C 1
ATOM 1768 O O . SER A 1 230 ? 7.722 -1.413 12.904 1.00 89.44 230 SER A O 1
ATOM 1770 N N . GLY A 1 231 ? 8.503 -1.592 10.807 1.00 90.12 231 GLY A N 1
ATOM 1771 C CA . GLY A 1 231 ? 8.010 -0.284 10.385 1.00 90.12 231 GLY A CA 1
ATOM 1772 C C . GLY A 1 231 ? 6.509 -0.280 10.088 1.00 90.12 231 GLY A C 1
ATOM 1773 O O . GLY A 1 231 ? 5.855 0.713 10.382 1.00 90.12 231 GLY A O 1
ATOM 1774 N N . ALA A 1 232 ? 5.953 -1.373 9.550 1.00 96.25 232 ALA A N 1
ATOM 1775 C CA . ALA A 1 232 ? 4.576 -1.406 9.049 1.00 96.25 232 ALA A CA 1
ATOM 1776 C C . ALA A 1 232 ? 3.623 -2.308 9.851 1.00 96.25 232 ALA A C 1
ATOM 1778 O O . ALA A 1 232 ? 2.634 -1.823 10.399 1.00 96.25 232 ALA A O 1
ATOM 1779 N N . LEU A 1 233 ? 3.893 -3.610 9.929 1.00 96.50 233 LEU A N 1
ATOM 1780 C CA . LEU A 1 233 ? 2.943 -4.585 10.460 1.00 96.50 233 LEU A CA 1
ATOM 1781 C C . LEU A 1 233 ? 3.575 -5.499 11.509 1.00 96.50 233 LEU A C 1
ATOM 1783 O O . LEU A 1 233 ? 4.494 -6.260 11.207 1.00 96.50 233 LEU A O 1
ATOM 1787 N N . PHE A 1 234 ? 3.021 -5.483 12.721 1.00 93.69 234 PHE A N 1
ATOM 1788 C CA . PHE A 1 234 ? 3.350 -6.446 13.767 1.00 93.69 234 PHE A CA 1
ATOM 1789 C C . PHE A 1 234 ? 2.126 -7.262 14.161 1.00 93.69 234 PHE A C 1
ATOM 1791 O O . PHE A 1 234 ? 1.099 -6.705 14.549 1.00 93.69 234 PHE A O 1
ATOM 1798 N N . ILE A 1 235 ? 2.259 -8.584 14.094 1.00 91.81 235 ILE A N 1
ATOM 1799 C CA . ILE A 1 235 ? 1.215 -9.525 14.492 1.00 91.81 235 ILE A CA 1
ATOM 1800 C C . ILE A 1 235 ? 1.806 -10.515 15.489 1.00 91.81 235 ILE A C 1
ATOM 1802 O O . ILE A 1 235 ? 2.834 -11.142 15.226 1.00 91.81 235 ILE A O 1
ATOM 1806 N N . GLU A 1 236 ? 1.134 -10.673 16.621 1.00 88.50 236 GLU A N 1
ATOM 1807 C CA . GLU A 1 236 ? 1.472 -11.657 17.638 1.00 88.50 236 GLU A CA 1
ATOM 1808 C C . GLU A 1 236 ? 0.267 -12.535 17.952 1.00 88.50 236 GLU A C 1
ATOM 1810 O O . GLU A 1 236 ? -0.771 -12.055 18.404 1.00 88.50 236 GLU A O 1
ATOM 1815 N N . PHE A 1 237 ? 0.445 -13.837 17.754 1.00 81.69 237 PHE A N 1
ATOM 1816 C CA . PHE A 1 237 ? -0.432 -14.873 18.279 1.00 81.69 237 PHE A CA 1
ATOM 1817 C C . PHE A 1 237 ? 0.149 -15.352 19.609 1.00 81.69 237 PHE A C 1
ATOM 1819 O O . PHE A 1 237 ? 1.321 -15.735 19.668 1.00 81.69 237 PHE A O 1
ATOM 1826 N N . GLY A 1 238 ? -0.653 -15.308 20.678 1.00 71.12 238 GLY A N 1
ATOM 1827 C CA . GLY A 1 238 ? -0.237 -15.768 22.009 1.00 71.12 238 GLY A CA 1
ATOM 1828 C C . GLY A 1 238 ? 0.155 -17.255 22.054 1.00 71.12 238 GLY A C 1
ATOM 1829 O O . GLY A 1 238 ? 0.099 -17.960 21.048 1.00 71.12 238 GLY A O 1
ATOM 1830 N N . ASP A 1 239 ? 0.543 -17.752 23.235 1.00 65.81 239 ASP A N 1
ATOM 1831 C CA . ASP A 1 239 ? 0.915 -19.161 23.464 1.00 65.81 239 ASP A CA 1
ATOM 1832 C C . ASP A 1 239 ? -0.277 -20.116 23.225 1.00 65.81 239 ASP A C 1
ATOM 1834 O O . ASP A 1 239 ? -0.988 -20.509 24.152 1.00 65.81 239 ASP A O 1
ATOM 1838 N N . ILE A 1 240 ? -0.509 -20.485 21.965 1.00 61.94 240 ILE A N 1
ATOM 1839 C CA . ILE A 1 240 ? -1.640 -21.303 21.512 1.00 61.94 240 ILE A CA 1
ATOM 1840 C C . ILE A 1 240 ? -1.148 -22.720 21.201 1.00 61.94 240 ILE A C 1
ATOM 1842 O O . ILE A 1 240 ? -0.096 -22.915 20.605 1.00 61.94 240 ILE A O 1
ATOM 1846 N N . LYS A 1 241 ? -1.906 -23.756 21.573 1.00 59.22 241 LYS A N 1
ATOM 1847 C CA . LYS A 1 241 ? -1.588 -25.128 21.142 1.00 59.22 241 LYS A CA 1
ATOM 1848 C C . LYS A 1 241 ? -2.067 -25.326 19.691 1.00 59.22 241 LYS A C 1
ATOM 1850 O O . LYS A 1 241 ? -3.269 -25.223 19.468 1.00 59.22 241 LYS A O 1
ATOM 1855 N N . PRO A 1 242 ? -1.197 -25.690 18.724 1.00 56.97 242 PRO A N 1
ATOM 1856 C CA . PRO A 1 242 ? -1.546 -25.741 17.292 1.00 56.97 242 PRO A CA 1
ATOM 1857 C C . PRO A 1 242 ? -2.679 -26.700 16.882 1.00 56.97 242 PRO A C 1
ATOM 1859 O O . PRO A 1 242 ? -3.122 -26.658 15.743 1.00 56.97 242 PRO A O 1
ATOM 1862 N N . LYS A 1 243 ? -3.104 -27.627 17.754 1.00 53.97 243 LYS A N 1
ATOM 1863 C CA . LYS A 1 243 ? -4.061 -28.694 17.406 1.00 53.97 243 LYS A CA 1
ATOM 1864 C C . LYS A 1 243 ? -5.537 -28.313 17.558 1.00 53.97 243 LYS A C 1
ATOM 1866 O O . LYS A 1 243 ? -6.371 -29.068 17.074 1.00 53.97 243 LYS A O 1
ATOM 1871 N N . ASP A 1 244 ? -5.839 -27.168 18.170 1.00 53.75 244 ASP A N 1
ATOM 1872 C CA . ASP A 1 244 ? -7.210 -26.770 18.521 1.00 53.75 244 ASP A CA 1
ATOM 1873 C C . ASP A 1 244 ? -7.597 -25.375 17.970 1.00 53.75 244 ASP A C 1
ATOM 1875 O O . ASP A 1 244 ? -8.590 -24.804 18.413 1.00 53.75 244 ASP A O 1
ATOM 1879 N N . SER A 1 245 ? -6.820 -24.789 17.043 1.00 62.22 245 SER A N 1
ATOM 1880 C CA . SER A 1 245 ? -6.981 -23.387 16.620 1.00 62.22 245 SER A CA 1
ATOM 1881 C C . SER A 1 245 ? -7.677 -23.217 15.257 1.00 62.22 245 SER A C 1
ATOM 1883 O O . SER A 1 245 ? -7.206 -23.700 14.226 1.00 62.22 245 SER A O 1
ATOM 1885 N N . SER A 1 246 ? -8.773 -22.447 15.234 1.00 70.62 246 SER A N 1
ATOM 1886 C CA . SER A 1 246 ? -9.424 -21.912 14.018 1.00 70.62 246 SER A CA 1
ATOM 1887 C C . SER A 1 246 ? -8.770 -20.612 13.525 1.00 70.62 246 SER A C 1
ATOM 1889 O O . SER A 1 246 ? -9.416 -19.780 12.895 1.00 70.62 246 SER A O 1
ATOM 1891 N N . VAL A 1 247 ? -7.509 -20.400 13.897 1.00 83.00 247 VAL A N 1
ATOM 1892 C CA . VAL A 1 247 ? -6.777 -19.148 13.718 1.00 83.00 247 VAL A CA 1
ATOM 1893 C C . VAL A 1 247 ? -6.144 -19.131 12.335 1.00 83.00 247 VAL A C 1
ATOM 1895 O O . VAL A 1 247 ? -5.347 -20.017 12.022 1.00 83.00 247 VAL A O 1
ATOM 1898 N N . SER A 1 248 ? -6.436 -18.100 11.548 1.00 87.94 248 SER A N 1
ATOM 1899 C CA . SER A 1 248 ? -5.850 -17.902 10.222 1.00 87.94 248 SER A CA 1
ATOM 1900 C C . SER A 1 248 ? -5.310 -16.487 10.042 1.00 87.94 248 SER A C 1
ATOM 1902 O O . SER A 1 248 ? -5.749 -15.530 10.690 1.00 87.94 248 SER A O 1
ATOM 1904 N N . LEU A 1 249 ? -4.321 -16.374 9.157 1.00 91.06 249 LEU A N 1
ATOM 1905 C CA . LEU A 1 249 ? -3.736 -15.111 8.737 1.00 91.06 249 LEU A CA 1
ATOM 1906 C C . LEU A 1 249 ? -3.655 -15.060 7.216 1.00 91.06 249 LEU A C 1
ATOM 1908 O O . LEU A 1 249 ? -2.826 -15.751 6.624 1.00 91.06 249 LEU A O 1
ATOM 1912 N N . ASP A 1 250 ? -4.424 -14.151 6.632 1.00 91.75 250 ASP A N 1
ATOM 1913 C CA . ASP A 1 250 ? -4.380 -13.833 5.214 1.00 91.75 250 ASP A CA 1
ATOM 1914 C C . ASP A 1 250 ? -3.807 -12.426 5.029 1.00 91.75 250 ASP A C 1
ATOM 1916 O O . ASP A 1 250 ? -4.346 -11.443 5.536 1.00 91.75 250 ASP A O 1
ATOM 1920 N N . ILE A 1 251 ? -2.707 -12.313 4.284 1.00 91.69 251 ILE A N 1
ATOM 1921 C CA . ILE A 1 251 ? -2.199 -11.034 3.782 1.00 91.69 251 ILE A CA 1
ATOM 1922 C C . ILE A 1 251 ? -2.117 -11.158 2.270 1.00 91.69 251 ILE A C 1
ATOM 1924 O O . ILE A 1 251 ? -1.329 -11.946 1.735 1.00 91.69 251 ILE A O 1
ATOM 1928 N N . VAL A 1 252 ? -2.956 -10.394 1.578 1.00 84.75 252 VAL A N 1
ATOM 1929 C CA . VAL A 1 252 ? -3.184 -10.557 0.146 1.00 84.75 252 VAL A CA 1
ATOM 1930 C C . VAL A 1 252 ? -3.163 -9.206 -0.565 1.00 84.75 252 VAL A C 1
ATOM 1932 O O . VAL A 1 252 ? -3.685 -8.216 -0.061 1.00 84.75 252 VAL A O 1
ATOM 1935 N N . SER A 1 253 ? -2.550 -9.142 -1.747 1.00 78.94 253 SER A N 1
ATOM 1936 C CA . SER A 1 253 ? -2.559 -7.948 -2.618 1.00 78.94 253 SER A CA 1
ATOM 1937 C C . SER A 1 253 ? -2.074 -6.648 -1.941 1.00 78.94 253 SER A C 1
ATOM 1939 O O . SER A 1 253 ? -2.444 -5.555 -2.359 1.00 78.94 253 SER A O 1
ATOM 1941 N N . SER A 1 254 ? -1.274 -6.750 -0.877 1.00 85.12 254 SER A N 1
ATOM 1942 C CA . SER A 1 254 ? -0.849 -5.608 -0.058 1.00 85.12 254 SER A CA 1
ATOM 1943 C C . SER A 1 254 ? 0.575 -5.153 -0.386 1.00 85.12 254 SER A C 1
ATOM 1945 O O . SER A 1 254 ? 1.417 -5.933 -0.843 1.00 85.12 254 SER A O 1
ATOM 1947 N N . ARG A 1 255 ? 0.859 -3.874 -0.132 1.00 83.00 255 ARG A N 1
ATOM 1948 C CA . ARG A 1 255 ? 2.112 -3.208 -0.508 1.00 83.00 255 ARG A CA 1
ATOM 1949 C C . ARG A 1 255 ? 2.848 -2.673 0.695 1.00 83.00 255 ARG A C 1
ATOM 1951 O O . ARG A 1 255 ? 2.261 -2.054 1.575 1.00 83.00 255 ARG A O 1
ATOM 1958 N N . PHE A 1 256 ? 4.160 -2.840 0.670 1.00 87.88 256 PHE A N 1
ATOM 1959 C CA . PHE A 1 256 ? 5.057 -2.367 1.706 1.00 87.88 256 PHE A CA 1
ATOM 1960 C C . PHE A 1 256 ? 6.216 -1.613 1.067 1.00 87.88 256 PHE A C 1
ATOM 1962 O O . PHE A 1 256 ? 7.119 -2.218 0.478 1.00 87.88 256 PHE A O 1
ATOM 1969 N N . TYR A 1 257 ? 6.205 -0.295 1.215 1.00 81.06 257 TYR A N 1
ATOM 1970 C CA . TYR A 1 257 ? 7.157 0.626 0.620 1.00 81.06 257 TYR A CA 1
ATOM 1971 C C . TYR A 1 257 ? 7.954 1.385 1.676 1.00 81.06 257 TYR A C 1
ATOM 1973 O O . TYR A 1 257 ? 7.414 1.913 2.637 1.00 81.06 257 TYR A O 1
ATOM 1981 N N . ASN A 1 258 ? 9.274 1.437 1.507 1.00 82.06 258 ASN A N 1
ATOM 1982 C CA . ASN A 1 258 ? 10.171 2.315 2.267 1.00 82.06 258 ASN A CA 1
ATOM 1983 C C . ASN A 1 258 ? 10.035 2.234 3.803 1.00 82.06 258 ASN A C 1
ATOM 1985 O O . ASN A 1 258 ? 10.472 3.145 4.510 1.00 82.06 258 ASN A O 1
ATOM 1989 N N . ASN A 1 259 ? 9.469 1.147 4.336 1.00 89.19 259 ASN A N 1
ATOM 1990 C CA . ASN A 1 259 ? 9.233 1.016 5.763 1.00 89.19 259 ASN A CA 1
ATOM 1991 C C . ASN A 1 259 ? 10.529 0.642 6.467 1.00 89.19 259 ASN A C 1
ATOM 1993 O O . ASN A 1 259 ? 11.350 -0.117 5.950 1.00 89.19 259 ASN A O 1
ATOM 1997 N N . THR A 1 260 ? 10.714 1.163 7.666 1.00 88.31 260 THR A N 1
ATOM 1998 C CA . THR A 1 260 ? 11.939 0.997 8.435 1.00 88.31 260 THR A CA 1
ATOM 1999 C C . THR A 1 260 ? 11.603 0.484 9.826 1.00 88.31 260 THR A C 1
ATOM 2001 O O . THR A 1 260 ? 10.804 1.105 10.515 1.00 88.31 260 THR A O 1
ATOM 2004 N N . GLY A 1 261 ? 12.213 -0.618 10.265 1.00 86.50 261 GLY A N 1
ATOM 2005 C CA . GLY A 1 261 ? 12.081 -1.091 11.651 1.00 86.50 261 GLY A CA 1
ATOM 2006 C C . GLY A 1 261 ? 13.390 -1.572 12.261 1.00 86.50 261 GLY A C 1
ATOM 2007 O O . GLY A 1 261 ? 14.458 -1.381 11.686 1.00 86.50 261 GLY A O 1
ATOM 2008 N N . SER A 1 262 ? 13.347 -2.167 13.452 1.00 80.44 262 SER A N 1
ATOM 2009 C CA . SER A 1 262 ? 14.568 -2.567 14.172 1.00 80.44 262 SER A CA 1
ATOM 2010 C C . SER A 1 262 ? 15.073 -3.951 13.745 1.00 80.44 262 SER A C 1
ATOM 2012 O O . SER A 1 262 ? 16.282 -4.162 13.592 1.00 80.44 262 SER A O 1
ATOM 2014 N N . VAL A 1 263 ? 14.147 -4.886 13.498 1.00 74.94 263 VAL A N 1
ATOM 2015 C CA . VAL A 1 263 ? 14.432 -6.229 12.954 1.00 74.94 263 VAL A CA 1
ATOM 2016 C C . VAL A 1 263 ? 13.912 -6.407 11.533 1.00 74.94 263 VAL A C 1
ATOM 2018 O O . VAL A 1 263 ? 14.502 -7.178 10.773 1.00 74.94 263 VAL A O 1
ATOM 2021 N N . VAL A 1 264 ? 12.845 -5.680 11.173 1.00 84.12 264 VAL A N 1
ATOM 2022 C CA . VAL A 1 264 ? 12.227 -5.743 9.847 1.00 84.12 264 VAL A CA 1
ATOM 2023 C C . VAL A 1 264 ? 11.583 -4.442 9.408 1.00 84.12 264 VAL A C 1
ATOM 2025 O O . VAL A 1 264 ? 11.066 -3.701 10.230 1.00 84.12 264 VAL A O 1
ATOM 2028 N N . GLY A 1 265 ? 11.616 -4.140 8.113 1.00 84.94 265 GLY A N 1
ATOM 2029 C CA . GLY A 1 265 ? 10.941 -2.959 7.582 1.00 84.94 265 GLY A CA 1
ATOM 2030 C C . GLY A 1 265 ? 9.434 -3.161 7.477 1.00 84.94 265 GLY A C 1
ATOM 2031 O O . GLY A 1 265 ? 8.675 -2.360 8.010 1.00 84.94 265 GLY A O 1
ATOM 2032 N N . ALA A 1 266 ? 9.003 -4.249 6.838 1.00 90.25 266 ALA A N 1
ATOM 2033 C CA . ALA A 1 266 ? 7.592 -4.475 6.540 1.00 90.25 266 ALA A CA 1
ATOM 2034 C C . ALA A 1 266 ? 6.845 -5.289 7.614 1.00 90.25 266 ALA A C 1
ATOM 2036 O O . ALA A 1 266 ? 6.120 -4.695 8.405 1.00 90.25 266 ALA A O 1
ATOM 2037 N N . ILE A 1 267 ? 7.014 -6.614 7.674 1.00 91.31 267 ILE A N 1
ATOM 2038 C CA . ILE A 1 267 ? 6.169 -7.496 8.494 1.00 91.31 267 ILE A CA 1
ATOM 2039 C C . ILE A 1 267 ? 6.998 -8.232 9.550 1.00 91.31 267 ILE A C 1
ATOM 2041 O O . ILE A 1 267 ? 7.932 -8.966 9.220 1.00 91.31 267 ILE A O 1
ATOM 2045 N N . ALA A 1 268 ? 6.621 -8.077 10.817 1.00 87.25 268 ALA A N 1
ATOM 2046 C CA . ALA A 1 268 ? 7.078 -8.896 11.934 1.00 87.25 268 ALA A CA 1
ATOM 2047 C C . ALA A 1 268 ? 5.939 -9.803 12.414 1.00 87.25 268 ALA A C 1
ATOM 2049 O O . ALA A 1 268 ? 4.869 -9.320 12.785 1.00 87.25 268 ALA A O 1
ATOM 2050 N N . LEU A 1 269 ? 6.183 -11.112 12.442 1.00 85.62 269 LEU A N 1
ATOM 2051 C CA . LEU A 1 269 ? 5.198 -12.107 12.855 1.00 85.62 269 LEU A CA 1
ATOM 2052 C C . LEU A 1 269 ? 5.738 -12.973 13.993 1.00 85.62 269 LEU A C 1
ATOM 2054 O O . LEU A 1 269 ? 6.742 -13.672 13.839 1.00 85.62 269 LEU A O 1
ATOM 2058 N N . ARG A 1 270 ? 5.036 -12.962 15.124 1.00 82.06 270 ARG A N 1
ATOM 2059 C CA . ARG A 1 270 ? 5.237 -13.904 16.224 1.00 82.06 270 ARG A CA 1
ATOM 2060 C C . ARG A 1 270 ? 4.107 -14.925 16.203 1.00 82.06 270 ARG A C 1
ATOM 2062 O O . ARG A 1 270 ? 2.954 -14.593 16.470 1.00 82.06 270 ARG A O 1
ATOM 2069 N N . ASN A 1 271 ? 4.440 -16.154 15.840 1.00 73.50 271 ASN A N 1
ATOM 2070 C CA . ASN A 1 271 ? 3.499 -17.239 15.642 1.00 73.50 271 ASN A CA 1
ATOM 2071 C C . ASN A 1 271 ? 3.783 -18.390 16.609 1.00 73.50 271 ASN A C 1
ATOM 2073 O O . ASN A 1 271 ? 4.699 -19.181 16.392 1.00 73.50 271 ASN A O 1
ATOM 2077 N N . ARG A 1 272 ? 2.933 -18.549 17.625 1.00 68.31 272 ARG A N 1
ATOM 2078 C CA . ARG A 1 272 ? 3.004 -19.696 18.536 1.00 68.31 272 ARG A CA 1
ATOM 2079 C C . ARG A 1 272 ? 1.874 -20.712 18.372 1.00 68.31 272 ARG A C 1
ATOM 2081 O O . ARG A 1 272 ? 1.870 -21.675 19.125 1.00 68.31 272 ARG A O 1
ATOM 2088 N N . GLY A 1 273 ? 0.981 -20.575 17.380 1.00 62.88 273 GLY A N 1
ATOM 2089 C CA . GLY A 1 273 ? -0.104 -21.550 17.172 1.00 62.88 273 GLY A CA 1
ATOM 2090 C C . GLY A 1 273 ? -1.070 -21.333 15.996 1.00 62.88 273 GLY A C 1
ATOM 2091 O O . GLY A 1 273 ? -2.189 -21.842 16.056 1.00 62.88 273 GLY A O 1
ATOM 2092 N N . LEU A 1 274 ? -0.665 -20.617 14.940 1.00 72.25 274 LEU A N 1
ATOM 2093 C CA . LEU A 1 274 ? -1.400 -20.545 13.667 1.00 72.25 274 LEU A CA 1
ATOM 2094 C C . LEU A 1 274 ? -1.451 -21.912 12.979 1.00 72.25 274 LEU A C 1
ATOM 2096 O O . LEU A 1 274 ? -0.417 -22.578 12.835 1.00 72.25 274 LEU A O 1
ATOM 2100 N N . SER A 1 275 ? -2.637 -22.282 12.504 1.00 68.12 275 SER A N 1
ATOM 2101 C CA . SER A 1 275 ? -2.850 -23.476 11.687 1.00 68.12 275 SER A CA 1
ATOM 2102 C C . SER A 1 275 ? -2.636 -23.195 10.196 1.00 68.12 275 SER A C 1
ATOM 2104 O O . SER A 1 275 ? -2.030 -24.022 9.517 1.00 68.12 275 SER A O 1
ATOM 2106 N N . GLU A 1 276 ? -3.031 -22.015 9.710 1.00 76.06 276 GLU A N 1
ATOM 2107 C CA . GLU A 1 276 ? -2.920 -21.613 8.302 1.00 76.06 276 GLU A CA 1
ATOM 2108 C C . GLU A 1 276 ? -2.388 -20.178 8.157 1.00 76.06 276 GLU A C 1
ATOM 2110 O O . GLU A 1 276 ? -2.767 -19.277 8.908 1.00 76.06 276 GLU A O 1
ATOM 2115 N N . ILE A 1 277 ? -1.489 -19.969 7.190 1.00 82.88 277 ILE A N 1
ATOM 2116 C CA . ILE A 1 277 ? -0.981 -18.649 6.805 1.00 82.88 277 ILE A CA 1
ATOM 2117 C C . ILE A 1 277 ? -1.015 -18.555 5.284 1.00 82.88 277 ILE A C 1
ATOM 2119 O O . ILE A 1 277 ? -0.399 -19.371 4.597 1.00 82.88 277 ILE A O 1
ATOM 2123 N N . LYS A 1 278 ? -1.659 -17.512 4.770 1.00 84.19 278 LYS A N 1
ATOM 2124 C CA . LYS A 1 278 ? -1.716 -17.192 3.351 1.00 84.19 278 LYS A CA 1
ATOM 2125 C C . LYS A 1 278 ? -1.044 -15.851 3.091 1.00 84.19 278 LYS A C 1
ATOM 2127 O O . LYS A 1 278 ? -1.515 -14.802 3.521 1.00 84.19 278 LYS A O 1
ATOM 2132 N N . LEU A 1 279 ? 0.063 -15.886 2.356 1.00 82.12 279 LEU A N 1
ATOM 2133 C CA . LEU A 1 279 ? 0.764 -14.698 1.873 1.00 82.12 279 LEU A CA 1
ATOM 2134 C C . LEU A 1 279 ? 0.729 -14.727 0.348 1.00 82.12 279 LEU A C 1
ATOM 2136 O O . LEU A 1 279 ? 1.395 -15.557 -0.265 1.00 82.12 279 LEU A O 1
ATOM 2140 N N . GLU A 1 280 ? -0.051 -13.842 -0.269 1.00 74.81 280 GLU A N 1
ATOM 2141 C CA . GLU A 1 280 ? -0.237 -13.817 -1.723 1.00 74.81 280 GLU A CA 1
ATOM 2142 C C . GLU A 1 280 ? -0.172 -12.396 -2.269 1.00 74.81 280 GLU A C 1
ATOM 2144 O O . GLU A 1 280 ? -0.672 -11.455 -1.662 1.00 74.81 280 GLU A O 1
ATOM 2149 N N . ARG A 1 281 ? 0.371 -12.226 -3.477 1.00 69.19 281 ARG A N 1
ATOM 2150 C CA . ARG A 1 281 ? 0.315 -10.935 -4.188 1.00 69.19 281 ARG A CA 1
ATOM 2151 C C . ARG A 1 281 ? 0.899 -9.748 -3.383 1.00 69.19 281 ARG A C 1
ATOM 2153 O O . ARG A 1 281 ? 0.417 -8.628 -3.501 1.00 69.19 281 ARG A O 1
ATOM 2160 N N . LEU A 1 282 ? 1.906 -9.999 -2.540 1.00 75.56 282 LEU A N 1
ATOM 2161 C CA . LEU A 1 282 ? 2.570 -8.988 -1.713 1.00 75.56 282 LEU A CA 1
ATOM 2162 C C . LEU A 1 282 ? 3.748 -8.319 -2.422 1.00 75.56 282 LEU A C 1
ATOM 2164 O O . LEU A 1 282 ? 4.678 -8.983 -2.884 1.00 75.56 282 LEU A O 1
ATOM 2168 N N . LEU A 1 283 ? 3.776 -6.990 -2.388 1.00 71.75 283 LEU A N 1
ATOM 2169 C CA . LEU A 1 283 ? 4.880 -6.209 -2.934 1.00 71.75 283 LEU A CA 1
ATOM 2170 C C . LEU A 1 283 ? 5.723 -5.592 -1.819 1.00 71.75 283 LEU A C 1
ATOM 2172 O O . LEU A 1 283 ? 5.232 -4.808 -1.011 1.00 71.75 283 LEU A O 1
ATOM 2176 N N . PHE A 1 284 ? 7.020 -5.898 -1.816 1.00 75.94 284 PHE A N 1
ATOM 2177 C CA . PHE A 1 284 ? 7.981 -5.306 -0.894 1.00 75.94 284 PHE A CA 1
ATOM 2178 C C . PHE A 1 284 ? 9.016 -4.477 -1.646 1.00 75.94 284 PHE A C 1
ATOM 2180 O O . PHE A 1 284 ? 9.735 -4.989 -2.501 1.00 75.94 284 PHE A O 1
ATOM 2187 N N . ARG A 1 285 ? 9.172 -3.203 -1.282 1.00 70.25 285 ARG A N 1
ATOM 2188 C CA . ARG A 1 285 ? 10.169 -2.337 -1.913 1.00 70.25 285 ARG A CA 1
ATOM 2189 C C . ARG A 1 285 ? 10.745 -1.310 -0.954 1.00 70.25 285 ARG A C 1
ATOM 2191 O O . ARG A 1 285 ? 10.028 -0.717 -0.167 1.00 70.25 285 ARG A O 1
ATOM 2198 N N . GLY A 1 286 ? 12.055 -1.080 -1.014 1.00 67.06 286 GLY A N 1
ATOM 2199 C CA . GLY A 1 286 ? 12.719 -0.020 -0.247 1.00 67.06 286 GLY A CA 1
ATOM 2200 C C . GLY A 1 286 ? 12.697 -0.202 1.274 1.00 67.06 286 GLY A C 1
ATOM 2201 O O . GLY A 1 286 ? 13.244 0.647 1.976 1.00 67.06 286 GLY A O 1
ATOM 2202 N N . ASN A 1 287 ? 12.096 -1.285 1.778 1.00 78.62 287 ASN A N 1
ATOM 2203 C CA . ASN A 1 287 ? 12.005 -1.578 3.199 1.00 78.62 287 ASN A CA 1
ATOM 2204 C C . ASN A 1 287 ? 13.394 -1.866 3.779 1.00 78.62 287 ASN A C 1
ATOM 2206 O O . ASN A 1 287 ? 14.242 -2.485 3.133 1.00 78.62 287 ASN A O 1
ATOM 2210 N N . LYS A 1 288 ? 13.636 -1.405 5.002 1.00 80.25 288 LYS A N 1
ATOM 2211 C CA . LYS A 1 288 ? 14.944 -1.424 5.656 1.00 80.25 288 LYS A CA 1
ATOM 2212 C C . LYS A 1 288 ? 14.808 -1.802 7.119 1.00 80.25 288 LYS A C 1
ATOM 2214 O O . LYS A 1 288 ? 13.734 -1.744 7.709 1.00 80.25 288 LYS A O 1
ATOM 2219 N N . TYR A 1 289 ? 15.942 -2.123 7.719 1.00 78.69 289 TYR A N 1
ATOM 2220 C CA . TYR A 1 289 ? 16.070 -2.213 9.162 1.00 78.69 289 TYR A CA 1
ATOM 2221 C C . TYR A 1 289 ? 17.214 -1.317 9.640 1.00 78.69 289 TYR A C 1
ATOM 2223 O O . TYR A 1 289 ? 18.252 -1.220 8.982 1.00 78.69 289 TYR A O 1
ATOM 2231 N N . VAL A 1 290 ? 17.041 -0.667 10.789 1.00 71.50 290 VAL A N 1
ATOM 2232 C CA . VAL A 1 290 ? 18.090 0.119 11.452 1.00 71.50 290 VAL A CA 1
ATOM 2233 C C . VAL A 1 290 ? 18.654 -0.709 12.591 1.00 71.50 290 VAL A C 1
ATOM 2235 O O . VAL A 1 290 ? 17.961 -1.068 13.539 1.00 71.50 290 VAL A O 1
ATOM 2238 N N . GLY A 1 291 ? 19.937 -1.052 12.495 1.00 54.34 291 GLY A N 1
ATOM 2239 C CA . GLY A 1 291 ? 20.642 -1.719 13.579 1.00 54.34 291 GLY A CA 1
ATOM 2240 C C . GLY A 1 291 ? 20.969 -0.741 14.693 1.00 54.34 291 GLY A C 1
ATOM 2241 O O . GLY A 1 291 ? 22.081 -0.231 14.734 1.00 54.34 291 GLY A O 1
ATOM 2242 N N . VAL A 1 292 ? 20.023 -0.486 15.594 1.00 48.91 292 VAL A N 1
ATOM 2243 C CA . VAL A 1 292 ? 20.335 0.210 16.845 1.00 48.91 292 VAL A CA 1
ATOM 2244 C C . VAL A 1 292 ? 20.845 -0.826 17.849 1.00 48.91 292 VAL A C 1
ATOM 2246 O O . VAL A 1 292 ? 20.301 -1.924 17.954 1.00 48.91 292 VAL A O 1
ATOM 2249 N N . GLY A 1 293 ? 21.990 -0.521 18.458 1.00 46.28 293 GLY A N 1
ATOM 2250 C CA . GLY A 1 293 ? 22.837 -1.461 19.186 1.00 46.28 293 GLY A CA 1
ATOM 2251 C C . GLY A 1 293 ? 22.248 -2.041 20.476 1.00 46.28 293 GLY A C 1
ATOM 2252 O O . GLY A 1 293 ? 21.204 -1.615 20.946 1.00 46.28 293 GLY A O 1
ATOM 2253 N N . THR A 1 294 ? 23.036 -2.974 21.027 1.00 41.41 294 THR A N 1
ATOM 2254 C CA . THR A 1 294 ? 22.923 -3.791 22.260 1.00 41.41 294 THR A CA 1
ATOM 2255 C C . THR A 1 294 ? 22.350 -5.201 22.132 1.00 41.41 294 THR A C 1
ATOM 2257 O O . THR A 1 294 ? 22.807 -6.063 22.878 1.00 41.41 294 THR A O 1
ATOM 2260 N N . VAL A 1 295 ? 21.509 -5.518 21.142 1.00 44.22 295 VAL A N 1
ATOM 2261 C CA . VAL A 1 295 ? 21.167 -6.929 20.877 1.00 44.22 295 VAL A CA 1
ATOM 2262 C C . VAL A 1 295 ? 22.267 -7.547 20.013 1.00 44.22 295 VAL A C 1
ATOM 2264 O O . VAL A 1 295 ? 22.392 -7.247 18.824 1.00 44.22 295 VAL A O 1
ATOM 2267 N N . THR A 1 296 ? 23.115 -8.379 20.611 1.00 42.78 296 THR A N 1
ATOM 2268 C CA . THR A 1 296 ? 24.112 -9.177 19.891 1.00 42.78 296 THR A CA 1
ATOM 2269 C C . THR A 1 296 ? 23.412 -10.116 18.903 1.00 42.78 296 THR A C 1
ATOM 2271 O O . THR A 1 296 ? 22.822 -11.110 19.303 1.00 42.78 296 THR A O 1
ATOM 2274 N N . ASN A 1 297 ? 23.497 -9.793 17.608 1.00 49.75 297 ASN A N 1
ATOM 2275 C CA . ASN A 1 297 ? 23.140 -10.642 16.460 1.00 49.75 297 ASN A CA 1
ATOM 2276 C C . ASN A 1 297 ? 21.694 -11.199 16.375 1.00 49.75 297 ASN A C 1
ATOM 2278 O O . ASN A 1 297 ? 21.540 -12.387 16.081 1.00 49.75 297 ASN A O 1
ATOM 2282 N N . PRO A 1 298 ? 20.611 -10.403 16.503 1.00 53.34 298 PRO A N 1
ATOM 2283 C CA . PRO A 1 298 ? 19.330 -10.871 15.988 1.00 53.34 298 PRO A CA 1
ATOM 2284 C C . PRO A 1 298 ? 19.453 -10.980 14.465 1.00 53.34 298 PRO A C 1
ATOM 2286 O O . PRO A 1 298 ? 19.992 -10.077 13.812 1.00 53.34 298 PRO A O 1
ATOM 2289 N N . LYS A 1 299 ? 18.979 -12.087 13.891 1.00 60.12 299 LYS A N 1
ATOM 2290 C CA . LYS A 1 299 ? 18.825 -12.181 12.436 1.00 60.12 299 LYS A CA 1
ATOM 2291 C C . LYS A 1 299 ? 17.857 -11.077 11.989 1.00 60.12 299 LYS A C 1
ATOM 2293 O O . LYS A 1 299 ? 16.976 -10.692 12.754 1.00 60.12 299 LYS A O 1
ATOM 2298 N N . LYS A 1 300 ? 18.035 -10.521 10.790 1.00 69.94 300 LYS A N 1
ATOM 2299 C CA . LYS A 1 300 ? 17.235 -9.382 10.308 1.00 69.94 300 LYS A CA 1
ATOM 2300 C C . LYS A 1 300 ? 16.729 -9.637 8.906 1.00 69.94 300 LYS A C 1
ATOM 2302 O O . LYS A 1 300 ? 17.283 -10.442 8.165 1.00 69.94 300 LYS A O 1
ATOM 2307 N N . SER A 1 301 ? 15.670 -8.934 8.550 1.00 73.06 301 SER A N 1
ATOM 2308 C CA . SER A 1 301 ? 15.063 -8.998 7.230 1.00 73.06 301 SER A CA 1
ATOM 2309 C C . SER A 1 301 ? 14.598 -7.602 6.831 1.00 73.06 301 SER A C 1
ATOM 2311 O O . SER A 1 301 ? 14.289 -6.789 7.681 1.00 73.06 301 SER A O 1
ATOM 2313 N N . SER A 1 302 ? 14.539 -7.271 5.549 1.00 72.31 302 SER A N 1
ATOM 2314 C CA . SER A 1 302 ? 13.866 -6.046 5.098 1.00 72.31 302 SER A CA 1
ATOM 2315 C C . SER A 1 302 ? 12.342 -6.201 5.033 1.00 72.31 302 SER A C 1
ATOM 2317 O O . SER A 1 302 ? 11.623 -5.214 5.157 1.00 72.31 302 SER A O 1
ATOM 2319 N N . CYS A 1 303 ? 11.836 -7.417 4.831 1.00 79.62 303 CYS A N 1
ATOM 2320 C CA . CYS A 1 303 ? 10.490 -7.665 4.322 1.00 79.62 303 CYS A CA 1
ATOM 2321 C C . CYS A 1 303 ? 9.630 -8.493 5.279 1.00 79.62 303 CYS A C 1
ATOM 2323 O O . CYS A 1 303 ? 8.645 -7.981 5.794 1.00 79.62 303 CYS A O 1
ATOM 2325 N N . LEU A 1 304 ? 10.000 -9.743 5.554 1.00 81.25 304 LEU A N 1
ATOM 2326 C CA . LEU A 1 304 ? 9.272 -10.596 6.491 1.00 81.25 304 LEU A CA 1
ATOM 2327 C C . LEU A 1 304 ? 10.237 -11.246 7.480 1.00 81.25 304 LEU A C 1
ATOM 2329 O O . LEU A 1 304 ? 11.189 -11.937 7.099 1.00 81.25 304 LEU A O 1
ATOM 2333 N N . PHE A 1 305 ? 9.966 -11.017 8.761 1.00 78.88 305 PHE A N 1
ATOM 2334 C CA . PHE A 1 305 ? 10.690 -11.594 9.880 1.00 78.88 305 PHE A CA 1
ATOM 2335 C C . PHE A 1 305 ? 9.734 -12.372 10.777 1.00 78.88 305 PHE A C 1
ATOM 2337 O O . PHE A 1 305 ? 8.691 -11.849 11.174 1.00 78.88 305 PHE A O 1
ATOM 2344 N N . THR A 1 306 ? 10.114 -13.601 11.120 1.00 76.44 306 THR A N 1
ATOM 2345 C CA . THR A 1 306 ? 9.324 -14.470 11.989 1.00 76.44 306 THR A CA 1
ATOM 2346 C C . THR A 1 306 ? 10.148 -14.856 13.213 1.00 76.44 306 THR A C 1
ATOM 2348 O O . THR A 1 306 ? 11.360 -15.082 13.132 1.00 76.44 306 THR A O 1
ATOM 2351 N N . PHE A 1 307 ? 9.502 -14.899 14.378 1.00 73.38 307 PHE A N 1
ATOM 2352 C CA . PHE A 1 307 ? 10.161 -15.322 15.621 1.00 73.38 307 PHE A CA 1
ATOM 2353 C C . PHE A 1 307 ? 10.187 -16.848 15.781 1.00 73.38 307 PHE A C 1
ATOM 2355 O O . PHE A 1 307 ? 10.981 -17.376 16.563 1.00 73.38 307 PHE A O 1
ATOM 2362 N N . GLU A 1 308 ? 9.349 -17.544 15.018 1.00 74.56 308 GLU A N 1
ATOM 2363 C CA . GLU A 1 308 ? 9.182 -18.989 15.016 1.00 74.56 308 GLU A CA 1
ATOM 2364 C C . GLU A 1 308 ? 9.325 -19.561 13.593 1.00 74.56 308 GLU A C 1
ATOM 2366 O O . GLU A 1 308 ? 9.255 -18.834 12.595 1.00 74.56 308 GLU A O 1
ATOM 2371 N N . ASP A 1 309 ? 9.545 -20.877 13.508 1.00 68.81 309 ASP A N 1
ATOM 2372 C CA . ASP A 1 309 ? 9.641 -21.612 12.244 1.00 68.81 309 ASP A CA 1
ATOM 2373 C C . ASP A 1 309 ? 8.243 -21.823 11.640 1.00 68.81 309 ASP A C 1
ATOM 2375 O O . ASP A 1 309 ? 7.375 -22.432 12.267 1.00 68.81 309 ASP A O 1
ATOM 2379 N N . LEU A 1 310 ? 8.036 -21.320 10.420 1.00 70.75 310 LEU A N 1
ATOM 2380 C CA . LEU A 1 310 ? 6.770 -21.405 9.686 1.00 70.75 310 LEU A CA 1
ATOM 2381 C C . LEU A 1 310 ? 6.746 -22.499 8.614 1.00 70.75 310 LEU A C 1
ATOM 2383 O O . LEU A 1 310 ? 5.814 -22.538 7.810 1.00 70.75 310 LEU A O 1
ATOM 2387 N N . LYS A 1 311 ? 7.747 -23.386 8.556 1.00 71.00 311 LYS A N 1
ATOM 2388 C CA . LYS A 1 311 ? 7.822 -24.421 7.508 1.00 71.00 311 LYS A CA 1
ATOM 2389 C C . LYS A 1 311 ? 6.603 -25.334 7.445 1.00 71.00 311 LYS A C 1
ATOM 2391 O O . LYS A 1 311 ? 6.250 -25.814 6.377 1.00 71.00 311 LYS A O 1
ATOM 2396 N N . VAL A 1 312 ? 5.944 -25.578 8.575 1.00 70.62 312 VAL A N 1
ATOM 2397 C CA . VAL A 1 312 ? 4.733 -26.411 8.607 1.00 70.62 312 VAL A CA 1
ATOM 2398 C C . VAL A 1 312 ? 3.573 -25.728 7.877 1.00 70.62 312 VAL A C 1
ATOM 2400 O O . VAL A 1 312 ? 2.807 -26.407 7.203 1.00 70.62 312 VAL A O 1
ATOM 2403 N N . GLN A 1 313 ? 3.457 -24.402 7.990 1.00 74.50 313 GLN A N 1
ATOM 2404 C CA . GLN A 1 313 ? 2.381 -23.613 7.389 1.00 74.50 313 GLN A CA 1
ATOM 2405 C C . GLN A 1 313 ? 2.681 -23.227 5.939 1.00 74.50 313 GLN A C 1
ATOM 2407 O O . GLN A 1 313 ? 1.775 -23.185 5.118 1.00 74.50 313 GLN A O 1
ATOM 2412 N N . LEU A 1 314 ? 3.943 -22.929 5.627 1.00 70.62 314 LEU A N 1
ATOM 2413 C CA . LEU A 1 314 ? 4.333 -22.350 4.340 1.00 70.62 314 LEU A CA 1
ATOM 2414 C C . LEU A 1 314 ? 5.177 -23.301 3.470 1.00 70.62 314 LEU A C 1
ATOM 2416 O O . LEU A 1 314 ? 5.496 -22.959 2.337 1.00 70.62 314 LEU A O 1
ATOM 2420 N N . GLY A 1 315 ? 5.508 -24.499 3.958 1.00 67.25 315 GLY A N 1
ATOM 2421 C CA . GLY A 1 315 ? 6.369 -25.471 3.275 1.00 67.25 315 GLY A CA 1
ATOM 2422 C C . GLY A 1 315 ? 7.866 -25.266 3.543 1.00 67.25 315 GLY A C 1
ATOM 2423 O O . GLY A 1 315 ? 8.280 -24.335 4.236 1.00 67.25 315 GLY A O 1
ATOM 2424 N N . ASP A 1 316 ? 8.700 -26.156 2.998 1.00 60.16 316 ASP A N 1
ATOM 2425 C CA . ASP A 1 316 ? 10.156 -26.014 3.065 1.00 60.16 316 ASP A CA 1
ATOM 2426 C C . ASP A 1 316 ? 10.618 -24.877 2.149 1.00 60.16 316 ASP A C 1
ATOM 2428 O O . ASP A 1 316 ? 10.485 -24.952 0.931 1.00 60.16 316 ASP A O 1
ATOM 2432 N N . ASP A 1 317 ? 11.192 -23.841 2.758 1.00 56.62 317 ASP A N 1
ATOM 2433 C CA . ASP A 1 317 ? 11.839 -22.725 2.067 1.00 56.62 317 ASP A CA 1
ATOM 2434 C C . ASP A 1 317 ? 10.975 -22.056 0.965 1.00 56.62 317 ASP A C 1
ATOM 2436 O O . ASP A 1 317 ? 11.389 -21.956 -0.191 1.00 56.62 317 ASP A O 1
ATOM 2440 N N . PRO A 1 318 ? 9.770 -21.552 1.299 1.00 51.34 318 PRO A N 1
ATOM 2441 C CA . PRO A 1 318 ? 8.826 -20.975 0.328 1.00 51.34 318 PRO A CA 1
ATOM 2442 C C . PRO A 1 318 ? 9.358 -19.732 -0.393 1.00 51.34 318 PRO A C 1
ATOM 2444 O O . PRO A 1 318 ? 8.752 -19.248 -1.348 1.00 51.34 318 PRO A O 1
ATOM 2447 N N . PHE A 1 319 ? 10.502 -19.215 0.060 1.00 53.09 319 PHE A N 1
ATOM 2448 C CA . PHE A 1 319 ? 11.194 -18.067 -0.501 1.00 53.09 319 PHE A CA 1
ATOM 2449 C C . PHE A 1 319 ? 12.620 -18.418 -0.950 1.00 53.09 319 PHE A C 1
ATOM 2451 O O . PHE A 1 319 ? 13.396 -17.497 -1.160 1.00 53.09 319 PHE A O 1
ATOM 2458 N N . ALA A 1 320 ? 12.985 -19.700 -1.122 1.00 50.25 320 ALA A N 1
ATOM 2459 C CA . ALA A 1 320 ? 14.347 -20.182 -1.437 1.00 50.25 320 ALA A CA 1
ATOM 2460 C C . ALA A 1 320 ? 15.052 -19.414 -2.565 1.00 50.25 320 ALA A C 1
ATOM 2462 O O . ALA A 1 320 ? 16.262 -19.197 -2.552 1.00 50.25 320 ALA A O 1
ATOM 2463 N N . THR A 1 321 ? 14.281 -18.994 -3.566 1.00 40.97 321 THR A N 1
ATOM 2464 C CA . THR A 1 321 ? 14.760 -18.262 -4.746 1.00 40.97 321 THR A CA 1
ATOM 2465 C C . THR A 1 321 ? 14.916 -16.757 -4.511 1.00 40.97 321 THR A C 1
ATOM 2467 O O . THR A 1 321 ? 15.312 -16.028 -5.421 1.00 40.97 321 THR A O 1
ATOM 2470 N N . CYS A 1 322 ? 14.568 -16.279 -3.316 1.00 41.47 322 CYS A N 1
ATOM 2471 C CA . CYS A 1 322 ? 14.263 -14.885 -3.021 1.00 41.47 322 CYS A CA 1
ATOM 2472 C C . CYS A 1 322 ? 15.130 -14.232 -1.942 1.00 41.47 322 CYS A C 1
ATOM 2474 O O . CYS A 1 322 ? 14.937 -13.057 -1.643 1.00 41.47 322 CYS A O 1
ATOM 2476 N N . TYR A 1 323 ? 16.105 -14.935 -1.373 1.00 45.62 323 TYR A N 1
ATOM 2477 C CA . TYR A 1 323 ? 17.031 -14.363 -0.396 1.00 45.62 323 TYR A CA 1
ATOM 2478 C C . TYR A 1 323 ? 18.438 -14.955 -0.555 1.00 45.62 323 TYR A C 1
ATOM 2480 O O . TYR A 1 323 ? 18.612 -16.025 -1.130 1.00 45.62 323 TYR A O 1
ATOM 2488 N N . ALA A 1 324 ? 19.456 -14.281 -0.010 1.00 36.94 324 ALA A N 1
ATOM 2489 C CA . ALA A 1 324 ? 20.686 -14.969 0.383 1.00 36.94 324 ALA A CA 1
ATOM 2490 C C . ALA A 1 324 ? 20.568 -15.317 1.857 1.00 36.94 324 ALA A C 1
ATOM 2492 O O . ALA A 1 324 ? 20.135 -14.486 2.662 1.00 36.94 324 ALA A O 1
ATOM 2493 N N . THR A 1 325 ? 20.977 -16.532 2.220 1.00 40.06 325 THR A N 1
ATOM 2494 C CA . THR A 1 325 ? 21.228 -16.867 3.619 1.00 40.06 325 THR A CA 1
ATOM 2495 C C . THR A 1 325 ? 22.166 -15.805 4.175 1.00 40.06 325 THR A C 1
ATOM 2497 O O . THR A 1 325 ? 23.322 -15.697 3.765 1.00 40.06 325 THR A O 1
ATOM 2500 N N . GLN A 1 326 ? 21.669 -14.971 5.087 1.00 37.78 326 GLN A N 1
ATOM 2501 C CA . GLN A 1 326 ? 22.543 -14.067 5.814 1.00 37.78 326 GLN A CA 1
ATOM 2502 C C . GLN A 1 326 ? 23.403 -14.965 6.709 1.00 37.78 326 GLN A C 1
ATOM 2504 O O . GLN A 1 326 ? 22.956 -15.415 7.766 1.00 37.78 326 GLN A O 1
ATOM 2509 N N . GLN A 1 327 ? 24.606 -15.317 6.238 1.00 34.09 327 GLN A N 1
ATOM 2510 C CA . GLN A 1 327 ? 25.601 -15.982 7.065 1.00 34.09 327 GLN A CA 1
ATOM 2511 C C . GLN A 1 327 ? 25.952 -15.018 8.193 1.00 34.09 327 GLN A C 1
ATOM 2513 O O . GLN A 1 327 ? 26.716 -14.070 8.026 1.00 34.09 327 GLN A O 1
ATOM 2518 N N . VAL A 1 328 ? 25.352 -15.257 9.353 1.00 38.19 328 VAL A N 1
ATOM 2519 C CA . VAL A 1 328 ? 25.882 -14.748 10.607 1.00 38.19 328 VAL A CA 1
ATOM 2520 C C . VAL A 1 328 ? 27.185 -15.502 10.820 1.00 38.19 328 VAL A C 1
ATOM 2522 O O . VAL A 1 328 ? 27.188 -16.730 10.854 1.00 38.19 328 VAL A O 1
ATOM 2525 N N . ASP A 1 329 ? 28.281 -14.758 10.887 1.00 32.28 329 ASP A N 1
ATOM 2526 C CA . ASP A 1 329 ? 29.624 -15.246 11.177 1.00 32.28 329 ASP A CA 1
ATOM 2527 C C . ASP A 1 329 ? 29.583 -16.237 12.360 1.00 32.28 329 ASP A C 1
ATOM 2529 O O . ASP A 1 329 ? 29.434 -15.846 13.522 1.00 32.28 329 ASP A O 1
ATOM 2533 N N . LEU A 1 330 ? 29.653 -17.538 12.048 1.00 32.47 330 LEU A N 1
ATOM 2534 C CA . LEU A 1 330 ? 29.498 -18.663 12.986 1.00 32.47 330 LEU A CA 1
ATOM 2535 C C . LEU A 1 330 ? 30.572 -18.670 14.090 1.00 32.47 330 LEU A C 1
ATOM 2537 O O . LEU A 1 330 ? 30.488 -19.454 15.032 1.00 32.47 330 LEU A O 1
ATOM 2541 N N . LEU A 1 331 ? 31.576 -17.795 13.988 1.00 30.75 331 LEU A N 1
ATOM 2542 C CA . LEU A 1 331 ? 32.674 -17.647 14.939 1.00 30.75 331 LEU A CA 1
ATOM 2543 C C . LEU A 1 331 ? 32.385 -16.659 16.080 1.00 30.75 331 LEU A C 1
ATOM 2545 O O . LEU A 1 331 ? 33.205 -16.534 16.989 1.00 30.75 331 LEU A O 1
ATOM 2549 N N . LYS A 1 332 ? 31.234 -15.974 16.080 1.00 33.31 332 LYS A N 1
ATOM 2550 C CA . LYS A 1 332 ? 30.800 -15.116 17.196 1.00 33.31 332 LYS A CA 1
ATOM 2551 C C . LYS A 1 332 ? 29.571 -15.702 17.878 1.00 33.31 332 LYS A C 1
ATOM 2553 O O . LYS A 1 332 ? 28.470 -15.161 17.797 1.00 33.31 332 LYS A O 1
ATOM 2558 N N . SER A 1 333 ? 29.780 -16.824 18.558 1.00 32.78 333 SER A N 1
ATOM 2559 C CA . SER A 1 333 ? 28.844 -17.347 19.543 1.00 32.78 333 SER A CA 1
ATOM 2560 C C . SER A 1 333 ? 28.752 -16.382 20.726 1.00 32.78 333 SER A C 1
ATOM 2562 O O . SER A 1 333 ? 29.735 -16.134 21.416 1.00 32.78 333 SER A O 1
ATOM 2564 N N . ASN A 1 334 ? 27.558 -15.861 20.988 1.00 30.56 334 ASN A N 1
ATOM 2565 C CA . ASN A 1 334 ? 27.159 -15.529 22.346 1.00 30.56 334 ASN A CA 1
ATOM 2566 C C . ASN A 1 334 ? 25.729 -16.014 22.560 1.00 30.56 334 ASN A C 1
ATOM 2568 O O . ASN A 1 334 ? 24.833 -15.744 21.762 1.00 30.56 334 ASN A O 1
ATOM 2572 N N . LEU A 1 335 ? 25.595 -16.794 23.626 1.00 35.09 335 LEU A N 1
ATOM 2573 C CA . LEU A 1 335 ? 24.366 -17.340 24.167 1.00 35.09 335 LEU A CA 1
ATOM 2574 C C . LEU A 1 335 ? 23.534 -16.195 24.744 1.00 35.09 335 LEU A C 1
ATOM 2576 O O . LEU A 1 335 ? 23.918 -15.607 25.752 1.00 35.09 335 LEU A O 1
ATOM 2580 N N . ASP A 1 336 ? 22.388 -15.929 24.130 1.00 30.44 336 ASP A N 1
ATOM 2581 C CA . ASP A 1 336 ? 21.215 -15.489 24.874 1.00 30.44 336 ASP A CA 1
ATOM 2582 C C . ASP A 1 336 ? 20.035 -16.356 24.416 1.00 30.44 336 ASP A C 1
ATOM 2584 O O . ASP A 1 336 ? 19.537 -16.259 23.293 1.00 30.44 336 ASP A O 1
ATOM 2588 N N . GLU A 1 337 ? 19.665 -17.307 25.271 1.00 33.16 337 GLU A N 1
ATOM 2589 C CA . GLU A 1 337 ? 18.675 -18.364 25.025 1.00 33.16 337 GLU A CA 1
ATOM 2590 C C . GLU A 1 337 ? 17.224 -17.847 25.034 1.00 33.16 337 GLU A C 1
ATOM 2592 O O . GLU A 1 337 ? 16.275 -18.628 25.032 1.00 33.16 337 GLU A O 1
ATOM 2597 N N . THR A 1 338 ? 17.004 -16.532 25.004 1.00 36.56 338 THR A N 1
ATOM 2598 C CA . THR A 1 338 ? 15.656 -15.949 25.032 1.00 36.56 338 THR A CA 1
ATOM 2599 C C . THR A 1 338 ? 14.920 -16.000 23.684 1.00 36.56 338 THR A C 1
ATOM 2601 O O . THR A 1 338 ? 13.705 -15.798 23.659 1.00 36.56 338 THR A O 1
ATOM 2604 N N . PHE A 1 339 ? 15.594 -16.328 22.569 1.00 39.53 339 PHE A N 1
ATOM 2605 C CA . PHE A 1 339 ? 15.010 -16.235 21.216 1.00 39.53 339 PHE A CA 1
ATOM 2606 C C . PHE A 1 339 ? 15.401 -17.365 20.233 1.00 39.53 339 PHE A C 1
ATOM 2608 O O . PHE A 1 339 ? 15.586 -17.131 19.038 1.00 39.53 339 PHE A O 1
ATOM 2615 N N . GLY A 1 340 ? 15.510 -18.604 20.720 1.00 28.98 340 GLY A N 1
ATOM 2616 C CA . GLY A 1 340 ? 16.160 -19.745 20.047 1.00 28.98 340 GLY A CA 1
ATOM 2617 C C . GLY A 1 340 ? 15.692 -20.204 18.650 1.00 28.98 340 GLY A C 1
ATOM 2618 O O . GLY A 1 340 ? 16.353 -21.073 18.097 1.00 28.98 340 GLY A O 1
ATOM 2619 N N . ASN A 1 341 ? 14.643 -19.638 18.039 1.00 38.62 341 ASN A N 1
ATOM 2620 C CA . ASN A 1 341 ? 14.131 -20.067 16.722 1.00 38.62 341 ASN A CA 1
ATOM 2621 C C . ASN A 1 341 ? 13.952 -18.933 15.696 1.00 38.62 341 ASN A C 1
ATOM 2623 O O . ASN A 1 341 ? 13.296 -19.131 14.676 1.00 38.62 341 ASN A O 1
ATOM 2627 N N . GLN A 1 342 ? 14.555 -17.759 15.915 1.00 50.25 342 GLN A N 1
ATOM 2628 C CA . GLN A 1 342 ? 14.484 -16.669 14.937 1.00 50.25 342 GLN A CA 1
ATOM 2629 C C . GLN A 1 342 ? 15.077 -17.109 13.591 1.00 50.25 342 GLN A C 1
ATOM 2631 O O . GLN A 1 342 ? 16.249 -17.506 13.501 1.00 50.25 342 GLN A O 1
ATOM 2636 N N . LEU A 1 343 ? 14.282 -17.015 12.528 1.00 51.47 343 LEU A N 1
ATOM 2637 C CA . LEU A 1 343 ? 14.705 -17.269 11.157 1.00 51.47 343 LEU A CA 1
ATOM 2638 C C . LEU A 1 343 ? 14.258 -16.077 10.297 1.00 51.47 343 LEU A C 1
ATOM 2640 O O . LEU A 1 343 ? 13.068 -15.783 10.231 1.00 51.47 343 LEU A O 1
ATOM 2644 N N . PRO A 1 344 ? 15.186 -15.345 9.653 1.00 51.53 344 PRO A N 1
ATOM 2645 C CA . PRO A 1 344 ? 14.815 -14.350 8.671 1.00 51.53 344 PRO A CA 1
ATOM 2646 C C . PRO A 1 344 ? 14.186 -15.133 7.532 1.00 51.53 344 PRO A C 1
ATOM 2648 O O . PRO A 1 344 ? 14.818 -16.010 6.946 1.00 51.53 344 PRO A O 1
ATOM 2651 N N . PHE A 1 345 ? 12.916 -14.863 7.291 1.00 55.50 345 PHE A N 1
ATOM 2652 C CA . PHE A 1 345 ? 12.125 -15.704 6.418 1.00 55.50 345 PHE A CA 1
ATOM 2653 C C . PHE A 1 345 ? 12.167 -15.205 4.968 1.00 55.50 345 PHE A C 1
ATOM 2655 O O . PHE A 1 345 ? 12.179 -16.000 4.038 1.00 55.50 345 PHE A O 1
ATOM 2662 N N . PHE A 1 346 ? 12.299 -13.889 4.766 1.00 59.34 346 PHE A N 1
ATOM 2663 C CA . PHE A 1 346 ? 12.572 -13.305 3.450 1.00 59.34 346 PHE A CA 1
ATOM 2664 C C . PHE A 1 346 ? 13.310 -11.970 3.596 1.00 59.34 346 PHE A C 1
ATOM 2666 O O . PHE A 1 346 ? 12.745 -11.026 4.143 1.00 59.34 346 PHE A O 1
ATOM 2673 N N . ALA A 1 347 ? 14.557 -11.872 3.124 1.00 52.78 347 ALA A N 1
ATOM 2674 C CA . ALA A 1 347 ? 15.358 -10.645 3.128 1.00 52.78 347 ALA A CA 1
ATOM 2675 C C . ALA A 1 347 ? 15.737 -10.249 1.694 1.00 52.78 347 ALA A C 1
ATOM 2677 O O . ALA A 1 347 ? 16.400 -11.005 0.988 1.00 52.78 347 ALA A O 1
ATOM 2678 N N . SER A 1 348 ? 15.345 -9.043 1.287 1.00 48.53 348 SER A N 1
ATOM 2679 C CA . SER A 1 348 ? 15.678 -8.482 -0.020 1.00 48.53 348 SER A CA 1
ATOM 2680 C C . SER A 1 348 ? 17.141 -8.034 -0.034 1.00 48.53 348 SER A C 1
ATOM 2682 O O . SER A 1 348 ? 17.524 -7.167 0.752 1.00 48.53 348 SER A O 1
ATOM 2684 N N . LEU A 1 349 ? 17.965 -8.605 -0.919 1.00 45.56 349 LEU A N 1
ATOM 2685 C CA . LEU A 1 349 ? 19.370 -8.189 -1.109 1.00 45.56 349 LEU A CA 1
ATOM 2686 C C . LEU A 1 349 ? 19.511 -6.905 -1.928 1.00 45.56 349 LEU A C 1
ATOM 2688 O O . LEU A 1 349 ? 20.547 -6.247 -1.898 1.00 45.56 349 LEU A O 1
ATOM 2692 N N . GLU A 1 350 ? 18.455 -6.545 -2.645 1.00 41.16 350 GLU A N 1
ATOM 2693 C CA . GLU A 1 350 ? 18.378 -5.357 -3.478 1.00 41.16 350 GLU A CA 1
ATOM 2694 C C . GLU A 1 350 ? 17.326 -4.413 -2.890 1.00 41.16 350 GLU A C 1
ATOM 2696 O O . GLU A 1 350 ? 16.408 -4.835 -2.190 1.00 41.16 350 GLU A O 1
ATOM 2701 N N . SER A 1 351 ? 17.392 -3.112 -3.168 1.00 38.69 351 SER A N 1
ATOM 2702 C CA . SER A 1 351 ? 16.357 -2.162 -2.723 1.00 38.69 351 SER A CA 1
ATOM 2703 C C . SER A 1 351 ? 14.959 -2.448 -3.307 1.00 38.69 351 SER A C 1
ATOM 2705 O O . SER A 1 351 ? 14.006 -1.722 -3.017 1.00 38.69 351 SER A O 1
ATOM 2707 N N . SER A 1 352 ? 14.819 -3.439 -4.191 1.00 43.25 352 SER A N 1
ATOM 2708 C CA . SER A 1 352 ? 13.599 -3.755 -4.938 1.00 43.25 352 SER A CA 1
ATOM 2709 C C . SER A 1 352 ? 13.607 -5.233 -5.349 1.00 43.25 352 SER A C 1
ATOM 2711 O O . SER A 1 352 ? 13.990 -5.541 -6.470 1.00 43.25 352 SER A O 1
ATOM 2713 N N . TYR A 1 353 ? 13.232 -6.147 -4.449 1.00 41.56 353 TYR A N 1
ATOM 2714 C CA . TYR A 1 353 ? 13.066 -7.561 -4.800 1.00 41.56 353 TYR A CA 1
ATOM 2715 C C . TYR A 1 353 ? 11.587 -7.910 -4.970 1.00 41.56 353 TYR A C 1
ATOM 2717 O O . TYR A 1 353 ? 10.764 -7.622 -4.103 1.00 41.56 353 TYR A O 1
ATOM 2725 N N . TYR A 1 354 ? 11.283 -8.584 -6.076 1.00 43.88 354 TYR A N 1
ATOM 2726 C CA . TYR A 1 354 ? 9.958 -9.077 -6.424 1.00 43.88 354 TYR A CA 1
ATOM 2727 C C . TYR A 1 354 ? 9.956 -10.594 -6.253 1.00 43.88 354 TYR A C 1
ATOM 2729 O O . TYR A 1 354 ? 10.641 -11.301 -6.989 1.00 43.88 354 TYR A O 1
ATOM 2737 N N . SER A 1 355 ? 9.204 -11.117 -5.284 1.00 41.91 355 SER A N 1
ATOM 2738 C CA . SER A 1 355 ? 8.962 -12.560 -5.243 1.00 41.91 355 SER A CA 1
ATOM 2739 C C . SER A 1 355 ? 7.895 -12.895 -6.276 1.00 41.91 355 SER A C 1
ATOM 2741 O O . SER A 1 355 ? 6.760 -12.443 -6.155 1.00 41.91 355 SER A O 1
ATOM 2743 N N . ALA A 1 356 ? 8.246 -13.689 -7.288 1.00 38.84 356 ALA A N 1
ATOM 2744 C CA . ALA A 1 356 ? 7.329 -14.101 -8.353 1.00 38.84 356 ALA A CA 1
ATOM 2745 C C . ALA A 1 356 ? 6.111 -14.900 -7.836 1.00 38.84 356 ALA A C 1
ATOM 2747 O O . ALA A 1 356 ? 5.085 -14.949 -8.505 1.00 38.84 356 ALA A O 1
ATOM 2748 N N . HIS A 1 357 ? 6.191 -15.476 -6.630 1.00 39.69 357 HIS A N 1
ATOM 2749 C CA . HIS A 1 357 ? 5.066 -16.136 -5.952 1.00 39.69 357 HIS A CA 1
ATOM 2750 C C . HIS A 1 357 ? 4.078 -15.149 -5.300 1.00 39.69 357 HIS A C 1
ATOM 2752 O O . HIS A 1 357 ? 3.012 -15.547 -4.838 1.00 39.69 357 HIS A O 1
ATOM 2758 N N . LEU A 1 358 ? 4.419 -13.857 -5.270 1.00 49.78 358 LEU A N 1
ATOM 2759 C CA . LEU A 1 358 ? 3.695 -12.792 -4.586 1.00 49.78 358 LEU A CA 1
ATOM 2760 C C . LEU A 1 358 ? 3.298 -11.646 -5.534 1.00 49.78 358 LEU A C 1
ATOM 2762 O O . LEU A 1 358 ? 3.134 -10.520 -5.087 1.00 49.78 358 LEU A O 1
ATOM 2766 N N . ILE A 1 359 ? 3.098 -11.887 -6.830 1.00 49.84 359 ILE A N 1
ATOM 2767 C CA . ILE A 1 359 ? 2.574 -10.867 -7.760 1.00 49.84 359 ILE A CA 1
ATOM 2768 C C . ILE A 1 359 ? 1.189 -11.321 -8.242 1.00 49.84 359 ILE A C 1
ATOM 2770 O O . ILE A 1 359 ? 0.996 -12.520 -8.466 1.00 49.84 359 ILE A O 1
ATOM 2774 N N . PRO A 1 360 ? 0.196 -10.421 -8.387 1.00 47.03 360 PRO A N 1
ATOM 2775 C CA . PRO A 1 360 ? -0.991 -10.728 -9.178 1.00 47.03 360 PRO A CA 1
ATOM 2776 C C . PRO A 1 360 ? -0.583 -11.247 -10.565 1.00 47.03 360 PRO A C 1
ATOM 2778 O O . PRO A 1 360 ? 0.473 -10.857 -11.066 1.00 47.03 360 PRO A O 1
ATOM 2781 N N . PRO A 1 361 ? -1.381 -12.105 -11.220 1.00 52.97 361 PRO A N 1
ATOM 2782 C CA . PRO A 1 361 ? -1.126 -12.418 -12.620 1.00 52.97 361 PRO A CA 1
ATOM 2783 C C . PRO A 1 361 ? -1.011 -11.102 -13.399 1.00 52.97 361 PRO A C 1
ATOM 2785 O O . PRO A 1 361 ? -1.858 -10.220 -13.241 1.00 52.97 361 PRO A O 1
ATOM 2788 N N . ALA A 1 362 ? 0.063 -10.951 -14.180 1.00 61.66 362 ALA A N 1
ATOM 2789 C CA . ALA A 1 362 ? 0.270 -9.763 -14.995 1.00 61.66 362 ALA A CA 1
ATOM 2790 C C . ALA A 1 362 ? -0.984 -9.534 -15.847 1.00 61.66 362 ALA A C 1
ATOM 2792 O O . ALA A 1 362 ? -1.409 -10.424 -16.590 1.00 61.66 362 ALA A O 1
ATOM 2793 N N . ILE A 1 363 ? -1.604 -8.361 -15.699 1.00 76.56 363 ILE A N 1
ATOM 2794 C CA . ILE A 1 363 ? -2.713 -7.971 -16.566 1.00 76.56 363 ILE A CA 1
ATOM 2795 C C . ILE A 1 363 ? -2.122 -7.812 -17.960 1.00 76.56 363 ILE A C 1
ATOM 2797 O O . ILE A 1 363 ? -1.134 -7.097 -18.135 1.00 76.56 363 ILE A O 1
ATOM 2801 N N . LYS A 1 364 ? -2.708 -8.512 -18.929 1.00 88.81 364 LYS A N 1
ATOM 2802 C CA . LYS A 1 364 ? -2.336 -8.389 -20.333 1.00 88.81 364 LYS A CA 1
ATOM 2803 C C . LYS A 1 364 ? -3.297 -7.430 -21.003 1.00 88.81 364 LYS A C 1
ATOM 2805 O O . LYS A 1 364 ? -4.500 -7.672 -20.977 1.00 88.81 364 LYS A O 1
ATOM 2810 N N . VAL A 1 365 ? -2.761 -6.379 -21.604 1.00 91.94 365 VAL A N 1
ATOM 2811 C CA . VAL A 1 365 ? -3.517 -5.463 -22.460 1.00 91.94 365 VAL A CA 1
ATOM 2812 C C . VAL A 1 365 ? -2.953 -5.509 -23.870 1.00 91.94 365 VAL A C 1
ATOM 2814 O O . VAL A 1 365 ? -1.741 -5.634 -24.055 1.00 91.94 365 VAL A O 1
ATOM 2817 N N . TYR A 1 366 ? -3.823 -5.402 -24.865 1.00 92.06 366 TYR A N 1
ATOM 2818 C CA . TYR A 1 366 ? -3.439 -5.421 -26.270 1.00 92.06 366 TYR A CA 1
ATOM 2819 C C . TYR A 1 366 ? -3.487 -4.014 -26.865 1.00 92.06 366 TYR A C 1
ATOM 2821 O O . TYR A 1 366 ? -4.389 -3.234 -26.557 1.00 92.06 366 TYR A O 1
ATOM 2829 N N . VAL A 1 367 ? -2.517 -3.691 -27.721 1.00 90.50 367 VAL A N 1
ATOM 2830 C CA . VAL A 1 367 ? -2.437 -2.426 -28.462 1.00 90.50 367 VAL A CA 1
ATOM 2831 C C . VAL A 1 367 ? -2.391 -2.711 -29.954 1.00 90.50 367 VAL A C 1
ATOM 2833 O O . VAL A 1 367 ? -1.571 -3.506 -30.412 1.00 90.50 367 VAL A O 1
ATOM 2836 N N . GLN A 1 368 ? -3.232 -2.024 -30.718 1.00 88.75 368 GLN A N 1
ATOM 2837 C CA . GLN A 1 368 ? -3.270 -2.098 -32.172 1.00 88.75 368 GLN A CA 1
ATOM 2838 C C . GLN A 1 368 ? -3.567 -0.708 -32.738 1.00 88.75 368 GLN A C 1
ATOM 2840 O O . GLN A 1 368 ? -4.653 -0.170 -32.546 1.00 88.75 368 GLN A O 1
ATOM 2845 N N . THR A 1 369 ? -2.584 -0.107 -33.410 1.00 74.19 369 THR A N 1
ATOM 2846 C CA . THR A 1 369 ? -2.710 1.248 -33.981 1.00 74.19 369 THR A CA 1
ATOM 2847 C C . THR A 1 369 ? -3.368 1.231 -35.364 1.00 74.19 369 THR A C 1
ATOM 2849 O O . THR A 1 369 ? -4.094 2.160 -35.713 1.00 74.19 369 THR A O 1
ATOM 2852 N N . GLU A 1 370 ? -3.197 0.144 -36.120 1.00 66.12 370 GLU A N 1
ATOM 2853 C CA . GLU A 1 370 ? -3.918 -0.123 -37.364 1.00 66.12 370 GLU A CA 1
ATOM 2854 C C . GLU A 1 370 ? -5.155 -0.979 -37.073 1.00 66.12 370 GLU A C 1
ATOM 2856 O O . GLU A 1 370 ? -5.080 -2.209 -37.013 1.00 66.12 370 GLU A O 1
ATOM 2861 N N . VAL A 1 371 ? -6.312 -0.346 -36.873 1.00 55.41 371 VAL A N 1
ATOM 2862 C CA . VAL A 1 371 ? -7.589 -1.073 -36.906 1.00 55.41 371 VAL A CA 1
ATOM 2863 C C . VAL A 1 371 ? -7.736 -1.618 -38.334 1.00 55.41 371 VAL A C 1
ATOM 2865 O O . VAL A 1 371 ? -7.731 -0.808 -39.268 1.00 55.41 371 VAL A O 1
ATOM 2868 N N . PRO A 1 372 ? -7.842 -2.945 -38.564 1.00 42.16 372 PRO A N 1
ATOM 2869 C CA . PRO A 1 372 ? -8.215 -3.440 -39.879 1.00 42.16 372 PRO A CA 1
ATOM 2870 C C . PRO A 1 372 ? -9.562 -2.794 -40.193 1.00 42.16 372 PRO A C 1
ATOM 2872 O O . PRO A 1 372 ? -10.425 -2.786 -39.313 1.00 42.16 372 PRO A O 1
ATOM 2875 N N . PRO A 1 373 ? -9.774 -2.223 -41.384 1.00 40.22 373 PRO A N 1
ATOM 2876 C CA . PRO A 1 373 ? -11.089 -1.746 -41.749 1.00 40.22 373 PRO A CA 1
ATOM 2877 C C . PRO A 1 373 ? -11.982 -2.980 -41.891 1.00 40.22 373 PRO A C 1
ATOM 2879 O O . PRO A 1 373 ? -12.154 -3.512 -42.985 1.00 40.22 373 PRO A O 1
ATOM 2882 N N . GLU A 1 374 ? -12.560 -3.458 -40.792 1.00 41.88 374 GLU A N 1
ATOM 2883 C CA . GLU A 1 374 ? -13.853 -4.101 -40.883 1.00 41.88 374 GLU A CA 1
ATOM 2884 C C . GLU A 1 374 ? -14.800 -2.997 -41.318 1.00 41.88 374 GLU A C 1
ATOM 2886 O O . GLU A 1 374 ? -15.292 -2.176 -40.543 1.00 41.88 374 GLU A O 1
ATOM 2891 N N . VAL A 1 375 ? -14.963 -2.933 -42.635 1.00 40.84 375 VAL A N 1
ATOM 2892 C CA . VAL A 1 375 ? -16.116 -2.332 -43.268 1.00 40.84 375 VAL A CA 1
ATOM 2893 C C . VAL A 1 375 ? -17.310 -3.118 -42.736 1.00 40.84 375 VAL A C 1
ATOM 2895 O O . VAL A 1 375 ? -17.737 -4.105 -43.327 1.00 40.84 375 VAL A O 1
ATOM 2898 N N . ILE A 1 376 ? -17.829 -2.707 -41.582 1.00 45.59 376 ILE A N 1
ATOM 2899 C CA . ILE A 1 376 ? -19.225 -2.949 -41.266 1.00 45.59 376 ILE A CA 1
ATOM 2900 C C . ILE A 1 376 ? -19.956 -2.055 -42.260 1.00 45.59 376 ILE A C 1
ATOM 2902 O O . ILE A 1 376 ? -20.112 -0.854 -42.032 1.00 45.59 376 ILE A O 1
ATOM 2906 N N . GLU A 1 377 ? -20.289 -2.602 -43.432 1.00 40.22 377 GLU A N 1
ATOM 2907 C CA . GLU A 1 377 ? -21.271 -1.951 -44.288 1.00 40.22 377 GLU A CA 1
ATOM 2908 C C . GLU A 1 377 ? -22.519 -1.776 -43.418 1.00 40.22 377 GLU A C 1
ATOM 2910 O O . GLU A 1 377 ? -23.016 -2.768 -42.874 1.00 40.22 377 GLU A O 1
ATOM 2915 N N . PRO A 1 378 ? -22.993 -0.540 -43.194 1.00 42.06 378 PRO A N 1
ATOM 2916 C CA . PRO A 1 378 ? -24.227 -0.361 -42.464 1.00 42.06 378 PRO A CA 1
ATOM 2917 C C . PRO A 1 378 ? -25.323 -1.015 -43.304 1.00 42.06 378 PRO A C 1
ATOM 2919 O O . PRO A 1 378 ? -25.597 -0.571 -44.420 1.00 42.06 378 PRO A O 1
ATOM 2922 N N . GLU A 1 379 ? -25.943 -2.077 -42.787 1.00 50.59 379 GLU A N 1
ATOM 2923 C CA . GLU A 1 379 ? -27.240 -2.491 -43.308 1.00 50.59 379 GLU A CA 1
ATOM 2924 C C . GLU A 1 379 ? -28.167 -1.272 -43.208 1.00 50.59 379 GLU A C 1
ATOM 2926 O O . GLU A 1 379 ? -28.300 -0.661 -42.142 1.00 50.59 379 GLU A O 1
ATOM 2931 N N . GLU A 1 380 ? -28.744 -0.863 -44.341 1.00 44.41 380 GLU A N 1
ATOM 2932 C CA . GLU A 1 380 ? -29.639 0.290 -44.425 1.00 44.41 380 GLU A CA 1
ATOM 2933 C C . GLU A 1 380 ? -30.742 0.181 -43.357 1.00 44.41 380 GLU A C 1
ATOM 2935 O O . GLU A 1 380 ? -31.644 -0.651 -43.464 1.00 44.41 380 GLU A O 1
ATOM 2940 N N . GLY A 1 381 ? -30.691 1.050 -42.340 1.00 49.03 381 GLY A N 1
ATOM 2941 C CA . GLY A 1 381 ? -31.804 1.261 -41.410 1.00 49.03 381 GLY A CA 1
ATOM 2942 C C . GLY A 1 381 ? -31.535 1.109 -39.910 1.00 49.03 381 GLY A C 1
ATOM 2943 O O . GLY A 1 381 ? -32.512 1.084 -39.164 1.00 49.03 381 GLY A O 1
ATOM 2944 N N . GLN A 1 382 ? -30.286 1.032 -39.435 1.00 41.59 382 GLN A N 1
ATOM 2945 C CA . GLN A 1 382 ? -29.995 1.105 -37.993 1.00 41.59 382 GLN A CA 1
ATOM 2946 C C . GLN A 1 382 ? -29.351 2.441 -37.596 1.00 41.59 382 GLN A C 1
ATOM 2948 O O . GLN A 1 382 ? -28.242 2.768 -38.017 1.00 41.59 382 GLN A O 1
ATOM 2953 N N . ASP A 1 383 ? -30.085 3.203 -36.783 1.00 46.94 383 ASP A N 1
ATOM 2954 C CA . ASP A 1 383 ? -29.621 4.400 -36.083 1.00 46.94 383 ASP A CA 1
ATOM 2955 C C . ASP A 1 383 ? -28.455 4.068 -35.130 1.00 46.94 383 ASP A C 1
ATOM 2957 O O . ASP A 1 383 ? -28.473 3.043 -34.452 1.00 46.94 383 ASP A O 1
ATOM 2961 N N . GLU A 1 384 ? -27.462 4.964 -35.098 1.00 45.78 384 GLU A N 1
ATOM 2962 C CA . GLU A 1 384 ? -26.371 5.089 -34.114 1.00 45.78 384 GLU A CA 1
ATOM 2963 C C . GLU A 1 384 ? -25.815 3.773 -33.532 1.00 45.78 384 GLU A C 1
ATOM 2965 O O . GLU A 1 384 ? -26.147 3.357 -32.421 1.00 45.78 384 GLU A O 1
ATOM 2970 N N . GLN A 1 385 ? -24.854 3.159 -34.236 1.00 42.22 385 GLN A N 1
ATOM 2971 C CA . GLN A 1 385 ? -23.964 2.185 -33.604 1.00 42.22 385 GLN A CA 1
ATOM 2972 C C . GLN A 1 385 ? -23.186 2.862 -32.469 1.00 42.22 385 GLN A C 1
ATOM 2974 O O . GLN A 1 385 ? -22.308 3.701 -32.694 1.00 42.22 385 GLN A O 1
ATOM 2979 N N . VAL A 1 386 ? -23.507 2.468 -31.238 1.00 42.38 386 VAL A N 1
ATOM 2980 C CA . VAL A 1 386 ? -22.682 2.690 -30.053 1.00 42.38 386 VAL A CA 1
ATOM 2981 C C . VAL A 1 386 ? -21.287 2.153 -30.377 1.00 42.38 386 VAL A C 1
ATOM 2983 O O . VAL A 1 386 ? -21.113 0.947 -30.532 1.00 42.38 386 VAL A O 1
ATOM 2986 N N . LYS A 1 387 ? -20.292 3.037 -30.523 1.00 50.66 387 LYS A N 1
ATOM 2987 C CA . LYS A 1 387 ? -18.886 2.620 -30.574 1.00 50.66 387 LYS A CA 1
ATOM 2988 C C . LYS A 1 387 ? -18.586 1.903 -29.265 1.00 50.66 387 LYS A C 1
ATOM 2990 O O . LYS A 1 387 ? -18.469 2.550 -28.229 1.00 50.66 387 LYS A O 1
ATOM 2995 N N . GLU A 1 388 ? -18.502 0.583 -29.308 1.00 55.38 388 GLU A N 1
ATOM 2996 C CA . GLU A 1 388 ? -18.051 -0.197 -28.166 1.00 55.38 388 GLU A CA 1
ATOM 2997 C C . GLU A 1 388 ? -16.626 0.254 -27.787 1.00 55.38 388 GLU A C 1
ATOM 2999 O O . GLU A 1 388 ? -15.711 0.213 -28.609 1.00 55.38 388 GLU A O 1
ATOM 3004 N N . GLU A 1 389 ? -16.441 0.764 -26.564 1.00 70.00 389 GLU A N 1
ATOM 3005 C CA . GLU A 1 389 ? -15.163 1.330 -26.103 1.00 70.00 389 GLU A CA 1
ATOM 3006 C C . GLU A 1 389 ? -14.066 0.253 -26.027 1.00 70.00 389 GLU A C 1
ATOM 3008 O O . GLU A 1 389 ? -14.312 -0.840 -25.534 1.00 70.00 389 GLU A O 1
ATOM 3013 N N . ALA A 1 390 ? -12.840 0.515 -26.487 1.00 79.56 390 ALA A N 1
ATOM 3014 C CA . ALA A 1 390 ? -11.747 -0.454 -26.337 1.00 79.56 390 ALA A CA 1
ATOM 3015 C C . ALA A 1 390 ? -11.548 -0.828 -24.854 1.00 79.56 390 ALA A C 1
ATOM 3017 O O . ALA A 1 390 ? -11.470 0.058 -24.004 1.00 79.56 390 ALA A O 1
ATOM 3018 N N . ASP A 1 391 ? -11.455 -2.125 -24.550 1.00 81.88 391 ASP A N 1
ATOM 3019 C CA . ASP A 1 391 ? -11.279 -2.633 -23.180 1.00 81.88 391 ASP A CA 1
ATOM 3020 C C . ASP A 1 391 ? -9.884 -3.238 -22.943 1.00 81.88 391 ASP A C 1
ATOM 3022 O O . ASP A 1 391 ? -9.551 -3.629 -21.825 1.00 81.88 391 ASP A O 1
ATOM 3026 N N . GLY A 1 392 ? -9.048 -3.286 -23.986 1.00 84.25 392 GLY A N 1
ATOM 3027 C CA . GLY A 1 392 ? -7.693 -3.817 -23.919 1.00 84.25 392 GLY A CA 1
ATOM 3028 C C . GLY A 1 392 ? -7.605 -5.330 -24.045 1.00 84.25 392 GLY A C 1
ATOM 3029 O O . GLY A 1 392 ? -6.504 -5.863 -23.913 1.00 84.25 392 GLY A O 1
ATOM 3030 N N . SER A 1 393 ? -8.713 -6.025 -24.306 1.00 86.62 393 SER A N 1
ATOM 3031 C CA . SER A 1 393 ? -8.713 -7.450 -24.636 1.00 86.62 393 SER A CA 1
ATOM 3032 C C . SER A 1 393 ? -8.098 -7.717 -26.014 1.00 86.62 393 SER A C 1
ATOM 3034 O O . SER A 1 393 ? -7.855 -6.807 -26.807 1.00 86.62 393 SER A O 1
ATOM 3036 N N . ILE A 1 394 ? -7.844 -8.993 -26.317 1.00 86.31 394 ILE A N 1
ATOM 3037 C CA . ILE A 1 394 ? -7.301 -9.407 -27.619 1.00 86.31 394 ILE A CA 1
ATOM 3038 C C . ILE A 1 394 ? -8.225 -9.034 -28.786 1.00 86.31 394 ILE A C 1
ATOM 3040 O O . ILE A 1 394 ? -7.730 -8.715 -29.871 1.00 86.31 394 ILE A O 1
ATOM 3044 N N . ASP A 1 395 ? -9.539 -9.054 -28.557 1.00 83.56 395 ASP A N 1
ATOM 3045 C CA . ASP A 1 395 ? -10.565 -8.768 -29.562 1.00 83.56 395 ASP A CA 1
ATOM 3046 C C . ASP A 1 395 ? -10.859 -7.264 -29.661 1.00 83.56 395 ASP A C 1
ATOM 3048 O O . ASP A 1 395 ? -11.226 -6.773 -30.726 1.00 83.56 395 ASP A O 1
ATOM 3052 N N . ARG A 1 396 ? -10.646 -6.513 -28.571 1.00 84.62 396 ARG A N 1
ATOM 3053 C CA . ARG A 1 396 ? -10.874 -5.060 -28.487 1.00 84.62 396 ARG A CA 1
ATOM 3054 C C . ARG A 1 396 ? -9.630 -4.327 -27.955 1.00 84.62 396 ARG A C 1
ATOM 3056 O O . ARG A 1 396 ? -9.673 -3.738 -26.868 1.00 84.62 396 ARG A O 1
ATOM 3063 N N . PRO A 1 397 ? -8.514 -4.346 -28.710 1.00 88.44 397 PRO A N 1
ATOM 3064 C CA . PRO A 1 397 ? -7.260 -3.730 -28.291 1.00 88.44 397 PRO A CA 1
ATOM 3065 C C . PRO A 1 397 ? -7.376 -2.205 -28.190 1.00 88.44 397 PRO A C 1
ATOM 3067 O O . PRO A 1 397 ? -8.154 -1.563 -28.896 1.00 88.44 397 PRO A O 1
ATOM 3070 N N . PHE A 1 398 ? -6.542 -1.603 -27.345 1.00 89.69 398 PHE A N 1
ATOM 3071 C CA . PHE A 1 398 ? -6.398 -0.153 -27.291 1.00 89.69 398 PHE A CA 1
ATOM 3072 C C . PHE A 1 398 ? -5.724 0.386 -28.554 1.00 89.69 398 PHE A C 1
ATOM 3074 O O . PHE A 1 398 ? -4.810 -0.220 -29.110 1.00 89.69 398 PHE A O 1
ATOM 3081 N N . SER A 1 399 ? -6.130 1.586 -28.961 1.00 86.62 399 SER A N 1
ATOM 3082 C CA . SER A 1 399 ? -5.604 2.242 -30.166 1.00 86.62 399 SER A CA 1
ATOM 3083 C C . SER A 1 399 ? -4.232 2.902 -29.976 1.00 86.62 399 SER A C 1
ATOM 3085 O O . SER A 1 399 ? -3.593 3.286 -30.952 1.00 86.62 399 SER A O 1
ATOM 3087 N N . ASN A 1 400 ? -3.777 3.077 -28.730 1.00 85.06 400 ASN A N 1
ATOM 3088 C CA . ASN A 1 400 ? -2.519 3.750 -28.410 1.00 85.06 400 ASN A CA 1
ATOM 3089 C C . ASN A 1 400 ? -1.941 3.322 -27.047 1.00 85.06 400 ASN A C 1
ATOM 3091 O O . ASN A 1 400 ? -2.634 2.776 -26.186 1.00 85.06 400 ASN A O 1
ATOM 3095 N N . PHE A 1 401 ? -0.649 3.607 -26.861 1.00 86.19 401 PHE A N 1
ATOM 3096 C CA . PHE A 1 401 ? 0.118 3.271 -25.658 1.00 86.19 401 PHE A CA 1
ATOM 3097 C C . PHE A 1 401 ? -0.393 3.949 -24.372 1.00 86.19 401 PHE A C 1
ATOM 3099 O O . PHE A 1 401 ? -0.525 3.242 -23.371 1.00 86.19 401 PHE A O 1
ATOM 3106 N N . PRO A 1 402 ? -0.696 5.267 -24.342 1.00 85.75 402 PRO A N 1
ATOM 3107 C CA . PRO A 1 402 ? -1.194 5.918 -23.127 1.00 85.75 402 PRO A CA 1
ATOM 3108 C C . PRO A 1 402 ? -2.485 5.298 -22.577 1.00 85.75 402 PRO A C 1
ATOM 3110 O O . PRO A 1 402 ? -2.579 5.061 -21.373 1.00 85.75 402 PRO A O 1
ATOM 3113 N N . GLN A 1 403 ? -3.451 4.973 -23.447 1.00 86.31 403 GLN A N 1
ATOM 3114 C CA . GLN A 1 403 ? -4.690 4.298 -23.044 1.00 86.31 403 GLN A CA 1
ATOM 3115 C C . GLN A 1 403 ? -4.400 2.934 -22.414 1.00 86.31 403 GLN A C 1
ATOM 3117 O O . GLN A 1 403 ? -4.846 2.666 -21.298 1.00 86.31 403 GLN A O 1
ATOM 3122 N N . ALA A 1 404 ? -3.574 2.115 -23.066 1.00 88.69 404 ALA A N 1
ATOM 3123 C CA . ALA A 1 404 ? -3.194 0.810 -22.537 1.00 88.69 404 ALA A CA 1
ATOM 3124 C C . ALA A 1 404 ? -2.456 0.902 -21.197 1.00 88.69 404 ALA A C 1
ATOM 3126 O O . ALA A 1 404 ? -2.749 0.144 -20.276 1.00 88.69 404 ALA A O 1
ATOM 3127 N N . LEU A 1 405 ? -1.546 1.867 -21.041 1.00 87.50 405 LEU A N 1
ATOM 3128 C CA . LEU A 1 405 ? -0.839 2.077 -19.779 1.00 87.50 405 LEU A CA 1
ATOM 3129 C C . LEU A 1 405 ? -1.772 2.540 -18.649 1.00 87.50 405 LEU A C 1
ATOM 3131 O O . LEU A 1 405 ? -1.538 2.201 -17.487 1.00 87.50 405 LEU A O 1
ATOM 3135 N N . SER A 1 406 ? -2.817 3.309 -18.970 1.00 84.88 406 SER A N 1
ATOM 3136 C CA . SER A 1 406 ? -3.815 3.750 -17.989 1.00 84.88 406 SER A CA 1
ATOM 3137 C C . SER A 1 406 ? -4.737 2.618 -17.520 1.00 84.88 406 SER A C 1
ATOM 3139 O O . SER A 1 406 ? -5.202 2.654 -16.385 1.00 84.88 406 SER A O 1
ATOM 3141 N N . ALA A 1 407 ? -4.951 1.606 -18.368 1.00 84.12 407 ALA A N 1
ATOM 3142 C CA . ALA A 1 407 ? -5.744 0.418 -18.055 1.00 84.12 407 ALA A CA 1
ATOM 3143 C C . ALA A 1 407 ? -4.961 -0.645 -17.268 1.00 84.12 407 ALA A C 1
ATOM 3145 O O . ALA A 1 407 ? -5.555 -1.496 -16.605 1.00 84.12 407 ALA A O 1
ATOM 3146 N N . LEU A 1 408 ? -3.626 -0.611 -17.328 1.00 81.62 408 LEU A N 1
ATOM 3147 C CA . LEU A 1 408 ? -2.794 -1.466 -16.491 1.00 81.62 408 LEU A CA 1
ATOM 3148 C C . LEU A 1 408 ? -2.926 -1.078 -15.018 1.00 81.62 408 LEU A C 1
ATOM 3150 O O . LEU A 1 408 ? -3.018 0.099 -14.660 1.00 81.62 408 LEU A O 1
ATOM 3154 N N . SER A 1 409 ? -2.861 -2.092 -14.154 1.00 72.75 409 SER A N 1
ATOM 3155 C CA . SER A 1 409 ? -2.798 -1.869 -12.713 1.00 72.75 409 SER A CA 1
ATOM 3156 C C . SER A 1 409 ? -1.594 -0.998 -12.348 1.00 72.75 409 SER A C 1
ATOM 3158 O O . SER A 1 409 ? -0.602 -0.911 -13.075 1.00 72.75 409 SER A O 1
ATOM 3160 N N . GLU A 1 410 ? -1.619 -0.408 -11.162 1.00 67.56 410 GLU A N 1
ATOM 3161 C CA . GLU A 1 410 ? -0.453 0.288 -10.614 1.00 67.56 410 GLU A CA 1
ATOM 3162 C C . GLU A 1 410 ? 0.752 -0.627 -10.328 1.00 67.56 410 GLU A C 1
ATOM 3164 O O . GLU A 1 410 ? 1.845 -0.132 -10.072 1.00 67.56 410 GLU A O 1
ATOM 3169 N N . TYR A 1 411 ? 0.591 -1.948 -10.455 1.00 64.44 411 TYR A N 1
ATOM 3170 C CA . TYR A 1 411 ? 1.692 -2.914 -10.460 1.00 64.44 411 TYR A CA 1
ATOM 3171 C C . TYR A 1 411 ? 2.351 -3.062 -11.843 1.00 64.44 411 TYR A C 1
ATOM 3173 O O . TYR A 1 411 ? 3.436 -3.631 -11.955 1.00 64.44 411 TYR A O 1
ATOM 3181 N N . GLY A 1 412 ? 1.726 -2.520 -12.890 1.00 77.44 412 GLY A N 1
ATOM 3182 C CA . GLY A 1 412 ? 2.076 -2.737 -14.287 1.00 77.44 412 GLY A CA 1
ATOM 3183 C C . GLY A 1 412 ? 1.434 -4.008 -14.855 1.00 77.44 412 GLY A C 1
ATOM 3184 O O . GLY A 1 412 ? 0.308 -4.358 -14.487 1.00 77.44 412 GLY A O 1
ATOM 3185 N N . GLY A 1 413 ? 2.121 -4.662 -15.789 1.00 85.31 413 GLY A N 1
ATOM 3186 C CA . GLY A 1 413 ? 1.621 -5.827 -16.518 1.00 85.31 413 GLY A CA 1
ATOM 3187 C C . GLY A 1 413 ? 2.299 -6.006 -17.874 1.00 85.31 413 GLY A C 1
ATOM 3188 O O . GLY A 1 413 ? 3.368 -5.443 -18.122 1.00 85.31 413 GLY A O 1
ATOM 3189 N N . ASP A 1 414 ? 1.665 -6.784 -18.748 1.00 89.56 414 ASP A N 1
ATOM 3190 C CA . ASP A 1 414 ? 2.150 -7.023 -20.104 1.00 89.56 414 ASP A CA 1
ATOM 3191 C C . ASP A 1 414 ? 1.339 -6.188 -21.102 1.00 89.56 414 ASP A C 1
ATOM 3193 O O . ASP A 1 414 ? 0.110 -6.249 -21.142 1.00 89.56 414 ASP A O 1
ATOM 3197 N N . MET A 1 415 ? 2.032 -5.434 -21.944 1.00 92.75 415 MET A N 1
ATOM 3198 C CA . MET A 1 415 ? 1.461 -4.742 -23.089 1.00 92.75 415 MET A CA 1
ATOM 3199 C C . MET A 1 415 ? 1.872 -5.484 -24.359 1.00 92.75 415 MET A C 1
ATOM 3201 O O . MET A 1 415 ? 3.056 -5.530 -24.705 1.00 92.75 415 MET A O 1
ATOM 3205 N N . ILE A 1 416 ? 0.889 -6.077 -25.035 1.00 94.38 416 ILE A N 1
ATOM 3206 C CA . ILE A 1 416 ? 1.091 -6.881 -26.238 1.00 94.38 416 ILE A CA 1
ATOM 3207 C C . ILE A 1 416 ? 0.674 -6.088 -27.470 1.00 94.38 416 ILE A C 1
ATOM 3209 O O . ILE A 1 416 ? -0.472 -5.667 -27.607 1.00 94.38 416 ILE A O 1
ATOM 3213 N N . LEU A 1 417 ? 1.611 -5.891 -28.386 1.00 92.88 417 LEU A N 1
ATOM 3214 C CA . LEU A 1 417 ? 1.393 -5.144 -29.617 1.00 92.88 417 LEU A CA 1
ATOM 3215 C C . LEU A 1 417 ? 0.938 -6.093 -30.744 1.00 92.88 417 LEU A C 1
ATOM 3217 O O . LEU A 1 417 ? 1.689 -6.993 -31.125 1.00 92.88 417 LEU A O 1
ATOM 3221 N N . LYS A 1 418 ? -0.283 -5.893 -31.270 1.00 90.75 418 LYS A N 1
ATOM 3222 C CA . LYS A 1 418 ? -0.853 -6.622 -32.426 1.00 90.75 418 LYS A CA 1
ATOM 3223 C C . LYS A 1 418 ? -0.666 -5.851 -33.734 1.00 90.75 418 LYS A C 1
ATOM 3225 O O . LYS A 1 418 ? -1.143 -4.717 -33.832 1.00 90.75 418 LYS A O 1
ATOM 3230 N N . GLY A 1 419 ? 0.077 -6.412 -34.685 1.00 87.81 419 GLY A N 1
ATOM 3231 C CA . GLY A 1 419 ? 0.450 -5.743 -35.939 1.00 87.81 419 GLY A CA 1
ATOM 3232 C C . GLY A 1 419 ? 1.954 -5.521 -36.124 1.00 87.81 419 GLY A C 1
ATOM 3233 O O . GLY A 1 419 ? 2.770 -5.823 -35.254 1.00 87.81 419 GLY A O 1
ATOM 3234 N N . ASP A 1 420 ? 2.310 -4.998 -37.298 1.00 89.50 420 ASP A N 1
ATOM 3235 C CA . ASP A 1 420 ? 3.702 -4.899 -37.754 1.00 89.50 420 ASP A CA 1
ATOM 3236 C C . ASP A 1 420 ? 4.319 -3.508 -37.562 1.00 89.50 420 ASP A C 1
ATOM 3238 O O . ASP A 1 420 ? 5.542 -3.356 -37.625 1.00 89.50 420 ASP A O 1
ATOM 3242 N N . THR A 1 421 ? 3.493 -2.477 -37.366 1.00 89.62 421 THR A N 1
ATOM 3243 C CA . THR A 1 421 ? 3.920 -1.074 -37.307 1.00 89.62 421 THR A CA 1
ATOM 3244 C C . THR A 1 421 ? 3.099 -0.280 -36.292 1.00 89.62 421 THR A C 1
ATOM 3246 O O . THR A 1 421 ? 1.897 -0.492 -36.158 1.00 89.62 421 THR A O 1
ATOM 3249 N N . TYR A 1 422 ? 3.760 0.630 -35.570 1.00 88.81 422 TYR A N 1
ATOM 3250 C CA . TYR A 1 422 ? 3.155 1.509 -34.570 1.00 88.81 422 TYR A CA 1
ATOM 3251 C C . TYR A 1 422 ? 3.767 2.896 -34.620 1.00 88.81 422 TYR A C 1
ATOM 3253 O O . TYR A 1 422 ? 4.990 3.023 -34.643 1.00 88.81 422 TYR A O 1
ATOM 3261 N N . ASP A 1 423 ? 2.926 3.916 -34.506 1.00 85.50 423 ASP A N 1
ATOM 3262 C CA . ASP A 1 423 ? 3.369 5.289 -34.298 1.00 85.50 423 ASP A CA 1
ATOM 3263 C C . ASP A 1 423 ? 3.275 5.658 -32.816 1.00 85.50 423 ASP A C 1
ATOM 3265 O O . ASP A 1 423 ? 2.218 5.564 -32.187 1.00 85.50 423 ASP A O 1
ATOM 3269 N N . LEU A 1 424 ? 4.390 6.118 -32.254 1.00 84.06 424 LEU A N 1
ATOM 3270 C CA . LEU A 1 424 ? 4.458 6.656 -30.904 1.00 84.06 424 LEU A CA 1
ATOM 3271 C C . LEU A 1 424 ? 4.478 8.183 -30.974 1.00 84.06 424 LEU A C 1
ATOM 3273 O O . LEU A 1 424 ? 5.523 8.810 -31.171 1.00 84.06 424 LEU A O 1
ATOM 3277 N N . ILE A 1 425 ? 3.280 8.757 -30.874 1.00 77.75 425 ILE A N 1
ATOM 3278 C CA . ILE A 1 425 ? 3.024 10.191 -31.063 1.00 77.75 425 ILE A CA 1
ATOM 3279 C C . ILE A 1 425 ? 3.185 10.973 -29.758 1.00 77.75 425 ILE A C 1
ATOM 3281 O O . ILE A 1 425 ? 3.616 12.127 -29.784 1.00 77.75 425 ILE A O 1
ATOM 3285 N N . ASP A 1 426 ? 2.885 10.329 -28.632 1.00 76.44 426 ASP A N 1
ATOM 3286 C CA . ASP A 1 426 ? 2.897 10.933 -27.306 1.00 76.44 426 ASP A CA 1
ATOM 3287 C C . ASP A 1 426 ? 4.037 10.391 -26.446 1.00 76.44 426 ASP A C 1
ATOM 3289 O O . ASP A 1 426 ? 4.521 9.271 -26.624 1.00 76.44 426 ASP A O 1
ATOM 3293 N N . SER A 1 427 ? 4.446 11.208 -25.478 1.00 82.56 427 SER A N 1
ATOM 3294 C CA . SER A 1 427 ? 5.347 10.772 -24.421 1.00 82.56 427 SER A CA 1
ATOM 3295 C C . SER A 1 427 ? 4.603 9.880 -23.430 1.00 82.56 427 SER A C 1
ATOM 3297 O O . SER A 1 427 ? 3.503 10.210 -22.986 1.00 82.56 427 SER A O 1
ATOM 3299 N N . VAL A 1 428 ? 5.219 8.763 -23.062 1.00 84.94 428 VAL A N 1
ATOM 3300 C CA . VAL A 1 428 ? 4.692 7.798 -22.103 1.00 84.94 428 VAL A CA 1
ATOM 3301 C C . VAL A 1 428 ? 5.560 7.833 -20.853 1.00 84.94 428 VAL A C 1
ATOM 3303 O O . VAL A 1 428 ? 6.714 7.401 -20.870 1.00 84.94 428 VAL A O 1
ATOM 3306 N N . GLU A 1 429 ? 5.003 8.331 -19.752 1.00 87.88 429 GLU A N 1
ATOM 3307 C CA . GLU A 1 429 ? 5.659 8.276 -18.448 1.00 87.88 429 GLU A CA 1
ATOM 3308 C C . GLU A 1 429 ? 5.264 7.011 -17.688 1.00 87.88 429 GLU A C 1
ATOM 3310 O O . GLU A 1 429 ? 4.090 6.741 -17.441 1.00 87.88 429 GLU A O 1
ATOM 3315 N N . ILE A 1 430 ? 6.273 6.244 -17.289 1.00 86.62 430 ILE A N 1
ATOM 3316 C CA . ILE A 1 430 ? 6.140 5.043 -16.478 1.00 86.62 430 ILE A CA 1
ATOM 3317 C C . ILE A 1 430 ? 6.825 5.343 -15.150 1.00 86.62 430 ILE A C 1
ATOM 3319 O O . ILE A 1 430 ? 8.050 5.448 -15.052 1.00 86.62 430 ILE A O 1
ATOM 3323 N N . SER A 1 431 ? 6.002 5.525 -14.127 1.00 75.81 431 SER A N 1
ATOM 3324 C CA . SER A 1 431 ? 6.410 5.977 -12.803 1.00 75.81 431 SER A CA 1
ATOM 3325 C C . SER A 1 431 ? 5.820 5.080 -11.712 1.00 75.81 431 SER A C 1
ATOM 3327 O O . SER A 1 431 ? 5.292 4.001 -11.994 1.00 75.81 431 SER A O 1
ATOM 3329 N N . LEU A 1 432 ? 5.960 5.507 -10.451 1.00 63.19 432 LEU A N 1
ATOM 3330 C CA . LEU A 1 432 ? 5.353 4.861 -9.282 1.00 63.19 432 LEU A CA 1
ATOM 3331 C C . LEU A 1 432 ? 5.636 3.361 -9.203 1.00 63.19 432 LEU A C 1
ATOM 3333 O O . LEU A 1 432 ? 4.744 2.565 -8.941 1.00 63.19 432 LEU A O 1
ATOM 3337 N N . TYR A 1 433 ? 6.890 2.968 -9.435 1.00 58.41 433 TYR A N 1
ATOM 3338 C CA . TYR A 1 433 ? 7.327 1.597 -9.186 1.00 58.41 433 TYR A CA 1
ATOM 3339 C C . TYR A 1 433 ? 6.694 0.507 -10.079 1.00 58.41 433 TYR A C 1
ATOM 3341 O O . TYR A 1 433 ? 6.971 -0.667 -9.835 1.00 58.41 433 TYR A O 1
ATOM 3349 N N . ARG A 1 434 ? 5.936 0.872 -11.126 1.00 72.00 434 ARG A N 1
ATOM 3350 C CA . ARG A 1 434 ? 5.301 -0.057 -12.082 1.00 72.00 434 ARG A CA 1
ATOM 3351 C C . ARG A 1 434 ? 6.317 -0.963 -12.790 1.00 72.00 434 ARG A C 1
ATOM 3353 O O . ARG A 1 434 ? 7.378 -0.487 -13.199 1.00 72.00 434 ARG A O 1
ATOM 3360 N N . GLY A 1 435 ? 5.965 -2.239 -12.973 1.00 78.94 435 GLY A N 1
ATOM 3361 C CA . GLY A 1 435 ? 6.698 -3.199 -13.804 1.00 78.94 435 GLY A CA 1
ATOM 3362 C C . GLY A 1 435 ? 5.975 -3.453 -15.127 1.00 78.94 435 GLY A C 1
ATOM 3363 O O . GLY A 1 435 ? 4.919 -4.078 -15.140 1.00 78.94 435 GLY A O 1
ATOM 3364 N N . LEU A 1 436 ? 6.519 -2.965 -16.238 1.00 88.19 436 LEU A N 1
ATOM 3365 C CA . LEU A 1 436 ? 5.900 -3.062 -17.560 1.00 88.19 436 LEU A CA 1
ATOM 3366 C C . LEU A 1 436 ? 6.730 -3.953 -18.485 1.00 88.19 436 LEU A C 1
ATOM 3368 O O . LEU A 1 436 ? 7.887 -3.639 -18.760 1.00 88.19 436 LEU A O 1
ATOM 3372 N N . ASN A 1 437 ? 6.126 -5.011 -19.021 1.00 89.88 437 ASN A N 1
ATOM 3373 C CA . ASN A 1 437 ? 6.703 -5.778 -20.121 1.00 89.88 437 ASN A CA 1
ATOM 3374 C C . ASN A 1 437 ? 6.018 -5.376 -21.426 1.00 89.88 437 ASN A C 1
ATOM 3376 O O . ASN A 1 437 ? 4.795 -5.415 -21.522 1.00 89.88 437 ASN A O 1
ATOM 3380 N N . ILE A 1 438 ? 6.795 -5.005 -22.435 1.00 93.75 438 ILE A N 1
ATOM 3381 C CA . ILE A 1 438 ? 6.303 -4.644 -23.763 1.00 93.75 438 ILE A CA 1
ATOM 3382 C C . ILE A 1 438 ? 6.844 -5.677 -24.746 1.00 93.75 438 ILE A C 1
ATOM 3384 O O . ILE A 1 438 ? 8.060 -5.829 -24.896 1.00 93.75 438 ILE A O 1
ATOM 3388 N N . GLY A 1 439 ? 5.940 -6.390 -25.412 1.00 94.62 439 GLY A N 1
ATOM 3389 C CA . GLY A 1 439 ? 6.276 -7.443 -26.367 1.00 94.62 439 GLY A CA 1
ATOM 3390 C C . GLY A 1 439 ? 5.337 -7.429 -27.571 1.00 94.62 439 GLY A C 1
ATOM 3391 O O . GLY A 1 439 ? 4.194 -6.984 -27.450 1.00 94.62 439 GLY A O 1
ATOM 3392 N N . PRO A 1 440 ? 5.784 -7.890 -28.746 1.00 94.00 440 PRO A N 1
ATOM 3393 C CA . PRO A 1 440 ? 4.887 -8.088 -29.870 1.00 94.00 440 PRO A CA 1
ATOM 3394 C C . PRO A 1 440 ? 4.078 -9.376 -29.692 1.00 94.00 440 PRO A C 1
ATOM 3396 O O . PRO A 1 440 ? 4.523 -10.322 -29.039 1.00 94.00 440 PRO A O 1
ATOM 3399 N N . GLU A 1 441 ? 2.903 -9.442 -30.313 1.00 91.94 441 GLU A N 1
ATOM 3400 C CA . GLU A 1 441 ? 2.152 -10.695 -30.432 1.00 91.94 441 GLU A CA 1
ATOM 3401 C C . GLU A 1 441 ? 2.909 -11.694 -31.318 1.00 91.94 441 GLU A C 1
ATOM 3403 O O . GLU A 1 441 ? 3.033 -12.874 -30.985 1.00 91.94 441 GLU A O 1
ATOM 3408 N N . THR A 1 442 ? 3.457 -11.208 -32.437 1.00 87.31 442 THR A N 1
ATOM 3409 C CA . THR A 1 442 ? 4.259 -11.999 -33.374 1.00 87.31 442 THR A CA 1
ATOM 3410 C C . THR A 1 442 ? 5.353 -11.155 -34.028 1.00 87.31 442 THR A C 1
ATOM 3412 O O . THR A 1 442 ? 5.225 -9.941 -34.162 1.00 87.31 442 THR A O 1
ATOM 3415 N N . GLY A 1 443 ? 6.428 -11.811 -34.472 1.00 90.62 443 GLY A N 1
ATOM 3416 C CA . GLY A 1 443 ? 7.468 -11.178 -35.284 1.00 90.62 443 GLY A CA 1
ATOM 3417 C C . GLY A 1 443 ? 8.349 -10.174 -34.531 1.00 90.62 443 GLY A C 1
ATOM 3418 O O . GLY A 1 443 ? 8.573 -10.299 -33.330 1.00 90.62 443 GLY A O 1
ATOM 3419 N N . LYS A 1 444 ? 8.901 -9.215 -35.286 1.00 94.44 444 LYS A N 1
ATOM 3420 C CA . LYS A 1 444 ? 9.755 -8.121 -34.793 1.00 94.44 444 LYS A CA 1
ATOM 3421 C C . LYS A 1 444 ? 9.268 -6.792 -35.391 1.00 94.44 444 LYS A C 1
ATOM 3423 O O . LYS A 1 444 ? 9.867 -6.322 -36.367 1.00 94.44 444 LYS A O 1
ATOM 3428 N N . PRO A 1 445 ? 8.139 -6.249 -34.900 1.00 94.50 445 PRO A N 1
ATOM 3429 C CA . PRO A 1 445 ? 7.477 -5.103 -35.511 1.00 94.50 445 PRO A CA 1
ATOM 3430 C C . PRO A 1 445 ? 8.230 -3.793 -35.264 1.00 94.50 445 PRO A C 1
ATOM 3432 O O . PRO A 1 445 ? 9.140 -3.717 -34.429 1.00 94.50 445 PRO A O 1
ATOM 3435 N N . SER A 1 446 ? 7.845 -2.762 -36.011 1.00 94.12 446 SER A N 1
ATOM 3436 C CA . SER A 1 446 ? 8.473 -1.443 -35.991 1.00 94.12 446 SER A CA 1
ATOM 3437 C C . SER A 1 446 ? 7.673 -0.444 -35.153 1.00 94.12 446 SER A C 1
ATOM 3439 O O . SER A 1 446 ? 6.474 -0.282 -35.353 1.00 94.12 446 SER A O 1
ATOM 3441 N N . ILE A 1 447 ? 8.339 0.272 -34.250 1.00 91.94 447 ILE A N 1
ATOM 3442 C CA . ILE A 1 447 ? 7.780 1.403 -33.504 1.00 91.94 447 ILE A CA 1
ATOM 3443 C C . ILE A 1 447 ? 8.473 2.678 -33.984 1.00 91.94 447 ILE A C 1
ATOM 3445 O O . ILE A 1 447 ? 9.676 2.856 -33.778 1.00 91.94 447 ILE A O 1
ATOM 3449 N N . TYR A 1 448 ? 7.711 3.568 -34.607 1.00 89.00 448 TYR A N 1
ATOM 3450 C CA . TYR A 1 448 ? 8.163 4.858 -35.104 1.00 89.00 448 TYR A CA 1
ATOM 3451 C C . TYR A 1 448 ? 7.985 5.926 -34.027 1.00 89.00 448 TYR A C 1
ATOM 3453 O O . TYR A 1 448 ? 6.879 6.183 -33.554 1.00 89.00 448 TYR A O 1
ATOM 3461 N N . ASN A 1 449 ? 9.077 6.571 -33.625 1.00 85.38 449 ASN A N 1
ATOM 3462 C CA . ASN A 1 449 ? 9.018 7.741 -32.755 1.00 85.38 449 ASN A CA 1
ATOM 3463 C C . ASN A 1 449 ? 8.769 8.993 -33.599 1.00 85.38 449 ASN A C 1
ATOM 3465 O O . ASN A 1 449 ? 9.687 9.508 -34.247 1.00 85.38 449 ASN A O 1
ATOM 3469 N N . VAL A 1 450 ? 7.527 9.476 -33.549 1.00 77.12 450 VAL A N 1
ATOM 3470 C CA . VAL A 1 450 ? 7.028 10.585 -34.372 1.00 77.12 450 VAL A CA 1
ATOM 3471 C C . VAL A 1 450 ? 6.823 11.878 -33.573 1.00 77.12 450 VAL A C 1
ATOM 3473 O O . VAL A 1 450 ? 6.209 12.821 -34.074 1.00 77.12 450 VAL A O 1
ATOM 3476 N N . ILE A 1 451 ? 7.336 11.957 -32.338 1.00 67.31 451 ILE A N 1
ATOM 3477 C CA . ILE A 1 451 ? 7.200 13.131 -31.461 1.00 67.31 451 ILE A CA 1
ATOM 3478 C C . ILE A 1 451 ? 7.823 14.369 -32.134 1.00 67.31 451 ILE A C 1
ATOM 3480 O O . ILE A 1 451 ? 9.026 14.427 -32.389 1.00 67.31 451 ILE A O 1
ATOM 3484 N N . ARG A 1 452 ? 6.983 15.381 -32.412 1.00 61.44 452 ARG A N 1
ATOM 3485 C CA . ARG A 1 452 ? 7.304 16.532 -33.289 1.00 61.44 452 ARG A CA 1
ATOM 3486 C C . ARG A 1 452 ? 7.858 17.778 -32.582 1.00 61.44 452 ARG A C 1
ATOM 3488 O O . ARG A 1 452 ? 8.119 18.775 -33.249 1.00 61.44 452 ARG A O 1
ATOM 3495 N N . TRP A 1 453 ? 8.001 17.768 -31.257 1.00 53.44 453 TRP A N 1
ATOM 3496 C CA . TRP A 1 453 ? 8.370 18.950 -30.464 1.00 53.44 453 TRP A CA 1
ATOM 3497 C C . TRP A 1 453 ? 9.628 18.691 -29.632 1.00 53.44 453 TRP A C 1
ATOM 3499 O O . TRP A 1 453 ? 9.715 17.672 -28.959 1.00 53.44 453 TRP A O 1
ATOM 3509 N N . VAL A 1 454 ? 10.603 19.608 -29.691 1.00 51.19 454 VAL A N 1
ATOM 3510 C CA . VAL A 1 454 ? 11.935 19.437 -29.082 1.00 51.19 454 VAL A CA 1
ATOM 3511 C C . VAL A 1 454 ? 12.397 20.719 -28.394 1.00 51.19 454 VAL A C 1
ATOM 3513 O O . VAL A 1 454 ? 12.874 21.663 -29.023 1.00 51.19 454 VAL A O 1
ATOM 3516 N N . ASN A 1 455 ? 12.345 20.715 -27.066 1.00 54.69 455 ASN A N 1
ATOM 3517 C CA . ASN A 1 455 ? 13.516 21.133 -26.300 1.00 54.69 455 ASN A CA 1
ATOM 3518 C C . ASN A 1 455 ? 14.408 19.885 -26.085 1.00 54.69 455 ASN A C 1
ATOM 3520 O O . ASN A 1 455 ? 13.994 18.768 -26.386 1.00 54.69 455 ASN A O 1
ATOM 3524 N N . GLN A 1 456 ? 15.637 20.040 -25.582 1.00 53.34 456 GLN A N 1
ATOM 3525 C CA . GLN A 1 456 ? 16.591 18.926 -25.392 1.00 53.34 456 GLN A CA 1
ATOM 3526 C C . GLN A 1 456 ? 16.120 17.811 -24.424 1.00 53.34 456 GLN A C 1
ATOM 3528 O O . GLN A 1 456 ? 16.869 16.871 -24.185 1.00 53.34 456 GLN A O 1
ATOM 3533 N N . GLN A 1 457 ? 14.913 17.901 -23.853 1.00 59.12 457 GLN A N 1
ATOM 3534 C CA . GLN A 1 457 ? 14.391 16.972 -22.846 1.00 59.12 457 GLN A CA 1
ATOM 3535 C C . GLN A 1 457 ? 13.156 16.184 -23.305 1.00 59.12 457 GLN A C 1
ATOM 3537 O O . GLN A 1 457 ? 12.470 15.607 -22.473 1.00 59.12 457 GLN A O 1
ATOM 3542 N N . SER A 1 458 ? 12.832 16.161 -24.599 1.00 72.62 458 SER A N 1
ATOM 3543 C CA . SER A 1 458 ? 11.678 15.394 -25.093 1.00 72.62 458 SER A CA 1
ATOM 3544 C C . SER A 1 458 ? 12.029 13.908 -25.246 1.00 72.62 458 SER A C 1
ATOM 3546 O O . SER A 1 458 ? 13.084 13.585 -25.798 1.00 72.62 458 SER A O 1
ATOM 3548 N N . TYR A 1 459 ? 11.146 13.016 -24.783 1.00 84.88 459 TYR A N 1
ATOM 3549 C CA . TYR A 1 459 ? 11.324 11.559 -24.817 1.00 84.88 459 TYR A CA 1
ATOM 3550 C C . TYR A 1 459 ? 10.028 10.808 -25.155 1.00 84.88 459 TYR A C 1
ATOM 3552 O O . TYR A 1 459 ? 8.933 11.265 -24.823 1.00 84.88 459 TYR A O 1
ATOM 3560 N N . SER A 1 460 ? 10.162 9.635 -25.773 1.00 85.50 460 SER A N 1
ATOM 3561 C CA . SER A 1 460 ? 9.059 8.698 -26.020 1.00 85.50 460 SER A CA 1
ATOM 3562 C C . SER A 1 460 ? 8.660 7.912 -24.776 1.00 85.50 460 SER A C 1
ATOM 3564 O O . SER A 1 460 ? 7.483 7.850 -24.448 1.00 85.50 460 SER A O 1
ATOM 3566 N N . PHE A 1 461 ? 9.634 7.365 -24.054 1.00 89.94 461 PHE A N 1
ATOM 3567 C CA . PHE A 1 461 ? 9.425 6.664 -22.794 1.00 89.94 461 PHE A CA 1
ATOM 3568 C C . PHE A 1 461 ? 10.215 7.344 -21.683 1.00 89.94 461 PHE A C 1
ATOM 3570 O O . PHE A 1 461 ? 11.437 7.477 -21.778 1.00 89.94 461 PHE A O 1
ATOM 3577 N N . HIS A 1 462 ? 9.524 7.727 -20.615 1.00 91.56 462 HIS A N 1
ATOM 3578 C CA . HIS A 1 462 ? 10.126 8.215 -19.380 1.00 91.56 462 HIS A CA 1
ATOM 3579 C C . HIS A 1 462 ? 10.015 7.141 -18.313 1.00 91.56 462 HIS A C 1
ATOM 3581 O O . HIS A 1 462 ? 8.926 6.862 -17.823 1.00 91.56 462 HIS A O 1
ATOM 3587 N N . VAL A 1 463 ? 11.128 6.524 -17.944 1.00 89.62 463 VAL A N 1
ATOM 3588 C CA . VAL A 1 463 ? 11.154 5.508 -16.894 1.00 89.62 463 VAL A CA 1
ATOM 3589 C C . VAL A 1 463 ? 11.681 6.153 -15.627 1.00 89.62 463 VAL A C 1
ATOM 3591 O O . VAL A 1 463 ? 12.891 6.348 -15.482 1.00 89.62 463 VAL A O 1
ATOM 3594 N N . ILE A 1 464 ? 10.769 6.497 -14.719 1.00 82.00 464 ILE A N 1
ATOM 3595 C CA . ILE A 1 464 ? 11.100 7.259 -13.514 1.00 82.00 464 ILE A CA 1
ATOM 3596 C C . ILE A 1 464 ? 10.638 6.608 -12.234 1.00 82.00 464 ILE A C 1
ATOM 3598 O O . ILE A 1 464 ? 9.952 5.587 -12.235 1.00 82.00 464 ILE A O 1
ATOM 3602 N N . SER A 1 465 ? 11.021 7.226 -11.113 1.00 70.19 465 SER A N 1
ATOM 3603 C CA . SER A 1 465 ? 10.553 6.844 -9.782 1.00 70.19 465 SER A CA 1
ATOM 3604 C C . SER A 1 465 ? 10.691 5.343 -9.579 1.00 70.19 465 SER A C 1
ATOM 3606 O O . SER A 1 465 ? 9.816 4.685 -9.024 1.00 70.19 465 SER A O 1
ATOM 3608 N N . SER A 1 466 ? 11.814 4.789 -10.053 1.00 66.00 466 SER A N 1
ATOM 3609 C CA . SER A 1 466 ? 12.165 3.401 -9.810 1.00 66.00 466 SER A CA 1
ATOM 3610 C C . SER A 1 466 ? 11.233 2.375 -10.493 1.00 66.00 466 SER A C 1
ATOM 3612 O O . SER A 1 466 ? 11.276 1.187 -10.176 1.00 66.00 466 SER A O 1
ATOM 3614 N N . ALA A 1 467 ? 10.454 2.792 -11.494 1.00 74.62 467 ALA A N 1
ATOM 3615 C CA . ALA A 1 467 ? 9.751 1.889 -12.402 1.00 74.62 467 ALA A CA 1
ATOM 3616 C C . ALA A 1 467 ? 10.708 0.968 -13.183 1.00 74.62 467 ALA A C 1
ATOM 3618 O O . ALA A 1 467 ? 11.899 1.265 -13.333 1.00 74.62 467 ALA A O 1
ATOM 3619 N N . GLN A 1 468 ? 10.181 -0.156 -13.667 1.00 81.50 468 GLN A N 1
ATOM 3620 C CA . GLN A 1 468 ? 10.910 -1.150 -14.449 1.00 81.50 468 GLN A CA 1
ATOM 3621 C C . GLN A 1 468 ? 10.201 -1.391 -15.774 1.00 81.50 468 GLN A C 1
ATOM 3623 O O . GLN A 1 468 ? 9.011 -1.690 -15.796 1.00 81.50 468 GLN A O 1
ATOM 3628 N N . VAL A 1 469 ? 10.940 -1.281 -16.871 1.00 90.88 469 VAL A N 1
ATOM 3629 C CA . VAL A 1 469 ? 10.419 -1.529 -18.213 1.00 90.88 469 VAL A CA 1
ATOM 3630 C C . VAL A 1 469 ? 11.280 -2.582 -18.885 1.00 90.88 469 VAL A C 1
ATOM 3632 O O . VAL A 1 469 ? 12.496 -2.413 -18.982 1.00 90.88 469 VAL A O 1
ATOM 3635 N N . SER A 1 470 ? 10.648 -3.650 -19.358 1.00 91.12 470 SER A N 1
ATOM 3636 C CA . SER A 1 470 ? 11.267 -4.672 -20.196 1.00 91.12 470 SER A CA 1
ATOM 3637 C C . SER A 1 470 ? 10.682 -4.587 -21.596 1.00 91.12 470 SER A C 1
ATOM 3639 O O . SER A 1 470 ? 9.467 -4.628 -21.752 1.00 91.12 470 SER A O 1
ATOM 3641 N N . VAL A 1 471 ? 11.530 -4.491 -22.615 1.00 95.56 471 VAL A N 1
ATOM 3642 C CA . VAL A 1 471 ? 11.108 -4.474 -24.019 1.00 95.56 471 VAL A CA 1
ATOM 3643 C C . VAL A 1 471 ? 11.861 -5.547 -24.785 1.00 95.56 471 VAL A C 1
ATOM 3645 O O . VAL A 1 471 ? 13.082 -5.668 -24.651 1.00 95.56 471 VAL A O 1
ATOM 3648 N N . SER A 1 472 ? 11.148 -6.320 -25.603 1.00 95.44 472 SER A N 1
ATOM 3649 C CA . SER A 1 472 ? 11.773 -7.382 -26.390 1.00 95.44 472 SER A CA 1
ATOM 3650 C C . SER A 1 472 ? 11.256 -7.489 -27.813 1.00 95.44 472 SER A C 1
ATOM 3652 O O . SER A 1 472 ? 10.054 -7.370 -28.025 1.00 95.44 472 SER A O 1
ATOM 3654 N N . SER A 1 473 ? 12.155 -7.801 -28.752 1.00 96.75 473 SER A N 1
ATOM 3655 C CA . SER A 1 473 ? 11.827 -8.132 -30.147 1.00 96.75 473 SER A CA 1
ATOM 3656 C C . SER A 1 473 ? 11.079 -7.019 -30.888 1.00 96.75 473 SER A C 1
ATOM 3658 O O . SER A 1 473 ? 10.055 -7.251 -31.518 1.00 96.75 473 SER A O 1
ATOM 3660 N N . PHE A 1 474 ? 11.638 -5.807 -30.879 1.00 97.44 474 PHE A N 1
ATOM 3661 C CA . PHE A 1 474 ? 11.131 -4.664 -31.650 1.00 97.44 474 PHE A CA 1
ATOM 3662 C C . PHE A 1 474 ? 12.219 -4.011 -32.500 1.00 97.44 474 PHE A C 1
ATOM 3664 O O . PHE A 1 474 ? 13.413 -4.143 -32.218 1.00 97.44 474 PHE A O 1
ATOM 3671 N N . ARG A 1 475 ? 11.792 -3.250 -33.511 1.00 96.88 475 ARG A N 1
ATOM 3672 C CA . ARG A 1 475 ? 12.610 -2.233 -34.179 1.00 96.88 475 ARG A CA 1
ATOM 3673 C C . ARG A 1 475 ? 12.105 -0.853 -33.780 1.00 96.88 475 ARG A C 1
ATOM 3675 O O . ARG A 1 475 ? 11.016 -0.465 -34.178 1.00 96.88 475 ARG A O 1
ATOM 3682 N N . PHE A 1 476 ? 12.876 -0.098 -33.015 1.00 94.81 476 PHE A N 1
ATOM 3683 C CA . PHE A 1 476 ? 12.595 1.312 -32.791 1.00 94.81 476 PHE A CA 1
ATOM 3684 C C . PHE A 1 476 ? 13.231 2.151 -33.892 1.00 94.81 476 PHE A C 1
ATOM 3686 O O . PHE A 1 476 ? 14.443 2.108 -34.111 1.00 94.81 476 PHE A O 1
ATOM 3693 N N . ILE A 1 477 ? 12.402 2.937 -34.566 1.00 91.81 477 ILE A N 1
ATOM 3694 C CA . ILE A 1 477 ? 12.804 3.789 -35.676 1.00 91.81 477 ILE A CA 1
ATOM 3695 C C . ILE A 1 477 ? 12.555 5.233 -35.265 1.00 91.81 477 ILE A C 1
ATOM 3697 O O . ILE A 1 477 ? 11.424 5.658 -35.041 1.00 91.81 477 ILE A O 1
ATOM 3701 N N . GLN A 1 478 ? 13.622 6.013 -35.151 1.00 86.75 478 GLN A N 1
ATOM 3702 C CA . GLN A 1 478 ? 13.511 7.442 -34.896 1.00 86.75 478 GLN A CA 1
ATOM 3703 C C . GLN A 1 478 ? 13.249 8.155 -36.224 1.00 86.75 478 GLN A C 1
ATOM 3705 O O . GLN A 1 478 ? 14.134 8.223 -37.079 1.00 86.75 478 GLN A O 1
ATOM 3710 N N . GLY A 1 479 ? 12.020 8.610 -36.449 1.00 81.56 479 GLY A N 1
ATOM 3711 C CA . GLY A 1 479 ? 11.556 8.829 -37.816 1.00 81.56 479 GLY A CA 1
ATOM 3712 C C . GLY A 1 479 ? 10.044 8.756 -37.935 1.00 81.56 479 GLY A C 1
ATOM 3713 O O . GLY A 1 479 ? 9.420 7.975 -37.225 1.00 81.56 479 GLY A O 1
ATOM 3714 N N . ASN A 1 480 ? 9.472 9.487 -38.891 1.00 78.19 480 ASN A N 1
ATOM 3715 C CA . ASN A 1 480 ? 8.169 9.110 -39.443 1.00 78.19 480 ASN A CA 1
ATOM 3716 C C . ASN A 1 480 ? 8.363 7.958 -40.437 1.00 78.19 480 ASN A C 1
ATOM 3718 O O . ASN A 1 480 ? 9.454 7.790 -40.989 1.00 78.19 480 ASN A O 1
ATOM 3722 N N . ILE A 1 481 ? 7.301 7.211 -40.738 1.00 80.62 481 ILE A N 1
ATOM 3723 C CA . ILE A 1 481 ? 7.335 6.157 -41.765 1.00 80.62 481 ILE A CA 1
ATOM 3724 C C . ILE A 1 481 ? 7.759 6.686 -43.148 1.00 80.62 481 ILE A C 1
ATOM 3726 O O . ILE A 1 481 ? 8.477 6.015 -43.885 1.00 80.62 481 ILE A O 1
ATOM 3730 N N . ASP A 1 482 ? 7.397 7.930 -43.465 1.00 79.38 482 ASP A N 1
ATOM 3731 C CA . ASP A 1 482 ? 7.735 8.630 -44.710 1.00 79.38 482 ASP A CA 1
ATOM 3732 C C . ASP A 1 482 ? 9.055 9.428 -44.637 1.00 79.38 482 ASP A C 1
ATOM 3734 O O . ASP A 1 482 ? 9.445 10.084 -45.603 1.00 79.38 482 ASP A O 1
ATOM 3738 N N . GLY A 1 483 ? 9.734 9.407 -43.485 1.00 73.31 483 GLY A N 1
ATOM 3739 C CA . GLY A 1 483 ? 10.976 10.134 -43.226 1.00 73.31 483 GLY A CA 1
ATOM 3740 C C . GLY A 1 483 ? 10.826 11.645 -42.997 1.00 73.31 483 GLY A C 1
ATOM 3741 O O . GLY A 1 483 ? 11.827 12.320 -42.770 1.00 73.31 483 GLY A O 1
ATOM 3742 N N . SER A 1 484 ? 9.609 12.203 -43.013 1.00 70.75 484 SER A N 1
ATOM 3743 C CA . SER A 1 484 ? 9.343 13.651 -43.135 1.00 70.75 484 SER A CA 1
ATOM 3744 C C . SER A 1 484 ? 9.619 14.535 -41.903 1.00 70.75 484 SER A C 1
ATOM 3746 O O . SER A 1 484 ? 9.248 15.714 -41.901 1.00 70.75 484 SER A O 1
ATOM 3748 N N . LEU A 1 485 ? 10.270 14.032 -40.847 1.00 69.00 485 LEU A N 1
ATOM 3749 C CA . LEU A 1 485 ? 10.622 14.856 -39.679 1.00 69.00 485 LEU A CA 1
ATOM 3750 C C . LEU A 1 485 ? 11.527 16.017 -40.112 1.00 69.00 485 LEU A C 1
ATOM 3752 O O . LEU A 1 485 ? 12.540 15.796 -40.757 1.00 69.00 485 LEU A O 1
ATOM 3756 N N . ASN A 1 486 ? 11.158 17.260 -39.786 1.00 56.25 486 ASN A N 1
ATOM 3757 C CA . ASN A 1 486 ? 11.679 18.463 -40.454 1.00 56.25 486 ASN A CA 1
ATOM 3758 C C . ASN A 1 486 ? 12.652 19.321 -39.619 1.00 56.25 486 ASN A C 1
ATOM 3760 O O . ASN A 1 486 ? 13.153 20.320 -40.135 1.00 56.25 486 ASN A O 1
ATOM 3764 N N . THR A 1 487 ? 12.925 18.984 -38.350 1.00 58.19 487 THR A N 1
ATOM 3765 C CA . THR A 1 487 ? 13.755 19.839 -37.472 1.00 58.19 487 THR A CA 1
ATOM 3766 C C . THR A 1 487 ? 14.708 19.082 -36.543 1.00 58.19 487 THR A C 1
ATOM 3768 O O . THR A 1 487 ? 15.910 19.327 -36.614 1.00 58.19 487 THR A O 1
ATOM 3771 N N . ARG A 1 488 ? 14.214 18.183 -35.683 1.00 63.31 488 ARG A N 1
ATOM 3772 C CA . ARG A 1 488 ? 14.984 17.288 -34.790 1.00 63.31 488 ARG A CA 1
ATOM 3773 C C . ARG A 1 488 ? 14.050 16.214 -34.222 1.00 63.31 488 ARG A C 1
ATOM 3775 O O . ARG A 1 488 ? 12.837 16.398 -34.239 1.00 63.31 488 ARG A O 1
ATOM 3782 N N . SER A 1 489 ? 14.612 15.127 -33.705 1.00 70.31 489 SER A N 1
ATOM 3783 C CA . SER A 1 489 ? 13.872 14.051 -33.036 1.00 70.31 489 SER A CA 1
ATOM 3784 C C . SER A 1 489 ? 14.061 14.076 -31.512 1.00 70.31 489 SER A C 1
ATOM 3786 O O . SER A 1 489 ? 15.030 14.648 -31.017 1.00 70.31 489 SER A O 1
ATOM 3788 N N . SER A 1 490 ? 13.142 13.451 -30.771 1.00 75.19 490 SER A N 1
ATOM 3789 C CA . SER A 1 490 ? 13.207 13.241 -29.313 1.00 75.19 490 SER A CA 1
ATOM 3790 C C . SER A 1 490 ? 14.030 11.996 -28.952 1.00 75.19 490 SER A C 1
ATOM 3792 O O . SER A 1 490 ? 14.258 11.134 -29.806 1.00 75.19 490 SER A O 1
ATOM 3794 N N . GLN A 1 491 ? 14.461 11.871 -27.693 1.00 83.31 491 GLN A N 1
ATOM 3795 C CA . GLN A 1 491 ? 15.065 10.627 -27.197 1.00 83.31 491 GLN A CA 1
ATOM 3796 C C . GLN A 1 491 ? 14.018 9.500 -27.170 1.00 83.31 491 GLN A C 1
ATOM 3798 O O . GLN A 1 491 ? 12.843 9.754 -26.917 1.00 83.31 491 GLN A O 1
ATOM 3803 N N . LEU A 1 492 ? 14.399 8.243 -27.417 1.00 88.56 492 LEU A N 1
ATOM 3804 C CA . LEU A 1 492 ? 13.437 7.135 -27.309 1.00 88.56 492 LEU A CA 1
ATOM 3805 C C . LEU A 1 492 ? 13.177 6.776 -25.845 1.00 88.56 492 LEU A C 1
ATOM 3807 O O . LEU A 1 492 ? 12.032 6.724 -25.412 1.00 88.56 492 LEU A O 1
ATOM 3811 N N . PHE A 1 493 ? 14.236 6.589 -25.066 1.00 93.00 493 PHE A N 1
ATOM 3812 C CA . PHE A 1 493 ? 14.141 6.272 -23.647 1.00 93.00 493 PHE A CA 1
ATOM 3813 C C . PHE A 1 493 ? 14.914 7.292 -22.819 1.00 93.00 493 PHE A C 1
ATOM 3815 O O . PHE A 1 493 ? 16.121 7.457 -23.001 1.00 93.00 493 PHE A O 1
ATOM 3822 N N . LEU A 1 494 ? 14.233 7.916 -21.861 1.00 92.62 494 LEU A N 1
ATOM 3823 C CA . LEU A 1 494 ? 14.848 8.605 -20.735 1.00 92.62 494 LEU A CA 1
ATOM 3824 C C . LEU A 1 494 ? 14.592 7.791 -19.466 1.00 92.62 494 LEU A C 1
ATOM 3826 O O . LEU A 1 494 ? 13.449 7.591 -19.071 1.00 92.62 494 LEU A O 1
ATOM 3830 N N . VAL A 1 495 ? 15.653 7.336 -18.810 1.00 90.94 495 VAL A N 1
ATOM 3831 C CA . VAL A 1 495 ? 15.590 6.552 -17.573 1.00 90.94 495 VAL A CA 1
ATOM 3832 C C . VAL A 1 495 ? 16.146 7.403 -16.436 1.00 90.94 495 VAL A C 1
ATOM 3834 O O . VAL A 1 495 ? 17.361 7.505 -16.300 1.00 90.94 495 VAL A O 1
ATOM 3837 N N . ASP A 1 496 ? 15.286 8.009 -15.613 1.00 87.38 496 ASP A N 1
ATOM 3838 C CA . ASP A 1 496 ? 15.693 8.778 -14.425 1.00 87.38 496 ASP A CA 1
ATOM 3839 C C . ASP A 1 496 ? 15.333 8.024 -13.142 1.00 87.38 496 ASP A C 1
ATOM 3841 O O . ASP A 1 496 ? 14.178 7.974 -12.726 1.00 87.38 496 ASP A O 1
ATOM 3845 N N . ARG A 1 497 ? 16.326 7.420 -12.482 1.00 77.06 497 ARG A N 1
ATOM 3846 C CA . ARG A 1 497 ? 16.124 6.588 -11.274 1.00 77.06 497 ARG A CA 1
ATOM 3847 C C . ARG A 1 497 ? 15.232 5.352 -11.486 1.00 77.06 497 ARG A C 1
ATOM 3849 O O . ARG A 1 497 ? 14.789 4.769 -10.495 1.00 77.06 497 ARG A O 1
ATOM 3856 N N . GLY A 1 498 ? 14.992 4.943 -12.736 1.00 76.38 498 GLY A N 1
ATOM 3857 C CA . GLY A 1 498 ? 14.277 3.727 -13.158 1.00 76.38 498 GLY A CA 1
ATOM 3858 C C . GLY A 1 498 ? 15.189 2.588 -13.639 1.00 76.38 498 GLY A C 1
ATOM 3859 O O . GLY A 1 498 ? 16.414 2.683 -13.537 1.00 76.38 498 GLY A O 1
ATOM 3860 N N . SER A 1 499 ? 14.594 1.514 -14.168 1.00 81.75 499 SER A N 1
ATOM 3861 C CA . SER A 1 499 ? 15.292 0.386 -14.803 1.00 81.75 499 SER A CA 1
ATOM 3862 C C . SER A 1 499 ? 14.743 0.102 -16.196 1.00 81.75 499 SER A C 1
ATOM 3864 O O . SER A 1 499 ? 13.534 -0.059 -16.357 1.00 81.75 499 SER A O 1
ATOM 3866 N N . LEU A 1 500 ? 15.635 -0.036 -17.175 1.00 92.00 500 LEU A N 1
ATOM 3867 C CA . LEU A 1 500 ? 15.300 -0.436 -18.540 1.00 92.00 500 LEU A CA 1
ATOM 3868 C C . LEU A 1 500 ? 16.021 -1.738 -18.901 1.00 92.00 500 LEU A C 1
ATOM 3870 O O . LEU A 1 500 ? 17.243 -1.821 -18.783 1.00 92.00 500 LEU A O 1
ATOM 3874 N N . SER A 1 501 ? 15.262 -2.738 -19.343 1.00 91.81 501 SER A N 1
ATOM 3875 C CA . SER A 1 501 ? 15.756 -4.023 -19.833 1.00 91.81 501 SER A CA 1
ATOM 3876 C C . SER A 1 501 ? 15.354 -4.207 -21.292 1.00 91.81 501 SER A C 1
ATOM 3878 O O . SER A 1 501 ? 14.176 -4.130 -21.633 1.00 91.81 501 SER A O 1
ATOM 3880 N N . LEU A 1 502 ? 16.329 -4.428 -22.164 1.00 95.81 502 LEU A N 1
ATOM 3881 C CA . LEU A 1 502 ? 16.147 -4.558 -23.604 1.00 95.81 502 LEU A CA 1
ATOM 3882 C C . LEU A 1 502 ? 16.727 -5.888 -24.071 1.00 95.81 502 LEU A C 1
ATOM 3884 O O . LEU A 1 502 ? 17.869 -6.223 -23.740 1.00 95.81 502 LEU A O 1
ATOM 3888 N N . LYS A 1 503 ? 15.955 -6.632 -24.863 1.00 95.88 503 LYS A N 1
ATOM 3889 C CA . LYS A 1 503 ? 16.396 -7.902 -25.443 1.00 95.88 503 LYS A CA 1
ATOM 3890 C C . LYS A 1 503 ? 15.984 -8.020 -26.902 1.00 95.88 503 LYS A C 1
ATOM 3892 O O . LYS A 1 503 ? 14.797 -7.949 -27.196 1.00 95.88 503 LYS A O 1
ATOM 3897 N N . ASP A 1 504 ? 16.937 -8.273 -27.798 1.00 97.19 504 ASP A N 1
ATOM 3898 C CA . ASP A 1 504 ? 16.643 -8.398 -29.237 1.00 97.19 504 ASP A CA 1
ATOM 3899 C C . ASP A 1 504 ? 15.917 -7.149 -29.780 1.00 97.19 504 ASP A C 1
ATOM 3901 O O . ASP A 1 504 ? 14.878 -7.225 -30.431 1.00 97.19 504 ASP A O 1
ATOM 3905 N N . VAL A 1 505 ? 16.434 -5.962 -29.457 1.00 98.12 505 VAL A N 1
ATOM 3906 C CA . VAL A 1 505 ? 15.852 -4.683 -29.887 1.00 98.12 505 VAL A CA 1
ATOM 3907 C C . VAL A 1 505 ? 16.793 -3.985 -30.860 1.00 98.12 505 VAL A C 1
ATOM 3909 O O . VAL A 1 505 ? 17.968 -3.785 -30.554 1.00 98.12 505 VAL A O 1
ATOM 3912 N N . ASP A 1 506 ? 16.272 -3.595 -32.022 1.00 97.94 506 ASP A N 1
ATOM 3913 C CA . ASP A 1 506 ? 17.022 -2.826 -33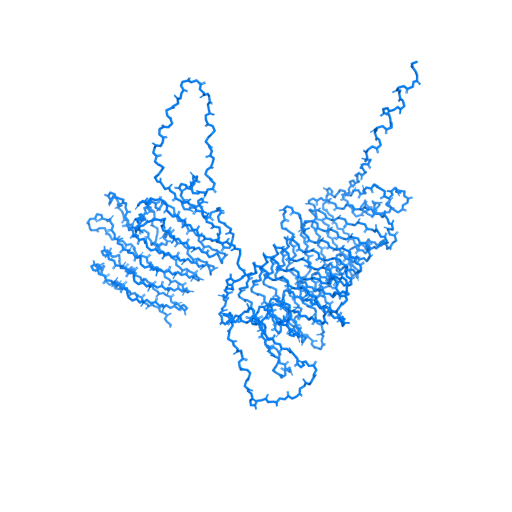.016 1.00 97.94 506 ASP A CA 1
ATOM 3914 C C . ASP A 1 506 ? 16.619 -1.354 -32.942 1.00 97.94 506 ASP A C 1
ATOM 3916 O O . ASP A 1 506 ? 15.439 -1.027 -32.992 1.00 97.94 506 ASP A O 1
ATOM 3920 N N . PHE A 1 507 ? 17.593 -0.462 -32.856 1.00 96.38 507 PHE A N 1
ATOM 3921 C CA . PHE A 1 507 ? 17.429 0.982 -32.919 1.00 96.38 507 PHE A CA 1
ATOM 3922 C C . PHE A 1 507 ? 18.032 1.483 -34.226 1.00 96.38 507 PHE A C 1
ATOM 3924 O O . PHE A 1 507 ? 19.186 1.180 -34.529 1.00 96.38 507 PHE A O 1
ATOM 3931 N N . THR A 1 508 ? 17.262 2.252 -34.988 1.00 93.38 508 THR A N 1
ATOM 3932 C CA . THR A 1 508 ? 17.711 2.893 -36.231 1.00 93.38 508 THR A CA 1
ATOM 3933 C C . THR A 1 508 ? 17.019 4.246 -36.420 1.00 93.38 508 THR A C 1
ATOM 3935 O O . THR A 1 508 ? 16.181 4.658 -35.608 1.00 93.38 508 THR A O 1
ATOM 3938 N N . THR A 1 509 ? 17.365 4.962 -37.485 1.00 89.12 509 THR A N 1
ATOM 3939 C CA . THR A 1 509 ? 16.715 6.215 -37.867 1.00 89.12 509 THR A CA 1
ATOM 3940 C C . THR A 1 509 ? 16.086 6.104 -39.253 1.00 89.12 509 THR A C 1
ATOM 3942 O O . THR A 1 509 ? 16.584 5.407 -40.131 1.00 89.12 509 THR A O 1
ATOM 3945 N N . ASN A 1 510 ? 14.973 6.806 -39.456 1.00 88.69 510 ASN A N 1
ATOM 3946 C CA . ASN A 1 510 ? 14.392 7.041 -40.775 1.00 88.69 510 ASN A CA 1
ATOM 3947 C C . ASN A 1 510 ? 14.168 8.544 -40.929 1.00 88.69 510 ASN A C 1
ATOM 3949 O O . ASN A 1 510 ? 13.075 9.063 -40.697 1.00 88.69 510 ASN A O 1
ATOM 3953 N N . LEU A 1 511 ? 15.253 9.254 -41.227 1.00 80.62 511 LEU A N 1
ATOM 3954 C CA . LEU A 1 511 ? 15.287 10.709 -41.319 1.00 80.62 511 LEU A CA 1
ATOM 3955 C C . LEU A 1 511 ? 15.804 11.131 -42.692 1.00 80.62 511 LEU A C 1
ATOM 3957 O O . LEU A 1 511 ? 16.662 10.469 -43.280 1.00 80.62 511 LEU A O 1
ATOM 3961 N N . LEU A 1 512 ? 15.318 12.268 -43.196 1.00 80.06 512 LEU A N 1
ATOM 3962 C CA . LEU A 1 512 ? 15.879 12.864 -44.407 1.00 80.06 512 LEU A CA 1
ATOM 3963 C C . LEU A 1 512 ? 17.373 13.173 -44.224 1.00 80.06 512 LEU A C 1
ATOM 3965 O O . LEU A 1 512 ? 17.839 13.548 -43.145 1.00 80.06 512 LEU A O 1
ATOM 3969 N N . SER A 1 513 ? 18.123 13.063 -45.321 1.00 79.50 513 SER A N 1
ATOM 3970 C CA . SER A 1 513 ? 19.564 13.319 -45.342 1.00 79.50 513 SER A CA 1
ATOM 3971 C C . SER A 1 513 ? 19.921 14.678 -44.728 1.00 79.50 513 SER A C 1
ATOM 3973 O O . SER A 1 513 ? 19.369 15.711 -45.105 1.00 79.50 513 SER A O 1
ATOM 3975 N N . GLY A 1 514 ? 20.907 14.683 -43.828 1.00 77.00 514 GLY A N 1
ATOM 3976 C CA . GLY A 1 514 ? 21.417 15.887 -43.165 1.00 77.00 514 GLY A CA 1
ATOM 3977 C C . GLY A 1 514 ? 20.690 16.268 -41.872 1.00 77.00 514 GLY A C 1
ATOM 3978 O O . GLY A 1 514 ? 21.161 17.161 -41.164 1.00 77.00 514 GLY A O 1
ATOM 3979 N N . ILE A 1 515 ? 19.595 15.587 -41.526 1.00 78.56 515 ILE A N 1
ATOM 3980 C CA . ILE A 1 515 ? 18.901 15.785 -40.252 1.00 78.56 515 ILE A CA 1
ATOM 3981 C C . ILE A 1 515 ? 19.637 15.033 -39.153 1.00 78.56 515 ILE A C 1
ATOM 3983 O O . ILE A 1 515 ? 19.942 13.851 -39.292 1.00 78.56 515 ILE A O 1
ATOM 3987 N N . ARG A 1 516 ? 19.919 15.737 -38.053 1.00 80.62 516 ARG A N 1
ATOM 3988 C CA . ARG A 1 516 ? 20.552 15.144 -36.876 1.00 80.62 516 ARG A CA 1
ATOM 3989 C C . ARG A 1 516 ? 19.509 14.701 -35.860 1.00 80.62 516 ARG A C 1
ATOM 3991 O O . ARG A 1 516 ? 18.608 15.479 -35.538 1.00 80.62 516 ARG A O 1
ATOM 3998 N N . SER A 1 517 ? 19.668 13.496 -35.332 1.00 80.81 517 SER A N 1
ATOM 3999 C CA . SER A 1 517 ? 18.819 12.921 -34.297 1.00 80.81 517 SER A CA 1
ATOM 4000 C C . SER A 1 517 ? 19.347 13.188 -32.885 1.00 80.81 517 SER A C 1
ATOM 4002 O O . SER A 1 517 ? 20.542 13.427 -32.678 1.00 80.81 517 SER A O 1
ATOM 4004 N N . SER A 1 518 ? 18.445 13.140 -31.903 1.00 83.50 518 SER A N 1
ATOM 4005 C CA . SER A 1 518 ? 18.820 12.936 -30.499 1.00 83.50 518 SER A CA 1
ATOM 4006 C C . SER A 1 518 ? 19.123 11.467 -30.215 1.00 83.50 518 SER A C 1
ATOM 4008 O O . SER A 1 518 ? 18.746 10.592 -30.994 1.00 83.50 518 SER A O 1
ATOM 4010 N N . GLY A 1 519 ? 19.796 11.196 -29.097 1.00 87.38 519 GLY A N 1
ATOM 4011 C CA . GLY A 1 519 ? 20.152 9.833 -28.702 1.00 87.38 519 GLY A CA 1
ATOM 4012 C C . GLY A 1 519 ? 18.971 8.871 -28.551 1.00 87.38 519 GLY A C 1
ATOM 4013 O O . GLY A 1 519 ? 17.844 9.296 -28.306 1.00 87.38 519 GLY A O 1
ATOM 4014 N N . PHE A 1 520 ? 19.219 7.564 -28.655 1.00 92.12 520 PHE A N 1
ATOM 4015 C CA . PHE A 1 520 ? 18.168 6.562 -28.452 1.00 92.12 520 PHE A CA 1
ATOM 4016 C C . PHE A 1 520 ? 17.868 6.374 -26.965 1.00 92.12 520 PHE A C 1
ATOM 4018 O O . PHE A 1 520 ? 16.712 6.427 -26.555 1.00 92.12 520 PHE A O 1
ATOM 4025 N N . ILE A 1 521 ? 18.900 6.187 -26.142 1.00 94.38 521 ILE A N 1
ATOM 4026 C CA . ILE A 1 521 ? 18.745 5.905 -24.711 1.00 94.38 521 ILE A CA 1
ATOM 4027 C C . ILE A 1 521 ? 19.559 6.903 -23.900 1.00 94.38 521 ILE A C 1
ATOM 4029 O O . ILE A 1 521 ? 20.742 7.111 -24.165 1.00 94.38 521 ILE A O 1
ATOM 4033 N N . ASN A 1 522 ? 18.945 7.464 -22.865 1.00 92.69 522 ASN A N 1
ATOM 4034 C CA . ASN A 1 522 ? 19.594 8.313 -21.883 1.00 92.69 522 ASN A CA 1
ATOM 4035 C C . ASN A 1 522 ? 19.267 7.827 -20.468 1.00 92.69 522 ASN A C 1
ATOM 4037 O O . ASN A 1 522 ? 18.102 7.778 -20.082 1.00 92.69 522 ASN A O 1
ATOM 4041 N N . VAL A 1 523 ? 20.285 7.462 -19.693 1.00 90.31 523 VAL A N 1
ATOM 4042 C CA . VAL A 1 523 ? 20.139 6.937 -18.329 1.00 90.31 523 VAL A CA 1
ATOM 4043 C C . VAL A 1 523 ? 20.763 7.905 -17.335 1.00 90.31 523 VAL A C 1
ATOM 4045 O O . VAL A 1 523 ? 21.973 8.104 -17.356 1.00 90.31 523 VAL A O 1
ATOM 4048 N N . ASN A 1 524 ? 19.953 8.437 -16.422 1.00 87.81 524 ASN A N 1
ATOM 4049 C CA . ASN A 1 524 ? 20.352 9.287 -15.306 1.00 87.81 524 ASN A CA 1
ATOM 4050 C C . ASN A 1 524 ? 20.066 8.561 -13.984 1.00 87.81 524 ASN A C 1
ATOM 4052 O O . ASN A 1 524 ? 18.915 8.307 -13.637 1.00 87.81 524 ASN A O 1
ATOM 4056 N N . THR A 1 525 ? 21.094 8.225 -13.199 1.00 80.69 525 THR A N 1
ATOM 4057 C CA . THR A 1 525 ? 20.896 7.618 -11.859 1.00 80.69 525 THR A CA 1
ATOM 4058 C C . THR A 1 525 ? 20.052 6.324 -11.867 1.00 80.69 525 THR A C 1
ATOM 4060 O O . THR A 1 525 ? 19.413 5.980 -10.872 1.00 80.69 525 THR A O 1
ATOM 4063 N N . GLY A 1 526 ? 20.033 5.595 -12.990 1.00 75.75 526 GLY A N 1
ATOM 4064 C CA . GLY A 1 526 ? 19.181 4.422 -13.233 1.00 75.75 526 GLY A CA 1
ATOM 4065 C C . GLY A 1 526 ? 19.947 3.125 -13.515 1.00 75.75 526 GLY A C 1
ATOM 4066 O O . GLY A 1 526 ? 21.166 3.053 -13.331 1.00 75.75 526 GLY A O 1
ATOM 4067 N N . TYR A 1 527 ? 19.205 2.107 -13.953 1.00 81.06 527 TYR A N 1
ATOM 4068 C CA . TYR A 1 527 ? 19.702 0.784 -14.343 1.00 81.06 527 TYR A CA 1
ATOM 4069 C C . TYR A 1 527 ? 19.463 0.548 -15.838 1.00 81.06 527 TYR A C 1
ATOM 4071 O O . TYR A 1 527 ? 18.390 0.882 -16.348 1.00 81.06 527 TYR A O 1
ATOM 4079 N N . LEU A 1 528 ? 20.434 -0.055 -16.527 1.00 88.50 528 LEU A N 1
ATOM 4080 C CA . LEU A 1 528 ? 20.301 -0.459 -17.929 1.00 88.50 528 LEU A CA 1
ATOM 4081 C C . LEU A 1 528 ? 20.809 -1.883 -18.137 1.00 88.50 528 LEU A C 1
ATOM 4083 O O . LEU A 1 528 ? 21.963 -2.176 -17.831 1.00 88.50 528 LEU A O 1
ATOM 4087 N N . TYR A 1 529 ? 19.966 -2.719 -18.733 1.00 89.94 529 TYR A N 1
ATOM 4088 C CA . TYR A 1 529 ? 20.319 -4.042 -19.233 1.00 89.94 529 TYR A CA 1
ATOM 4089 C C . TYR A 1 529 ? 20.008 -4.088 -20.727 1.00 89.94 529 TYR A C 1
ATOM 4091 O O . TYR A 1 529 ? 18.862 -3.888 -21.119 1.00 89.94 529 TYR A O 1
ATOM 4099 N N . ALA A 1 530 ? 21.007 -4.333 -21.568 1.00 92.81 530 ALA A N 1
ATOM 4100 C CA . ALA A 1 530 ? 20.818 -4.483 -23.007 1.00 92.81 530 ALA A CA 1
ATOM 4101 C C . ALA A 1 530 ? 21.513 -5.756 -23.493 1.00 92.81 530 ALA A C 1
ATOM 4103 O O . ALA A 1 530 ? 22.732 -5.890 -23.389 1.00 92.81 530 ALA A O 1
ATOM 4104 N N . ASP A 1 531 ? 20.732 -6.696 -24.020 1.00 95.12 531 ASP A N 1
ATOM 4105 C CA . ASP A 1 531 ? 21.225 -7.955 -24.574 1.00 95.12 531 ASP A CA 1
ATOM 4106 C C . ASP A 1 531 ? 20.784 -8.108 -26.025 1.00 95.12 531 ASP A C 1
ATOM 4108 O O . ASP A 1 531 ? 19.605 -7.952 -26.350 1.00 95.12 531 ASP A O 1
ATOM 4112 N N . SER A 1 532 ? 21.725 -8.458 -26.900 1.00 97.31 532 SER A N 1
ATOM 4113 C CA . SER A 1 532 ? 21.430 -8.753 -28.305 1.00 97.31 532 SER A CA 1
ATOM 4114 C C . SER A 1 532 ? 20.725 -7.589 -29.015 1.00 97.31 532 SER A C 1
ATOM 4116 O O . SER A 1 532 ? 19.846 -7.801 -29.843 1.00 97.31 532 SER A O 1
ATOM 4118 N N . CYS A 1 533 ? 21.068 -6.352 -28.649 1.00 98.25 533 CYS A N 1
ATOM 4119 C CA . CYS A 1 533 ? 20.485 -5.143 -29.223 1.00 98.25 533 CYS A CA 1
ATOM 4120 C C . CYS A 1 533 ? 21.381 -4.563 -30.323 1.00 98.25 533 CYS A C 1
ATOM 4122 O O . CYS A 1 533 ? 22.607 -4.680 -30.264 1.00 98.25 533 CYS A O 1
ATOM 4124 N N . THR A 1 534 ? 20.786 -3.880 -31.295 1.00 98.00 534 THR A N 1
ATOM 4125 C CA . THR A 1 534 ? 21.517 -3.177 -32.358 1.00 98.00 534 THR A CA 1
ATOM 4126 C C . THR A 1 534 ? 21.243 -1.683 -32.267 1.00 98.00 534 THR A C 1
ATOM 4128 O O . THR A 1 534 ? 20.095 -1.285 -32.150 1.00 98.00 534 THR A O 1
ATOM 4131 N N . PHE A 1 535 ? 22.275 -0.849 -32.351 1.00 96.75 535 PHE A N 1
ATOM 4132 C CA . PHE A 1 535 ? 22.170 0.609 -32.416 1.00 96.75 535 PHE A CA 1
ATOM 4133 C C . PHE A 1 535 ? 22.821 1.087 -33.716 1.00 96.75 535 PHE A C 1
ATOM 4135 O O . PHE A 1 535 ? 24.052 1.164 -33.804 1.00 96.75 535 PHE A O 1
ATOM 4142 N N . ALA A 1 536 ? 22.003 1.353 -34.732 1.00 93.94 536 ALA A N 1
ATOM 4143 C CA . ALA A 1 536 ? 22.434 1.582 -36.107 1.00 93.94 536 ALA A CA 1
ATOM 4144 C C . ALA A 1 536 ? 21.999 2.943 -36.669 1.00 93.94 536 ALA A C 1
ATOM 4146 O O . ALA A 1 536 ? 21.049 3.552 -36.180 1.00 93.94 536 ALA A O 1
ATOM 4147 N N . ASP A 1 537 ? 22.697 3.394 -37.716 1.00 88.69 537 ASP A N 1
ATOM 4148 C CA . ASP A 1 537 ? 22.292 4.481 -38.625 1.00 88.69 537 ASP A CA 1
ATOM 4149 C C . ASP A 1 537 ? 21.927 5.819 -37.957 1.00 88.69 537 ASP A C 1
ATOM 4151 O O . ASP A 1 537 ? 21.204 6.642 -38.522 1.00 88.69 537 ASP A O 1
ATOM 4155 N N . GLY A 1 538 ? 22.397 6.069 -36.735 1.00 84.62 538 GLY A N 1
ATOM 4156 C CA . GLY A 1 538 ? 22.154 7.326 -36.044 1.00 84.62 538 GLY A CA 1
ATOM 4157 C C . GLY A 1 538 ? 23.066 8.427 -36.565 1.00 84.62 538 GLY A C 1
ATOM 4158 O O . GLY A 1 538 ? 24.284 8.266 -36.547 1.00 84.62 538 GLY A O 1
ATOM 4159 N N . TYR A 1 539 ? 22.510 9.570 -36.977 1.00 86.69 539 TYR A N 1
ATOM 4160 C CA . TYR A 1 539 ? 23.293 10.786 -37.215 1.00 86.69 539 TYR A CA 1
ATOM 4161 C C . TYR A 1 539 ? 23.084 11.776 -36.070 1.00 86.69 539 TYR A C 1
ATOM 4163 O O . TYR A 1 539 ? 22.189 12.612 -36.118 1.00 86.69 539 TYR A O 1
ATOM 4171 N N . PHE A 1 540 ? 23.893 11.690 -35.015 1.00 86.06 540 PHE A N 1
ATOM 4172 C CA . PHE A 1 540 ? 23.600 12.391 -33.762 1.00 86.06 540 PHE A CA 1
ATOM 4173 C C . PHE A 1 540 ? 24.043 13.860 -33.750 1.00 86.06 540 PHE A C 1
ATOM 4175 O O . PHE A 1 540 ? 25.064 14.251 -34.332 1.00 86.06 540 PHE A O 1
ATOM 4182 N N . ALA A 1 541 ? 23.269 14.698 -33.055 1.00 80.94 541 ALA A N 1
ATOM 4183 C CA . ALA A 1 541 ? 23.633 16.084 -32.779 1.00 80.94 541 ALA A CA 1
ATOM 4184 C C . ALA A 1 541 ? 24.876 16.198 -31.866 1.00 80.94 541 ALA A C 1
ATOM 4186 O O . ALA A 1 541 ? 25.355 15.224 -31.291 1.00 80.94 541 ALA A O 1
ATOM 4187 N N . THR A 1 542 ? 25.440 17.407 -31.752 1.00 79.06 542 THR A N 1
ATOM 4188 C CA . THR A 1 542 ? 26.535 17.674 -30.801 1.00 79.06 542 THR A CA 1
ATOM 4189 C C . THR A 1 542 ? 26.057 17.376 -29.375 1.00 79.06 542 THR A C 1
ATOM 4191 O O . THR A 1 542 ? 24.949 17.773 -29.022 1.00 79.06 542 THR A O 1
ATOM 4194 N N . ASP A 1 543 ? 26.892 16.681 -28.596 1.00 77.38 543 ASP A N 1
ATOM 4195 C CA . ASP A 1 543 ? 26.620 16.173 -27.237 1.00 77.38 543 ASP A CA 1
ATOM 4196 C C . ASP A 1 543 ? 25.548 15.063 -27.116 1.00 77.38 543 ASP A C 1
ATOM 4198 O O . ASP A 1 543 ? 25.248 14.621 -26.000 1.00 77.38 543 ASP A O 1
ATOM 4202 N N . ASP A 1 544 ? 25.007 14.577 -28.240 1.00 83.06 544 ASP A N 1
ATOM 4203 C CA . ASP A 1 544 ? 24.125 13.406 -28.301 1.00 83.06 544 ASP A CA 1
ATOM 4204 C C . ASP A 1 544 ? 24.909 12.134 -28.672 1.00 83.06 544 ASP A C 1
ATOM 4206 O O . ASP A 1 544 ? 25.921 12.169 -29.381 1.00 83.06 544 ASP A O 1
ATOM 4210 N N . THR A 1 545 ? 24.426 10.990 -28.185 1.00 88.06 545 THR A N 1
ATOM 4211 C CA . THR A 1 545 ? 24.997 9.656 -28.422 1.00 88.06 545 THR A CA 1
ATOM 4212 C C . THR A 1 545 ? 23.896 8.628 -28.610 1.00 88.06 545 THR A C 1
ATOM 4214 O O . THR A 1 545 ? 22.787 8.833 -28.128 1.00 88.06 545 THR A O 1
ATOM 4217 N N . ALA A 1 546 ? 24.189 7.494 -29.252 1.00 91.38 546 ALA A N 1
ATOM 4218 C CA . ALA A 1 546 ? 23.191 6.430 -29.388 1.00 91.38 546 ALA A CA 1
ATOM 4219 C C . ALA A 1 546 ? 22.709 5.958 -28.004 1.00 91.38 546 ALA A C 1
ATOM 4221 O O . ALA A 1 546 ? 21.506 5.881 -27.754 1.00 91.38 546 ALA A O 1
ATOM 4222 N N . VAL A 1 547 ? 23.651 5.739 -27.082 1.00 94.12 547 VAL A N 1
ATOM 4223 C CA . VAL A 1 547 ? 23.376 5.465 -25.668 1.00 94.12 547 VAL A CA 1
ATOM 4224 C C . VAL A 1 547 ? 24.202 6.403 -24.789 1.00 94.12 547 VAL A C 1
ATOM 4226 O O . VAL A 1 547 ? 25.430 6.480 -24.908 1.00 94.12 547 VAL A O 1
ATOM 4229 N N . ARG A 1 548 ? 23.535 7.136 -23.898 1.00 92.00 548 ARG A N 1
ATOM 4230 C CA . ARG A 1 548 ? 24.146 8.006 -22.891 1.00 92.00 548 ARG A CA 1
ATOM 4231 C C . ARG A 1 548 ? 23.848 7.478 -21.500 1.00 92.00 548 ARG A C 1
ATOM 4233 O O . ARG A 1 548 ? 22.704 7.193 -21.163 1.00 92.00 548 ARG A O 1
ATOM 4240 N N . ILE A 1 549 ? 24.883 7.399 -20.677 1.00 90.62 549 ILE A N 1
ATOM 4241 C CA . ILE A 1 549 ? 24.802 6.943 -19.297 1.00 90.62 549 ILE A CA 1
ATOM 4242 C C . ILE A 1 549 ? 25.456 7.999 -18.401 1.00 90.62 549 ILE A C 1
ATOM 4244 O O . ILE A 1 549 ? 26.617 8.364 -18.595 1.00 90.62 549 ILE A O 1
ATOM 4248 N N . ALA A 1 550 ? 24.715 8.487 -17.414 1.00 88.25 550 ALA A N 1
ATOM 4249 C CA . ALA A 1 550 ? 25.155 9.471 -16.437 1.00 88.25 550 ALA A CA 1
ATOM 4250 C C . ALA A 1 550 ? 24.849 8.982 -15.014 1.00 88.25 550 ALA A C 1
ATOM 4252 O O . ALA A 1 550 ? 23.692 8.735 -14.657 1.00 88.25 550 ALA A O 1
ATOM 4253 N N . SER A 1 551 ? 25.902 8.837 -14.206 1.00 83.50 551 SER A N 1
ATOM 4254 C CA . SER A 1 551 ? 25.828 8.363 -12.815 1.00 83.50 551 SER A CA 1
ATOM 4255 C C . SER A 1 551 ? 24.980 7.100 -12.635 1.00 83.50 551 SER A C 1
ATOM 4257 O O . SER A 1 551 ? 24.054 7.097 -11.824 1.00 83.50 551 SER A O 1
ATOM 4259 N N . PRO A 1 552 ? 25.230 6.028 -13.409 1.00 75.06 552 PRO A N 1
ATOM 4260 C CA . PRO A 1 552 ? 24.403 4.834 -13.345 1.00 75.06 552 PRO A CA 1
ATOM 4261 C C . PRO A 1 552 ? 24.532 4.139 -11.993 1.00 75.06 552 PRO A C 1
ATOM 4263 O O . PRO A 1 552 ? 25.586 4.160 -11.363 1.00 75.06 552 PRO A O 1
ATOM 4266 N N . ARG A 1 553 ? 23.475 3.432 -11.590 1.00 69.25 553 ARG A N 1
ATOM 4267 C CA . ARG A 1 553 ? 23.564 2.490 -10.468 1.00 69.25 553 ARG A CA 1
ATOM 4268 C C . ARG A 1 553 ? 24.151 1.152 -10.905 1.00 69.25 553 ARG A C 1
ATOM 4270 O O . ARG A 1 553 ? 24.960 0.584 -10.181 1.00 69.25 553 ARG A O 1
ATOM 4277 N N . LEU A 1 554 ? 23.744 0.662 -12.077 1.00 74.69 554 LEU A N 1
ATOM 4278 C CA . LEU A 1 554 ? 24.282 -0.546 -12.707 1.00 74.69 554 LEU A CA 1
ATOM 4279 C C . LEU A 1 554 ? 24.002 -0.517 -14.212 1.00 74.69 554 LEU A C 1
ATOM 4281 O O . LEU A 1 554 ? 22.922 -0.104 -14.638 1.00 74.69 554 LEU A O 1
ATOM 4285 N N . VAL A 1 555 ? 24.971 -0.971 -15.007 1.00 80.62 555 VAL A N 1
ATOM 4286 C CA . VAL A 1 555 ? 24.827 -1.147 -16.458 1.00 80.62 555 VAL A CA 1
ATOM 4287 C C . VAL A 1 555 ? 25.407 -2.493 -16.877 1.00 80.62 555 VAL A C 1
ATOM 4289 O O . VAL A 1 555 ? 26.550 -2.791 -16.539 1.00 80.62 555 VAL A O 1
ATOM 4292 N N . ASP A 1 556 ? 24.639 -3.265 -17.645 1.00 84.88 556 ASP A N 1
ATOM 4293 C CA . ASP A 1 556 ? 25.080 -4.486 -18.327 1.00 84.88 556 ASP A CA 1
ATOM 4294 C C . ASP A 1 556 ? 24.671 -4.413 -19.808 1.00 84.88 556 ASP A C 1
ATOM 4296 O O . ASP A 1 556 ? 23.486 -4.418 -20.139 1.00 84.88 556 ASP A O 1
ATOM 4300 N N . ILE A 1 557 ? 25.652 -4.304 -20.706 1.00 91.62 557 ILE A N 1
ATOM 4301 C CA . ILE A 1 557 ? 25.441 -4.315 -22.160 1.00 91.62 557 ILE A CA 1
ATOM 4302 C C . ILE A 1 557 ? 26.235 -5.487 -22.729 1.00 91.62 557 ILE A C 1
ATOM 4304 O O . ILE A 1 557 ? 27.466 -5.483 -22.692 1.00 91.62 557 ILE A O 1
ATOM 4308 N N . LYS A 1 558 ? 25.537 -6.477 -23.286 1.00 92.75 558 LYS A N 1
ATOM 4309 C CA . LYS A 1 558 ? 26.134 -7.712 -23.808 1.00 92.75 558 LYS A CA 1
ATOM 4310 C C . LYS A 1 558 ? 25.563 -8.090 -25.166 1.00 92.75 558 LYS A C 1
ATOM 4312 O O . LYS A 1 558 ? 24.436 -7.733 -25.502 1.00 92.75 558 LYS A O 1
ATOM 4317 N N . ASN A 1 559 ? 26.373 -8.782 -25.968 1.00 96.50 559 ASN A N 1
ATOM 4318 C CA . ASN A 1 559 ? 26.021 -9.254 -27.316 1.00 96.50 559 ASN A CA 1
ATOM 4319 C C . ASN A 1 559 ? 25.388 -8.181 -28.223 1.00 96.50 559 ASN A C 1
ATOM 4321 O O . ASN A 1 559 ? 24.627 -8.512 -29.123 1.00 96.50 559 ASN A O 1
ATOM 4325 N N . SER A 1 560 ? 25.659 -6.901 -27.962 1.00 96.88 560 SER A N 1
ATOM 4326 C CA . SER A 1 560 ? 24.987 -5.779 -28.613 1.00 96.88 560 SER A CA 1
ATOM 4327 C C . SER A 1 560 ? 25.940 -5.067 -29.566 1.00 96.88 560 SER A C 1
ATOM 4329 O O . SER A 1 560 ? 27.136 -4.964 -29.292 1.00 96.88 560 SER A O 1
ATOM 4331 N N . ASN A 1 561 ? 25.406 -4.564 -30.676 1.00 96.62 561 ASN A N 1
ATOM 4332 C CA . ASN A 1 561 ? 26.177 -3.980 -31.768 1.00 96.62 561 ASN A CA 1
ATOM 4333 C C . ASN A 1 561 ? 25.893 -2.483 -31.910 1.00 96.62 561 ASN A C 1
ATOM 4335 O O . ASN A 1 561 ? 24.744 -2.057 -31.868 1.00 96.62 561 ASN A O 1
ATOM 4339 N N . PHE A 1 562 ? 26.940 -1.696 -32.153 1.00 95.62 562 PHE A N 1
ATOM 4340 C CA . PHE A 1 562 ? 26.836 -0.292 -32.551 1.00 95.62 562 PHE A CA 1
ATOM 4341 C C . PHE A 1 562 ? 27.450 -0.155 -33.945 1.00 95.62 562 PHE A C 1
ATOM 4343 O O . PHE A 1 562 ? 28.657 -0.338 -34.094 1.00 95.62 562 PHE A O 1
ATOM 4350 N N . THR A 1 563 ? 26.641 0.135 -34.964 1.00 93.75 563 THR A N 1
ATOM 4351 C CA . THR A 1 563 ? 27.076 0.124 -36.373 1.00 93.75 563 THR A CA 1
ATOM 4352 C C . THR A 1 563 ? 26.628 1.386 -37.092 1.00 93.75 563 THR A C 1
ATOM 4354 O O . THR A 1 563 ? 25.637 1.990 -36.710 1.00 93.75 563 THR A O 1
ATOM 4357 N N . ASP A 1 564 ? 27.405 1.833 -38.077 1.00 91.00 564 ASP A N 1
ATOM 4358 C CA . ASP A 1 564 ? 27.024 2.885 -39.035 1.00 91.00 564 ASP A CA 1
ATOM 4359 C C . ASP A 1 564 ? 26.523 4.221 -38.431 1.00 91.00 564 ASP A C 1
ATOM 4361 O O . ASP A 1 564 ? 25.864 5.022 -39.090 1.00 91.00 564 ASP A O 1
ATOM 4365 N N . ASN A 1 565 ? 26.891 4.506 -37.176 1.00 89.75 565 ASN A N 1
ATOM 4366 C CA . ASN A 1 565 ? 26.566 5.756 -36.495 1.00 89.75 565 ASN A CA 1
ATOM 4367 C C . ASN A 1 565 ? 27.517 6.881 -36.929 1.00 89.75 565 ASN A C 1
ATOM 4369 O O . ASN A 1 565 ? 28.742 6.728 -36.937 1.00 89.75 565 ASN A O 1
ATOM 4373 N N . GLN A 1 566 ? 26.942 8.038 -37.238 1.00 88.12 566 GLN A N 1
ATOM 4374 C CA . GLN A 1 566 ? 27.632 9.273 -37.581 1.00 88.12 566 GLN A CA 1
ATOM 4375 C C . GLN A 1 566 ? 27.495 10.289 -36.446 1.00 88.12 566 GLN A C 1
ATOM 4377 O O . GLN A 1 566 ? 26.440 10.444 -35.830 1.00 88.12 566 GLN A O 1
ATOM 4382 N N . PHE A 1 567 ? 28.566 11.034 -36.198 1.00 82.94 567 PHE A N 1
ATOM 4383 C CA . PHE A 1 567 ? 28.677 11.920 -35.044 1.00 82.94 567 PHE A CA 1
ATOM 4384 C C . PHE A 1 567 ? 28.929 13.361 -35.486 1.00 82.94 567 PHE A C 1
ATOM 4386 O O . PHE A 1 567 ? 29.677 13.619 -36.434 1.00 82.94 567 PHE A O 1
ATOM 4393 N N . GLY A 1 568 ? 28.276 14.311 -34.816 1.00 73.56 568 GLY A N 1
ATOM 4394 C CA . GLY A 1 568 ? 28.550 15.734 -34.984 1.00 73.56 568 GLY A CA 1
ATOM 4395 C C . GLY A 1 568 ? 29.962 16.129 -34.522 1.00 73.56 568 GLY A C 1
ATOM 4396 O O . GLY A 1 568 ? 30.747 15.322 -34.035 1.00 73.56 568 GLY A O 1
ATOM 4397 N N . ALA A 1 569 ? 30.307 17.412 -34.655 1.00 67.81 569 ALA A N 1
ATOM 4398 C CA . ALA A 1 569 ? 31.570 17.918 -34.115 1.00 67.81 569 ALA A CA 1
ATOM 4399 C C . ALA A 1 569 ? 31.524 17.973 -32.574 1.00 67.81 569 ALA A C 1
ATOM 4401 O O . ALA A 1 569 ? 30.533 18.459 -32.027 1.00 67.81 569 ALA A O 1
ATOM 4402 N N . ASN A 1 570 ? 32.625 17.549 -31.935 1.00 57.47 570 ASN A N 1
ATOM 4403 C CA . ASN A 1 570 ? 32.896 17.485 -30.488 1.00 57.47 570 ASN A CA 1
ATOM 4404 C C . ASN A 1 570 ? 31.955 16.561 -29.665 1.00 57.47 570 ASN A C 1
ATOM 4406 O O . ASN A 1 570 ? 30.738 16.589 -29.809 1.00 57.47 570 ASN A O 1
ATOM 4410 N N . SER A 1 571 ? 32.554 15.747 -28.782 1.00 61.31 571 SER A N 1
ATOM 4411 C CA . SER A 1 571 ? 31.915 14.996 -27.675 1.00 61.31 571 SER A CA 1
ATOM 4412 C C . SER A 1 571 ? 30.781 14.005 -27.994 1.00 61.31 571 SER A C 1
ATOM 4414 O O . SER A 1 571 ? 30.076 13.585 -27.078 1.00 61.31 571 SER A O 1
ATOM 4416 N N . SER A 1 572 ? 30.611 13.582 -29.247 1.00 67.06 572 SER A N 1
ATOM 4417 C CA . SER A 1 572 ? 29.625 12.559 -29.633 1.00 67.06 572 SER A CA 1
ATOM 4418 C C . SER A 1 572 ? 30.292 11.199 -29.877 1.00 67.06 572 SER A C 1
ATOM 4420 O O . SER A 1 572 ? 31.399 11.114 -30.410 1.00 67.06 572 SER A O 1
ATOM 4422 N N . ALA A 1 573 ? 29.633 10.134 -29.425 1.00 77.50 573 ALA A N 1
ATOM 4423 C CA . ALA A 1 573 ? 30.096 8.751 -29.503 1.00 77.50 573 ALA A CA 1
ATOM 4424 C C . ALA A 1 573 ? 28.897 7.800 -29.614 1.00 77.50 573 ALA A C 1
ATOM 4426 O O . ALA A 1 573 ? 27.756 8.187 -29.368 1.00 77.50 573 ALA A O 1
ATOM 4427 N N . ALA A 1 574 ? 29.141 6.538 -29.968 1.00 86.38 574 ALA A N 1
ATOM 4428 C CA . ALA A 1 574 ? 28.085 5.525 -29.980 1.00 86.38 574 ALA A CA 1
ATOM 4429 C C . ALA A 1 574 ? 27.570 5.254 -28.553 1.00 86.38 574 ALA A C 1
ATOM 4431 O O . ALA A 1 574 ? 26.368 5.186 -28.311 1.00 86.38 574 ALA A O 1
ATOM 4432 N N . LEU A 1 575 ? 28.495 5.182 -27.597 1.00 90.94 575 LEU A N 1
ATOM 4433 C CA . LEU A 1 575 ? 28.236 4.964 -26.182 1.00 90.94 575 LEU A CA 1
ATOM 4434 C C . LEU A 1 575 ? 29.058 5.962 -25.368 1.00 90.94 575 LEU A C 1
ATOM 4436 O O . LEU A 1 575 ? 30.278 6.022 -25.521 1.00 90.94 575 LEU A O 1
ATOM 4440 N N . THR A 1 576 ? 28.400 6.696 -24.475 1.00 89.56 576 THR A N 1
ATOM 4441 C CA . THR A 1 576 ? 29.062 7.600 -23.528 1.00 89.56 576 THR A CA 1
ATOM 4442 C C . THR A 1 576 ? 28.654 7.255 -22.105 1.00 89.56 576 THR A C 1
ATOM 4444 O O . THR A 1 576 ? 27.465 7.184 -21.800 1.00 89.56 576 THR A O 1
ATOM 4447 N N . VAL A 1 577 ? 29.646 7.103 -21.223 1.00 86.06 577 VAL A N 1
ATOM 4448 C CA . VAL A 1 577 ? 29.461 6.930 -19.777 1.00 86.06 577 VAL A CA 1
ATOM 4449 C C . VAL A 1 577 ? 30.116 8.104 -19.060 1.00 86.06 577 VAL A C 1
ATOM 4451 O O . VAL A 1 577 ? 31.296 8.384 -19.260 1.00 86.06 577 VAL A O 1
ATOM 4454 N N . THR A 1 578 ? 29.347 8.808 -18.237 1.00 82.00 578 THR A N 1
ATOM 4455 C CA . THR A 1 578 ? 29.782 10.005 -17.510 1.00 82.00 578 THR A CA 1
ATOM 4456 C C . THR A 1 578 ? 29.491 9.874 -16.020 1.00 82.00 578 THR A C 1
ATOM 4458 O O . THR A 1 578 ? 28.489 9.274 -15.634 1.00 82.00 578 THR A O 1
ATOM 4461 N N . ALA A 1 579 ? 30.368 10.466 -15.198 1.00 67.06 579 ALA A N 1
ATOM 4462 C CA . ALA A 1 579 ? 30.228 10.557 -13.742 1.00 67.06 579 ALA A CA 1
ATOM 4463 C C . ALA A 1 579 ? 29.990 9.196 -13.048 1.00 67.06 579 ALA A C 1
ATOM 4465 O O . ALA A 1 579 ? 28.942 9.009 -12.430 1.00 67.06 579 ALA A O 1
ATOM 4466 N N . ILE A 1 580 ? 30.957 8.275 -13.198 1.00 58.53 580 ILE A N 1
ATOM 4467 C CA . ILE A 1 580 ? 31.014 6.962 -12.518 1.00 58.53 580 ILE A CA 1
ATOM 4468 C C . ILE A 1 580 ? 31.335 7.141 -11.035 1.00 58.53 580 ILE A C 1
ATOM 4470 O O . ILE A 1 580 ? 32.269 7.926 -10.742 1.00 58.53 580 ILE A O 1
#

Radius of gyration: 29.71 Å; chains: 1; bounding box: 99×50×74 Å

Foldseek 3Di:
DPPPPVVVVVVVPPAPADEQEDAEQVSVLVLVVVLPPDDDLVHAREYEYPHEYEDADANADAASASYHYEYEYLYEYEYNYAAAANYHYHHEQYHYEYYNYEYEAARQRAHYDYEYHEYHYAAYEYEYDQPAHAEHYEYEQYAYAHHVHPAAHEYERHEHEFPHAPYEYAAYLEAHYERYEYYQFEYDADPDQGHHAQHYDAYEYEQRYEYAHYLYEYENFEYRHPDQYERHEEYAYPQYAQPPGPYEEHHALYEFYLAEEAQERYYEYEDNHHNEYHAAQYFYANFYYDPDDDPDDDHHAHHYWYLADCCNHCNDLVCVVADDDPPPPPVDDDDDPPRPHTDHNGHHPDRGTDDPRHRDAFDEFEEEQDDPPPPPPPPPDDPDDDPDAQLRDPVRHHNADQVRQVNGDLQEGEYEYEDAEEEQADAAEDENQHEYEYEYPDAAHEYEDPHQDDDQAAENYEFDHAHEYEYERYEYEDADPQQPRPAETHAHYEYAQYEYAYYLYEYEYSHPPPYAYAAHEAHHQEEYHAYLYEQEHHAHDEQGENYHAENYPYYHHYNYYYPHYHYDPPDYDNYYHYDD

pLDDT: mean 79.12, std 18.52, range [28.98, 98.56]

Secondary structure (DSSP, 8-state):
--SSTTHHHHGGGS---EEEEE-SHHHHHHHHHHHHHS--TTS-EEEEE-S-EEE-S-EEES--TT-EEEEE-S-EEEE--SSS-SEEEE-TT-EEEEESEEEEETTSS-SEEEEEEEEEE-SEEEEE-SSSB--SEEEEEEEEEEE-SSSPEEEES-EE-TT--SEEEES-SEEEEESEEEES-EEPPP-SS-----SSEEEEE-TT-EEEEES-EEES-B---SSS-BSSEEEEE-S--TTS---EEEEES-EEES-EESSBSSEEEEESS-SEEEEES-EEES-EE---SSSS-----SSEEESS--HHHH-S-TTTTS-------TT-----GGGTT-EEEE--SSSS---GGGSPPPEEEEE-SS---------TT------PPP-SSSSS-BSSHHHHHHHSBTTEEEEEE-SSEEEE-S-EEE-TT-EEEEEESSS--EEEE-----STT-EEEEEETT-EEEEEEEEEEEE-TT----S---EEEEEEB-EEEEEEEEEEEE--TTPPBPPSEEEESSEEEEES-EEES-EEPTT--SEEEES-SEEEEES-EEES-EE-SSS--SEEEE--

InterPro domains:
  IPR011050 Pectin lyase fold/virulence factor [SSF51126] (49-292)
  IPR011050 Pectin lyase fold/virulence factor [SSF51126] (389-566)

Sequence (580 aa):
MKLFGILVALFALSCAQYEHEVANDSELRAAFINTTEWFDPEVQWRIYVTASFVVDTQISFTNLDEKRIMLHGAQTITSNIQALPLFQFGGLDLELTIKELSLIDSYGQGLINFISGELRIESGTFTGITTNSKTLIKATNSDVTIGDGLNLLTIENIQFGPLSCAVLLAGCKSATINKVGFYNLRTQTQLGDEKYLTPALTIFASNETIISITDSEFDGNSFNGQSAGSGALFIEFGDIKPKDSSVSLDIVSSRFYNNTGSVVGAIALRNRGLSEIKLERLLFRGNKYVGVGTVTNPKKSSCLFTFEDLKVQLGDDPFATCYATQQVDLLKSNLDETFGNQLPFFASLESSYYSAHLIPPAIKVYVQTEVPPEVIEPEEGQDEQVKEEADGSIDRPFSNFPQALSALSEYGGDMILKGDTYDLIDSVEISLYRGLNIGPETGKPSIYNVIRWVNQQSYSFHVISSAQVSVSSFRFIQGNIDGSLNTRSSQLFLVDRGSLSLKDVDFTTNLLSGIRSSGFINVNTGYLYADSCTFADGYFATDDTAVRIASPRLVDIKNSNFTDNQFGANSSAALTVTAI

Organism: NCBI:txid222440